Protein AF-0000000078788795 (afdb_homodimer)

Solvent-accessible surface area (backbone atoms only — not comparable to full-atom values): 23888 Å² total; per-residue (Å²): 136,83,77,79,79,77,77,78,77,75,74,75,74,75,70,75,65,72,69,75,72,81,68,92,60,57,68,64,42,51,24,48,52,44,32,44,62,71,46,88,50,43,54,76,20,32,35,38,36,29,15,41,72,45,37,68,52,61,50,26,66,76,65,71,32,86,45,35,41,70,52,27,32,61,78,37,31,50,67,56,52,52,74,50,38,62,54,57,39,74,25,36,24,39,32,35,42,38,37,68,38,65,53,34,42,42,70,67,49,48,40,68,57,46,39,49,44,50,48,53,41,51,51,50,43,48,69,72,23,66,79,35,44,58,34,44,38,38,49,65,43,21,17,50,86,61,74,31,64,55,56,43,16,74,45,38,68,49,41,57,51,27,38,55,44,44,52,52,48,20,61,74,68,72,39,51,68,43,77,48,26,77,77,41,38,27,86,87,76,72,24,29,35,64,88,28,28,84,42,28,68,50,53,26,26,65,31,52,52,50,50,47,64,70,47,46,69,67,69,72,53,130,136,83,77,78,78,77,78,77,77,76,74,76,74,73,71,74,66,72,71,76,71,80,68,93,59,56,67,64,42,51,25,47,49,42,31,45,63,71,46,89,52,42,54,77,21,32,36,38,36,30,15,39,72,45,38,69,51,62,49,25,66,77,65,72,32,85,43,34,39,69,53,27,32,59,81,37,31,48,65,55,52,51,73,50,40,61,55,58,39,74,25,38,26,39,29,36,42,39,35,66,37,64,52,34,44,41,71,68,48,51,41,69,58,48,39,49,44,50,49,52,43,51,50,49,44,48,69,71,24,65,81,36,45,56,34,44,38,37,50,65,44,21,17,50,86,64,74,30,63,55,55,43,17,74,44,36,68,50,41,57,51,29,38,54,45,44,51,53,48,20,61,74,69,72,40,51,68,42,76,50,25,78,76,41,37,26,87,88,77,71,23,29,34,65,87,26,27,85,41,27,70,50,53,24,26,64,30,52,52,51,52,45,64,71,47,47,69,65,68,73,52,128

InterPro domains:
  IPR013830 SGNH hydrolase-type esterase domain [PF13472] (48-208)
  IPR036514 SGNH hydrolase superfamily [G3DSA:3.40.50.1110] (16-219)
  IPR051532 Diverse Ester Hydrolysis Enzymes [PTHR30383] (44-219)

Foldseek 3Di:
DPPPPPPPPPPPPPPCPVPPPPDPDDPQLVVLLVVLLVDDAAQAAEEEAEEVQQVVDPQCVLLVHPRYDGHYYHLDALVSSVVSCCSVPVRLYQEYEYEHHLSVQLVVHALVVRLVSVLVSVVVCCVSRVNYAYEYEQHAFFDCPQVASCSRHVVRVRSVVNRVSNVVSCVVVVHHYFYPHVVQADPVPRGGDCVQDDHRHHGDPVSVNSVCVRCVVVSPDD/DPPPPPPPPPPPPPPCPVPPPPDPDDPQLVVLLVVLLVDDAAQAAEEEAEEVQQVVDPQCVLLVHPRYDGHYYHLDALVSSVVSCCSVPVRLYQEYEYEHHLSVQLVVHALVVRLVSVLVSVVVCCVSRVNYAYEYEQHAFFDCVQVASCSRHVVRVRSVVNLVSNVVSCVVVVHHYFYPHVVQADPVPRGGDCVQDDHRHHGDPVSVNSVCVRCVVVSPDD

Sequence (444 aa):
MMTHKWIFILLLLVSMAGNAQERKYSTFYYQRATLFEELPVTSKDIIFLGNSITNGAEWSELFSNKHVKNRGISGDICMGVYDRLNAVLKGKPAKIFLLIGINDVSRGTSADTIVGYIGMIAAKIKKDSPKTRLYLQSVLPVSDHYNMFKGHTAHWEEVAKINEGLIRLAEKEKLTYIDLYSHFVDSKTGKMNIEYTNDGLHLLGKGYLKWVEIVKPYISKKMMTHKWIFILLLLVSMAGNAQERKYSTFYYQRATLFEELPVTSKDIIFLGNSITNGAEWSELFSNKHVKNRGISGDICMGVYDRLNAVLKGKPAKIFLLIGINDVSRGTSADTIVGYIGMIAAKIKKDSPKTRLYLQSVLPVSDHYNMFKGHTAHWEEVAKINEGLIRLAEKEKLTYIDLYSHFVDSKTGKMNIEYTNDGLHLLGKGYLKWVEIVKPYISKK

Radius of gyration: 25.84 Å; Cα contacts (8 Å, |Δi|>4): 778; chains: 2; bounding box: 78×72×106 Å

pLDDT: mean 92.38, std 17.34, range [33.28, 99.0]

Organism: NCBI:txid997887

Structure (mmCIF, N/CA/C/O backbone):
data_AF-0000000078788795-model_v1
#
loop_
_entity.id
_entity.type
_entity.pdbx_description
1 polymer 'SGNH hydrolase-type esterase domain-containing protein'
#
loop_
_atom_site.group_PDB
_atom_site.id
_atom_site.type_symbol
_atom_site.label_atom_id
_atom_site.label_alt_id
_atom_site.label_comp_id
_atom_site.label_asym_id
_atom_site.label_entity_id
_atom_site.label_seq_id
_atom_site.pdbx_PDB_ins_code
_atom_site.Cartn_x
_atom_site.Cartn_y
_atom_site.Cartn_z
_atom_site.occupancy
_atom_site.B_iso_or_equiv
_atom_site.auth_seq_id
_atom_site.auth_comp_id
_atom_site.auth_asym_id
_atom_site.auth_atom_id
_atom_site.pdbx_PDB_model_num
ATOM 1 N N . MET A 1 1 ? -57.5 -33.25 43.531 1 33.28 1 MET A N 1
ATOM 2 C CA . MET A 1 1 ? -57.406 -32.5 42.25 1 33.28 1 MET A CA 1
ATOM 3 C C . MET A 1 1 ? -56.125 -31.703 42.188 1 33.28 1 MET A C 1
ATOM 5 O O . MET A 1 1 ? -56.031 -30.641 42.812 1 33.28 1 MET A O 1
ATOM 9 N N . MET A 1 2 ? -54.938 -32.375 42.188 1 39.66 2 MET A N 1
ATOM 10 C CA . MET A 1 2 ? -53.531 -31.906 42.25 1 39.66 2 MET A CA 1
ATOM 11 C C . MET A 1 2 ? -53.188 -31.094 41 1 39.66 2 MET A C 1
ATOM 13 O O . MET A 1 2 ? -53.312 -31.578 39.875 1 39.66 2 MET A O 1
ATOM 17 N N . THR A 1 3 ? -53.5 -29.812 41 1 43.41 3 THR A N 1
ATOM 18 C CA . THR A 1 3 ? -53.188 -28.875 39.906 1 43.41 3 THR A CA 1
ATOM 19 C C . THR A 1 3 ? -51.688 -28.812 39.656 1 43.41 3 THR A C 1
ATOM 21 O O . THR A 1 3 ? -50.906 -28.562 40.562 1 43.41 3 THR A O 1
ATOM 24 N N . HIS A 1 4 ? -51.125 -29.656 38.75 1 37.69 4 HIS A N 1
ATOM 25 C CA . HIS A 1 4 ? -49.781 -29.594 38.25 1 37.69 4 HIS A CA 1
ATOM 26 C C . HIS A 1 4 ? -49.469 -28.234 37.625 1 37.69 4 HIS A C 1
ATOM 28 O O . HIS A 1 4 ? -50.156 -27.812 36.688 1 37.69 4 HIS A O 1
ATOM 34 N N . LYS A 1 5 ? -49.031 -27.203 38.438 1 41.53 5 LYS A N 1
ATOM 35 C CA . LYS A 1 5 ? -48.5 -25.953 37.906 1 41.53 5 LYS A CA 1
ATOM 36 C C . LYS A 1 5 ? -47.375 -26.188 36.938 1 41.53 5 LYS A C 1
ATOM 38 O O . LYS A 1 5 ? -46.375 -26.828 37.281 1 41.53 5 LYS A O 1
ATOM 43 N N . TRP A 1 6 ? -47.656 -26.328 35.625 1 40.44 6 TRP A N 1
ATOM 44 C CA . TRP A 1 6 ? -46.688 -26.375 34.531 1 40.44 6 TRP A CA 1
ATOM 45 C C . TRP A 1 6 ? -45.75 -25.156 34.594 1 40.44 6 TRP A C 1
ATOM 47 O O . TRP A 1 6 ? -46.219 -24.016 34.531 1 40.44 6 TRP A O 1
ATOM 57 N N . ILE A 1 7 ? -44.688 -25.188 35.344 1 43.06 7 ILE A N 1
ATOM 58 C CA . ILE A 1 7 ? -43.625 -24.172 35.312 1 43.06 7 ILE A CA 1
ATOM 59 C C . ILE A 1 7 ? -43.094 -24.047 33.875 1 43.06 7 ILE A C 1
ATOM 61 O O . ILE A 1 7 ? -42.562 -25 33.312 1 43.06 7 ILE A O 1
ATOM 65 N N . PHE A 1 8 ? -43.688 -23.234 33.031 1 42.59 8 PHE A N 1
ATOM 66 C CA . PHE A 1 8 ? -43.125 -22.828 31.75 1 42.59 8 PHE A CA 1
ATOM 67 C C . PHE A 1 8 ? -41.719 -22.219 31.938 1 42.59 8 PHE A C 1
ATOM 69 O O . PHE A 1 8 ? -41.594 -21.172 32.562 1 42.59 8 PHE A O 1
ATOM 76 N N . ILE A 1 9 ? -40.688 -23.031 32.031 1 42.31 9 ILE A N 1
ATOM 77 C CA . ILE A 1 9 ? -39.312 -22.547 31.922 1 42.31 9 ILE A CA 1
ATOM 78 C C . ILE A 1 9 ? -39.125 -21.781 30.609 1 42.31 9 ILE A C 1
ATOM 80 O O . ILE A 1 9 ? -39.25 -22.375 29.531 1 42.31 9 ILE A O 1
ATOM 84 N N . LEU A 1 10 ? -39.531 -20.516 30.547 1 39.75 10 LEU A N 1
ATOM 85 C CA . LEU A 1 10 ? -39.125 -19.656 29.453 1 39.75 10 LEU A CA 1
ATOM 86 C C . LEU A 1 10 ? -37.594 -19.703 29.266 1 39.75 10 LEU A C 1
ATOM 88 O O . LEU A 1 10 ? -36.844 -19.25 30.141 1 39.75 10 LEU A O 1
ATOM 92 N N . LEU A 1 11 ? -37.094 -20.719 28.594 1 39.97 11 LEU A N 1
ATOM 93 C CA . LEU A 1 11 ? -35.719 -20.688 28.094 1 39.97 11 LEU A CA 1
ATOM 94 C C . LEU A 1 11 ? -35.469 -19.391 27.328 1 39.97 11 LEU A C 1
ATOM 96 O O . LEU A 1 11 ? -36.031 -19.141 26.281 1 39.97 11 LEU A O 1
ATOM 100 N N . LEU A 1 12 ? -35.156 -18.297 28.078 1 39.16 12 LEU A N 1
ATOM 101 C CA . LEU A 1 12 ? -34.562 -17.141 27.438 1 39.16 12 LEU A CA 1
ATOM 102 C C . LEU A 1 12 ? -33.406 -17.547 26.516 1 39.16 12 LEU A C 1
ATOM 104 O O . LEU A 1 12 ? -32.375 -18.047 26.984 1 39.16 12 LEU A O 1
ATOM 108 N N . LEU A 1 13 ? -33.688 -17.984 25.344 1 37.5 13 LEU A N 1
ATOM 109 C CA . LEU A 1 13 ? -32.688 -18.047 24.297 1 37.5 13 LEU A CA 1
ATOM 110 C C . LEU A 1 13 ? -31.906 -16.734 24.203 1 37.5 13 LEU A C 1
ATOM 112 O O . LEU A 1 13 ? -32.469 -15.711 23.766 1 37.5 13 LEU A O 1
ATOM 116 N N . VAL A 1 14 ? -31.047 -16.469 25.125 1 37.78 14 VAL A N 1
ATOM 117 C CA . VAL A 1 14 ? -30.031 -15.438 24.906 1 37.78 14 VAL A CA 1
ATOM 118 C C . VAL A 1 14 ? -29.391 -15.625 23.531 1 37.78 14 VAL A C 1
ATOM 120 O O . VAL A 1 14 ? -28.641 -16.578 23.312 1 37.78 14 VAL A O 1
ATOM 123 N N . SER A 1 15 ? -30.094 -15.312 22.5 1 37.5 15 SER A N 1
ATOM 124 C CA . SER A 1 15 ? -29.406 -15.133 21.234 1 37.5 15 SER A CA 1
ATOM 125 C C . SER A 1 15 ? -28.156 -14.289 21.391 1 37.5 15 SER A C 1
ATOM 127 O O . SER A 1 15 ? -28.234 -13.133 21.812 1 37.5 15 SER A O 1
ATOM 129 N N . MET A 1 16 ? -27.078 -14.805 21.781 1 35.72 16 MET A N 1
ATOM 130 C CA . MET A 1 16 ? -25.797 -14.125 21.562 1 35.72 16 MET A CA 1
ATOM 131 C C . MET A 1 16 ? -25.703 -13.594 20.141 1 35.72 16 MET A C 1
ATOM 133 O O . MET A 1 16 ? -25.344 -14.328 19.219 1 35.72 16 MET A O 1
ATOM 137 N N . ALA A 1 17 ? -26.656 -12.828 19.734 1 37.47 17 ALA A N 1
ATOM 138 C CA . ALA A 1 17 ? -26.234 -12.008 18.594 1 37.47 17 ALA A CA 1
ATOM 139 C C . ALA A 1 17 ? -24.812 -11.492 18.781 1 37.47 17 ALA A C 1
ATOM 141 O O . ALA A 1 1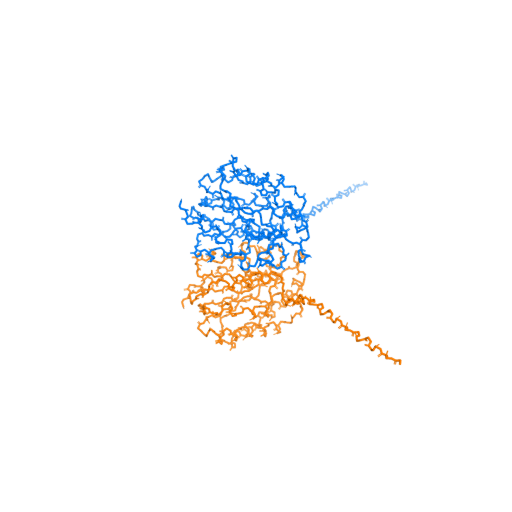7 ? -24.531 -10.773 19.75 1 37.47 17 ALA A O 1
ATOM 142 N N . GLY A 1 18 ? -23.812 -12.266 18.562 1 38.72 18 GLY A N 1
ATOM 143 C CA . GLY A 1 18 ? -22.5 -11.664 18.406 1 38.72 18 GLY A CA 1
ATOM 144 C C . GLY A 1 18 ? -22.547 -10.25 17.859 1 38.72 18 GLY A C 1
ATOM 145 O O . GLY A 1 18 ? -23.031 -10.031 16.75 1 38.72 18 GLY A O 1
ATOM 146 N N . ASN A 1 19 ? -22.859 -9.281 18.594 1 37.78 19 ASN A N 1
ATOM 147 C CA . ASN A 1 19 ? -22.75 -7.879 18.219 1 37.78 19 ASN A CA 1
ATOM 148 C C . ASN A 1 19 ? -21.609 -7.645 17.234 1 37.78 19 ASN A C 1
ATOM 150 O O . ASN A 1 19 ? -20.438 -7.832 17.578 1 37.78 19 ASN A O 1
ATOM 154 N N . ALA A 1 20 ? -21.656 -8.055 16.016 1 42.97 20 ALA A N 1
ATOM 155 C CA . ALA A 1 20 ? -20.75 -7.465 15.039 1 42.97 20 ALA A CA 1
ATOM 156 C C . ALA A 1 20 ? -20.359 -6.047 15.438 1 42.97 20 ALA A C 1
ATOM 158 O O . ALA A 1 20 ? -21.203 -5.137 15.43 1 42.97 20 ALA A O 1
ATOM 159 N N . GLN A 1 21 ? -19.609 -5.805 16.531 1 47.34 21 GLN A N 1
ATOM 160 C CA . GLN A 1 21 ? -19.094 -4.516 16.984 1 47.34 21 GLN A CA 1
ATOM 161 C C . GLN A 1 21 ? -18.891 -3.566 15.805 1 47.34 21 GLN A C 1
ATOM 163 O O . GLN A 1 21 ? -18.266 -3.93 14.812 1 47.34 21 GLN A O 1
ATOM 168 N N . GLU A 1 22 ? -19.75 -2.605 15.516 1 66.25 22 GLU A N 1
ATOM 169 C CA . GLU A 1 22 ? -19.703 -1.55 14.508 1 66.25 22 GLU A CA 1
ATOM 170 C C . GLU A 1 22 ? -18.297 -0.976 14.391 1 66.25 22 GLU A C 1
ATOM 172 O O . GLU A 1 22 ? -17.734 -0.476 15.367 1 66.25 22 GLU A O 1
ATOM 177 N N . ARG A 1 23 ? -17.5 -1.342 13.391 1 85.12 23 ARG A N 1
ATOM 178 C CA . ARG A 1 23 ? -16.156 -0.836 13.156 1 85.12 23 ARG A CA 1
ATOM 179 C C . ARG A 1 23 ? -16.172 0.668 12.914 1 85.12 23 ARG A C 1
ATOM 181 O O . ARG A 1 23 ? -16.984 1.168 12.133 1 85.12 23 ARG A O 1
ATOM 188 N N . LYS A 1 24 ? -15.406 1.384 13.75 1 93.69 24 LYS A N 1
ATOM 189 C CA . LYS A 1 24 ? -15.25 2.832 13.664 1 93.69 24 LYS A CA 1
ATOM 190 C C . LYS A 1 24 ? -14.656 3.244 12.32 1 93.69 24 LYS A C 1
ATOM 192 O O . LYS A 1 24 ? -15.016 4.289 11.773 1 93.69 24 LYS A O 1
ATOM 197 N N . TYR A 1 25 ? -13.852 2.355 11.797 1 97.69 25 TYR A N 1
ATOM 198 C CA . TYR A 1 25 ? -13.141 2.654 10.555 1 97.69 25 TYR A CA 1
ATOM 199 C C . TYR A 1 25 ? -13.336 1.537 9.531 1 97.69 25 TYR A C 1
ATOM 201 O O . TYR A 1 25 ? -14.016 0.545 9.812 1 97.69 25 TYR A O 1
ATOM 209 N N . SER A 1 26 ? -12.781 1.771 8.312 1 97.19 26 SER A N 1
ATOM 210 C CA . SER A 1 26 ? -12.977 0.825 7.223 1 97.19 26 SER A CA 1
ATOM 211 C C . SER A 1 26 ? -12.297 -0.51 7.523 1 97.19 26 SER A C 1
ATOM 213 O O . SER A 1 26 ? -11.438 -0.591 8.398 1 97.19 26 SER A O 1
ATOM 215 N N . THR A 1 27 ? -12.648 -1.606 6.801 1 97.06 27 THR A N 1
ATOM 216 C CA . THR A 1 27 ? -11.977 -2.896 6.906 1 97.06 27 THR A CA 1
ATOM 217 C C . THR A 1 27 ? -10.492 -2.762 6.57 1 97.06 27 THR A C 1
ATOM 219 O O . THR A 1 27 ? -9.648 -3.359 7.234 1 97.06 27 THR A O 1
ATOM 222 N N . PHE A 1 28 ? -10.258 -1.906 5.586 1 98.38 28 PHE A N 1
ATOM 223 C CA . PHE A 1 28 ? -8.875 -1.71 5.168 1 98.38 28 PHE A CA 1
ATOM 224 C C . PHE A 1 28 ? -8.062 -1.062 6.285 1 98.38 28 PHE A C 1
ATOM 226 O O . PHE A 1 28 ? -6.883 -1.382 6.465 1 98.38 28 PHE A O 1
ATOM 233 N N . TYR A 1 29 ? -8.688 -0.137 7.02 1 98.75 29 TYR A N 1
ATOM 234 C CA . TYR A 1 29 ? -8.023 0.49 8.156 1 98.75 29 TYR A CA 1
ATOM 235 C C . TYR A 1 29 ? -7.504 -0.56 9.133 1 98.75 29 TYR A C 1
ATOM 237 O O . TYR A 1 29 ? -6.332 -0.527 9.523 1 98.75 29 TYR A O 1
ATOM 245 N N . TYR A 1 30 ? -8.305 -1.481 9.422 1 98.62 30 TYR A N 1
ATOM 246 C CA . TYR A 1 30 ? -7.934 -2.471 10.422 1 98.62 30 TYR A CA 1
ATOM 247 C C . TYR A 1 30 ? -6.957 -3.492 9.844 1 98.62 30 TYR A C 1
ATOM 249 O O . TYR A 1 30 ? -6.121 -4.035 10.57 1 98.62 30 TYR A O 1
ATOM 257 N N . GLN A 1 31 ? -7.023 -3.732 8.523 1 98.81 31 GLN A N 1
ATOM 258 C CA . GLN A 1 31 ? -6.016 -4.574 7.891 1 98.81 31 GLN A CA 1
ATOM 259 C C . GLN A 1 31 ? -4.617 -3.979 8.055 1 98.81 31 GLN A C 1
ATOM 261 O O . GLN A 1 31 ? -3.713 -4.641 8.562 1 98.81 31 GLN A O 1
ATOM 266 N N . ARG A 1 32 ? -4.492 -2.74 7.77 1 98.81 32 ARG A N 1
ATOM 267 C CA . ARG A 1 32 ? -3.199 -2.066 7.852 1 98.81 32 ARG A CA 1
ATOM 268 C C . ARG A 1 32 ? -2.789 -1.844 9.305 1 98.81 32 ARG A C 1
ATOM 270 O O . ARG A 1 32 ? -1.629 -2.055 9.664 1 98.81 32 ARG A O 1
ATOM 277 N N . ALA A 1 33 ? -3.787 -1.425 10.133 1 98.75 33 ALA A N 1
ATOM 278 C CA . ALA A 1 33 ? -3.473 -1.136 11.531 1 98.75 33 ALA A CA 1
ATOM 279 C C . ALA A 1 33 ? -2.959 -2.383 12.25 1 98.75 33 ALA A C 1
ATOM 281 O O . ALA A 1 33 ? -1.987 -2.314 13.008 1 98.75 33 ALA A O 1
ATOM 282 N N . THR A 1 34 ? -3.582 -3.541 11.984 1 98.75 34 THR A N 1
ATOM 283 C CA . THR A 1 34 ? -3.143 -4.762 12.648 1 98.75 34 THR A CA 1
ATOM 284 C C . THR A 1 34 ? -1.771 -5.195 12.133 1 98.75 34 THR A C 1
ATOM 286 O O . THR A 1 34 ? -0.97 -5.75 12.891 1 98.75 34 THR A O 1
ATOM 289 N N . LEU A 1 35 ? -1.483 -4.949 10.883 1 98.88 35 LEU A N 1
ATOM 290 C CA . LEU A 1 35 ? -0.143 -5.211 10.375 1 98.88 35 LEU A CA 1
ATOM 291 C C . LEU A 1 35 ? 0.884 -4.312 11.055 1 98.88 35 LEU A C 1
ATOM 293 O O . LEU A 1 35 ? 1.953 -4.777 11.453 1 98.88 35 LEU A O 1
ATOM 297 N N . PHE A 1 36 ? 0.544 -3.006 11.195 1 98.81 36 PHE A N 1
ATOM 298 C CA . PHE A 1 36 ? 1.462 -2.049 11.805 1 98.81 36 PHE A CA 1
ATOM 299 C C . PHE A 1 36 ? 1.724 -2.404 13.266 1 98.81 36 PHE A C 1
ATOM 301 O O . PHE A 1 36 ? 2.809 -2.141 13.789 1 98.81 36 PHE A O 1
ATOM 308 N N . GLU A 1 37 ? 0.786 -3.059 13.914 1 98.44 37 GLU A N 1
ATOM 309 C CA . GLU A 1 37 ? 0.985 -3.508 15.289 1 98.44 37 GLU A CA 1
ATOM 310 C C . GLU A 1 37 ? 2.021 -4.625 15.359 1 98.44 37 GLU A C 1
ATOM 312 O O . GLU A 1 37 ? 2.691 -4.797 16.375 1 98.44 37 GLU A O 1
ATOM 317 N N . GLU A 1 38 ? 2.166 -5.34 14.234 1 97.75 38 GLU A N 1
ATOM 318 C CA . GLU A 1 38 ? 3.09 -6.469 14.203 1 97.75 38 GLU A CA 1
ATOM 319 C C . GLU A 1 38 ? 4.492 -6.023 13.797 1 97.75 38 GLU A C 1
ATOM 321 O O . GLU A 1 38 ? 5.473 -6.73 14.047 1 97.75 38 GLU A O 1
ATOM 326 N N . LEU A 1 39 ? 4.625 -4.883 13.164 1 98.19 39 LEU A N 1
ATOM 327 C CA . LEU A 1 39 ? 5.895 -4.434 12.609 1 98.19 39 LEU A CA 1
ATOM 328 C C . LEU A 1 39 ? 6.672 -3.604 13.625 1 98.19 39 LEU A C 1
ATOM 330 O O . LEU A 1 39 ? 6.102 -2.74 14.297 1 98.19 39 LEU A O 1
ATOM 334 N N . PRO A 1 40 ? 7.895 -3.834 13.703 1 96.12 40 PRO A N 1
ATOM 335 C CA . PRO A 1 40 ? 8.672 -3.096 14.703 1 96.12 40 PRO A CA 1
ATOM 336 C C . PRO A 1 40 ? 8.93 -1.646 14.289 1 96.12 40 PRO A C 1
ATOM 338 O O . PRO A 1 40 ? 9.039 -1.349 13.102 1 96.12 40 PRO A O 1
ATOM 341 N N . VAL A 1 41 ? 8.984 -0.792 15.234 1 98.25 41 VAL A N 1
ATOM 342 C CA . VAL A 1 41 ? 9.477 0.577 15.125 1 98.25 41 VAL A CA 1
ATOM 343 C C . VAL A 1 41 ? 10.617 0.799 16.109 1 98.25 41 VAL A C 1
ATOM 345 O O . VAL A 1 41 ? 10.523 0.392 17.281 1 98.25 41 VAL A O 1
ATOM 348 N N . THR A 1 42 ? 11.727 1.377 15.664 1 98.06 42 THR A N 1
ATOM 349 C CA . THR A 1 42 ? 12.859 1.651 16.531 1 98.06 42 THR A CA 1
ATOM 350 C C . THR A 1 42 ? 13.164 3.146 16.578 1 98.06 42 THR A C 1
ATOM 352 O O . THR A 1 42 ? 12.586 3.924 15.82 1 98.06 42 THR A O 1
ATOM 355 N N . SER A 1 43 ? 14.086 3.527 17.438 1 98.25 43 SER A N 1
ATOM 356 C CA . SER A 1 43 ? 14.43 4.93 17.641 1 98.25 43 SER A CA 1
ATOM 357 C C . SER A 1 43 ? 15.227 5.484 16.469 1 98.25 43 SER A C 1
ATOM 359 O O . SER A 1 43 ? 15.469 6.691 16.391 1 98.25 43 SER A O 1
ATOM 361 N N . LYS A 1 44 ? 15.555 4.613 15.484 1 98.06 44 LYS A N 1
ATOM 362 C CA . LYS A 1 44 ? 16.281 5.055 14.297 1 98.06 44 LYS A CA 1
ATOM 363 C C . LYS A 1 44 ? 15.328 5.32 13.141 1 98.06 44 LYS A C 1
ATOM 365 O O . LYS A 1 44 ? 15.727 5.879 12.117 1 98.06 44 LYS A O 1
ATOM 370 N N . ASP A 1 45 ? 14.102 4.957 13.336 1 98.62 45 ASP A N 1
ATOM 371 C CA . ASP A 1 45 ? 13.172 4.914 12.211 1 98.62 45 ASP A CA 1
ATOM 372 C C . ASP A 1 45 ? 12.594 6.301 11.922 1 98.62 45 ASP A C 1
ATOM 374 O O . ASP A 1 45 ? 12.484 7.133 12.828 1 98.62 45 ASP A O 1
ATOM 378 N N . ILE A 1 46 ? 12.352 6.547 10.695 1 98.88 46 ILE A N 1
ATOM 379 C CA . ILE A 1 46 ? 11.68 7.707 10.125 1 98.88 46 ILE A CA 1
ATOM 380 C C . ILE A 1 46 ? 10.328 7.293 9.555 1 98.88 46 ILE A C 1
ATOM 382 O O . ILE A 1 46 ? 10.266 6.516 8.594 1 98.88 46 ILE A O 1
ATOM 386 N N . ILE A 1 47 ? 9.25 7.836 10.125 1 98.94 47 ILE A N 1
ATOM 387 C CA . ILE A 1 47 ? 7.914 7.344 9.805 1 98.94 47 ILE A CA 1
ATOM 388 C C . ILE A 1 47 ? 7.191 8.344 8.906 1 98.94 47 ILE A C 1
ATOM 390 O O . ILE A 1 47 ? 7.055 9.516 9.25 1 98.94 47 ILE A O 1
ATOM 394 N N . PHE A 1 48 ? 6.781 7.91 7.73 1 99 48 PHE A N 1
ATOM 395 C CA . PHE A 1 48 ? 5.766 8.641 6.984 1 99 48 PHE A CA 1
ATOM 396 C C . PHE A 1 48 ? 4.367 8.211 7.414 1 99 48 PHE A C 1
ATOM 398 O O . PHE A 1 48 ? 3.977 7.059 7.215 1 99 48 PHE A O 1
ATOM 405 N N . LEU A 1 49 ? 3.656 9.094 8.039 1 98.94 49 LEU A N 1
ATOM 406 C CA . LEU A 1 49 ? 2.369 8.836 8.68 1 98.94 49 LEU A CA 1
ATOM 407 C C . LEU A 1 49 ? 1.25 9.586 7.961 1 98.94 49 LEU A C 1
ATOM 409 O O . LEU A 1 49 ? 1.366 10.781 7.699 1 98.94 49 LEU A O 1
ATOM 413 N N . GLY A 1 50 ? 0.216 8.828 7.57 1 98.88 50 GLY A N 1
ATOM 414 C CA . GLY A 1 50 ? -0.842 9.555 6.891 1 98.88 50 GLY A CA 1
ATOM 415 C C . GLY A 1 50 ? -1.886 8.648 6.266 1 98.88 50 GLY A C 1
ATOM 416 O O . GLY A 1 50 ? -2.225 7.605 6.828 1 98.88 50 GLY A O 1
ATOM 417 N N . ASN A 1 51 ? -2.455 9.125 5.219 1 98.88 51 ASN A N 1
ATOM 418 C CA . ASN A 1 51 ? -3.592 8.492 4.559 1 98.88 51 ASN A CA 1
ATOM 419 C C . ASN A 1 51 ? -3.176 7.793 3.268 1 98.88 51 ASN A C 1
ATOM 421 O O . ASN A 1 51 ? -2.109 7.18 3.205 1 98.88 51 ASN A O 1
ATOM 425 N N . SER A 1 52 ? -4.016 7.805 2.223 1 98.88 52 SER A N 1
ATOM 426 C CA . SER A 1 52 ? -3.77 7.086 0.977 1 98.88 52 SER A CA 1
ATOM 427 C C . SER A 1 52 ? -2.594 7.688 0.215 1 98.88 52 SER A C 1
ATOM 429 O O . SER A 1 52 ? -1.878 6.973 -0.494 1 98.88 52 SER A O 1
ATOM 431 N N . ILE A 1 53 ? -2.398 8.953 0.361 1 98.94 53 ILE A N 1
ATOM 432 C CA . ILE A 1 53 ? -1.288 9.602 -0.331 1 98.94 53 ILE A CA 1
ATOM 433 C C . ILE A 1 53 ? 0.036 9.078 0.223 1 98.94 53 ILE A C 1
ATOM 435 O O . ILE A 1 53 ? 0.957 8.773 -0.539 1 98.94 53 ILE A O 1
ATOM 439 N N . THR A 1 54 ? 0.079 8.914 1.524 1 98.94 54 THR A N 1
ATOM 440 C CA . THR A 1 54 ? 1.244 8.32 2.17 1 98.94 54 THR A CA 1
ATOM 441 C C . THR A 1 54 ? 1.314 6.82 1.889 1 98.94 54 THR A C 1
ATOM 443 O O . THR A 1 54 ? 2.377 6.297 1.553 1 98.94 54 THR A O 1
ATOM 446 N N . ASN A 1 55 ? 0.183 6.152 1.992 1 98.88 55 ASN A N 1
ATOM 447 C CA . ASN A 1 55 ? 0.078 4.715 1.788 1 98.88 55 ASN A CA 1
ATOM 448 C C . ASN A 1 55 ? 0.602 4.301 0.415 1 98.88 55 ASN A C 1
ATOM 450 O O . ASN A 1 55 ? 1.157 3.213 0.258 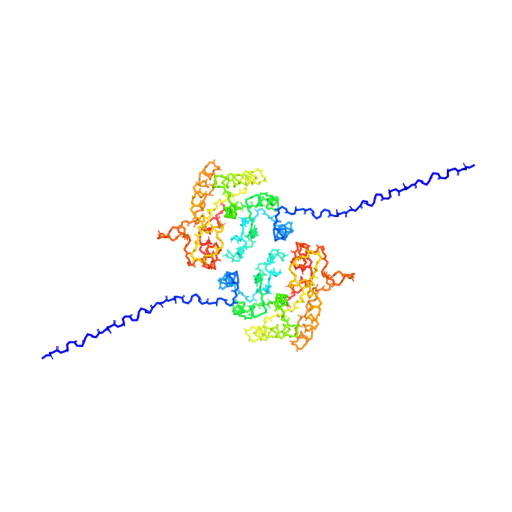1 98.88 55 ASN A O 1
ATOM 454 N N . GLY A 1 56 ? 0.509 5.133 -0.573 1 98.75 56 GLY A N 1
ATOM 455 C CA . GLY A 1 56 ? 0.67 4.777 -1.974 1 98.75 56 GLY A CA 1
ATOM 456 C C . GLY A 1 56 ? 2.121 4.629 -2.389 1 98.75 56 GLY A C 1
ATOM 457 O O . GLY A 1 56 ? 2.412 4.258 -3.527 1 98.75 56 GLY A O 1
ATOM 458 N N . ALA A 1 57 ? 3.055 4.805 -1.451 1 98.44 57 ALA A N 1
ATOM 459 C CA . ALA A 1 57 ? 4.453 4.812 -1.873 1 98.44 57 ALA A CA 1
ATOM 460 C C . ALA A 1 57 ? 5.238 3.697 -1.188 1 98.44 57 ALA A C 1
ATOM 462 O O . ALA A 1 57 ? 4.781 3.125 -0.198 1 98.44 57 ALA A O 1
ATOM 463 N N . GLU A 1 58 ? 6.355 3.371 -1.786 1 98.75 58 GLU A N 1
ATOM 464 C CA . GLU A 1 58 ? 7.406 2.559 -1.184 1 98.75 58 GLU A CA 1
ATOM 465 C C . GLU A 1 58 ? 8.547 3.43 -0.658 1 98.75 58 GLU A C 1
ATOM 467 O O . GLU A 1 58 ? 9.609 3.51 -1.274 1 98.75 58 GLU A O 1
ATOM 472 N N . TRP A 1 59 ? 8.344 3.99 0.505 1 98.75 59 TRP A N 1
ATOM 473 C CA . TRP A 1 59 ? 9.188 5.066 1.008 1 98.75 59 TRP A CA 1
ATOM 474 C C . TRP A 1 59 ? 10.617 4.574 1.225 1 98.75 59 TRP A C 1
ATOM 476 O O . TRP A 1 59 ? 11.578 5.281 0.911 1 98.75 59 TRP A O 1
ATOM 486 N N . SER A 1 60 ? 10.758 3.371 1.802 1 98.31 60 SER A N 1
ATOM 487 C CA . SER A 1 60 ? 12.094 2.836 2.033 1 98.31 60 SER A CA 1
ATOM 488 C C . SER A 1 60 ? 12.883 2.744 0.733 1 98.31 60 SER A C 1
ATOM 490 O O . SER A 1 60 ? 14.078 3.041 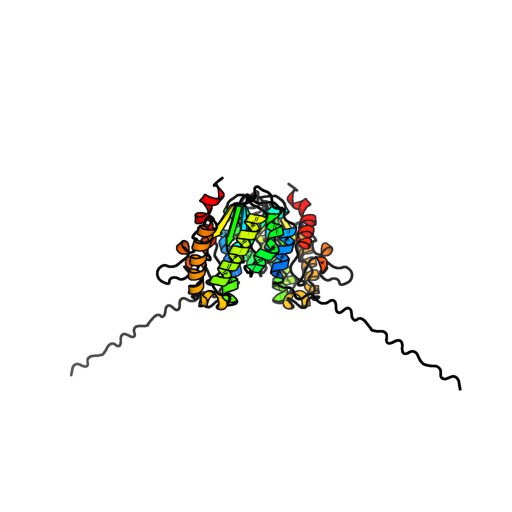0.708 1 98.31 60 SER A O 1
ATOM 492 N N . GLU A 1 61 ? 12.219 2.41 -0.353 1 98.38 61 GLU A N 1
ATOM 493 C CA . GLU A 1 61 ? 12.875 2.322 -1.653 1 98.38 61 GLU A CA 1
ATOM 494 C C . GLU A 1 61 ? 13.18 3.709 -2.215 1 98.38 61 GLU A C 1
ATOM 496 O O . GLU A 1 61 ? 14.266 3.951 -2.732 1 98.38 61 GLU A O 1
ATOM 501 N N . LEU A 1 62 ? 12.195 4.566 -2.092 1 98.56 62 LEU A N 1
ATOM 502 C CA . LEU A 1 62 ? 12.32 5.91 -2.639 1 98.56 62 LEU A CA 1
ATOM 503 C C . LEU A 1 62 ? 13.516 6.637 -2.035 1 98.56 62 LEU A C 1
ATOM 505 O O . LEU A 1 62 ? 14.195 7.398 -2.727 1 98.56 62 LEU A O 1
ATOM 509 N N . PHE A 1 63 ? 13.812 6.324 -0.764 1 97.94 63 PHE A N 1
ATOM 510 C CA . PHE A 1 63 ? 14.898 7.02 -0.082 1 97.94 63 PHE A CA 1
ATOM 511 C C . PHE A 1 63 ? 16.125 6.133 0.012 1 97.94 63 PHE A C 1
ATOM 513 O O . PHE A 1 63 ? 17.156 6.551 0.542 1 97.94 63 PHE A O 1
ATOM 520 N N . SER A 1 64 ? 16.031 4.863 -0.466 1 96.19 64 SER A N 1
ATOM 521 C CA . SER A 1 64 ? 17.094 3.873 -0.281 1 96.19 64 SER A CA 1
ATOM 522 C C . SER A 1 64 ? 17.562 3.83 1.169 1 96.19 64 SER A C 1
ATOM 524 O O . SER A 1 64 ? 18.766 3.889 1.439 1 96.19 64 SER A O 1
ATOM 526 N N . ASN A 1 65 ? 16.609 3.746 2.041 1 97.19 65 ASN A N 1
ATOM 527 C CA . ASN A 1 65 ? 16.828 3.799 3.482 1 97.19 65 ASN A CA 1
ATOM 528 C C . ASN A 1 65 ? 15.875 2.885 4.234 1 97.19 65 ASN A C 1
ATOM 530 O O . ASN A 1 65 ? 14.688 3.189 4.352 1 97.19 65 ASN A O 1
ATOM 534 N N . LYS A 1 66 ? 16.391 1.823 4.824 1 96.69 66 LYS A N 1
ATOM 535 C CA . LYS A 1 66 ? 15.578 0.803 5.469 1 96.69 66 LYS A CA 1
ATOM 536 C C . LYS A 1 66 ? 14.883 1.36 6.711 1 96.69 66 LYS A C 1
ATOM 538 O O . LYS A 1 66 ? 13.953 0.744 7.234 1 96.69 66 LYS A O 1
ATOM 543 N N . HIS A 1 67 ? 15.367 2.488 7.145 1 97.69 67 HIS A N 1
ATOM 544 C CA . HIS A 1 67 ? 14.781 3.066 8.352 1 97.69 67 HIS A CA 1
ATOM 545 C C . HIS A 1 67 ? 13.57 3.934 8.016 1 97.69 67 HIS A C 1
ATOM 547 O O . HIS A 1 67 ? 12.828 4.344 8.914 1 97.69 67 HIS A O 1
ATOM 553 N N . VAL A 1 68 ? 13.328 4.242 6.773 1 98.62 68 VAL A N 1
ATOM 554 C CA . VAL A 1 68 ? 12.133 4.984 6.383 1 98.62 68 VAL A CA 1
ATOM 555 C C . VAL A 1 68 ? 10.953 4.027 6.227 1 98.62 68 VAL A C 1
ATOM 557 O O . VAL A 1 68 ? 11.023 3.064 5.461 1 98.62 68 VAL A O 1
ATOM 560 N N . LYS A 1 69 ? 9.891 4.262 6.98 1 98.69 69 LYS A N 1
ATOM 561 C CA . LYS A 1 69 ? 8.766 3.326 7.051 1 98.69 69 LYS A CA 1
ATOM 562 C C . LYS A 1 69 ? 7.473 3.988 6.586 1 98.69 69 LYS A C 1
ATOM 564 O O . LYS A 1 69 ? 7.238 5.168 6.859 1 98.69 69 LYS A O 1
ATOM 569 N N . ASN A 1 70 ? 6.684 3.219 5.914 1 98.94 70 ASN A N 1
ATOM 570 C CA . ASN A 1 70 ? 5.344 3.633 5.504 1 98.94 70 ASN A CA 1
ATOM 571 C C . ASN A 1 70 ? 4.301 3.279 6.559 1 98.94 70 ASN A C 1
ATOM 573 O O . ASN A 1 70 ? 4.125 2.107 6.895 1 98.94 70 ASN A O 1
ATOM 577 N N . ARG A 1 71 ? 3.605 4.246 7.016 1 98.94 71 ARG A N 1
ATOM 578 C CA . ARG A 1 71 ? 2.484 4.059 7.93 1 98.94 71 ARG A CA 1
ATOM 579 C C . ARG A 1 71 ? 1.25 4.809 7.445 1 98.94 71 ARG A C 1
ATOM 581 O O . ARG A 1 71 ? 0.51 5.383 8.25 1 98.94 71 ARG A O 1
ATOM 588 N N . GLY A 1 72 ? 1.117 4.867 6.156 1 98.94 72 GLY A N 1
ATOM 589 C CA . GLY A 1 72 ? -0.116 5.359 5.562 1 98.94 72 GLY A CA 1
ATOM 590 C C . GLY A 1 72 ? -1.218 4.316 5.527 1 98.94 72 GLY A C 1
ATOM 591 O O . GLY A 1 72 ? -0.951 3.131 5.316 1 98.94 72 GLY A O 1
ATOM 592 N N . ILE A 1 73 ? -2.414 4.781 5.742 1 98.94 73 ILE A N 1
ATOM 593 C CA . ILE A 1 73 ? -3.588 3.934 5.566 1 98.94 73 ILE A CA 1
ATOM 594 C C . ILE A 1 73 ? -4.605 4.641 4.672 1 98.94 73 ILE A C 1
ATOM 596 O O . ILE A 1 73 ? -5.074 5.734 4.996 1 98.94 73 ILE A O 1
ATOM 600 N N . SER A 1 74 ? -4.914 3.996 3.529 1 98.75 74 SER A N 1
ATOM 601 C CA . SER A 1 74 ? -5.855 4.578 2.576 1 98.75 74 SER A CA 1
ATOM 602 C C . SER A 1 74 ? -7.195 4.875 3.234 1 98.75 74 SER A C 1
ATOM 604 O O . SER A 1 74 ? -7.715 4.055 4 1 98.75 74 SER A O 1
ATOM 606 N N . GLY A 1 75 ? -7.75 6.062 3 1 98.62 75 GLY A N 1
ATOM 607 C CA . GLY A 1 75 ? -9.047 6.473 3.518 1 98.62 75 GLY A CA 1
ATOM 608 C C . GLY A 1 75 ? -8.977 7.047 4.918 1 98.62 75 GLY A C 1
ATOM 609 O O . GLY A 1 75 ? -9.977 7.543 5.445 1 98.62 75 GLY A O 1
ATOM 610 N N . ASP A 1 76 ? -7.828 7.031 5.523 1 98.88 76 ASP A N 1
ATOM 611 C CA . ASP A 1 76 ? -7.676 7.441 6.918 1 98.88 76 ASP A CA 1
ATOM 612 C C . ASP A 1 76 ? -8.016 8.922 7.098 1 98.88 76 ASP A C 1
ATOM 614 O O . ASP A 1 76 ? -7.914 9.703 6.152 1 98.88 76 ASP A O 1
ATOM 618 N N . ILE A 1 77 ? -8.477 9.227 8.289 1 98.88 77 ILE A N 1
ATOM 619 C CA . ILE A 1 77 ? -8.781 10.594 8.711 1 98.88 77 ILE A CA 1
ATOM 620 C C . ILE A 1 77 ? -7.961 10.945 9.945 1 98.88 77 ILE A C 1
ATOM 622 O O . ILE A 1 77 ? -7.246 10.102 10.484 1 98.88 77 ILE A O 1
ATOM 626 N N . CYS A 1 78 ? -8.023 12.18 10.375 1 98.94 78 CYS A N 1
ATOM 627 C CA . CYS A 1 78 ? -7.195 12.664 11.484 1 98.94 78 CYS A CA 1
ATOM 628 C 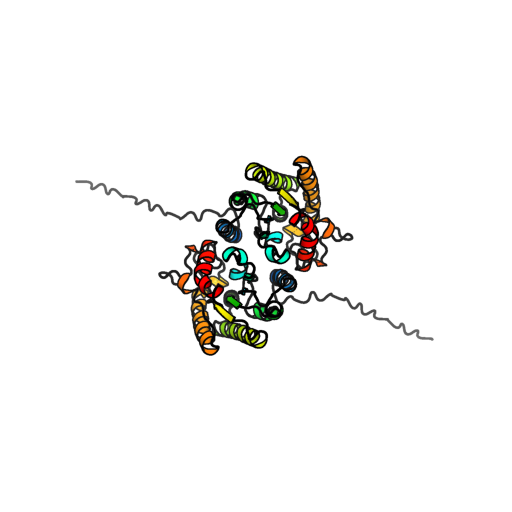C . CYS A 1 78 ? -7.375 11.789 12.719 1 98.94 78 CYS A C 1
ATOM 630 O O . CYS A 1 78 ? -6.391 11.336 13.305 1 98.94 78 CYS A O 1
ATOM 632 N N . MET A 1 79 ? -8.602 11.469 13.047 1 98.88 79 MET A N 1
ATOM 633 C CA . MET A 1 79 ? -8.844 10.727 14.281 1 98.88 79 MET A CA 1
ATOM 634 C C . MET A 1 79 ? -8.445 9.258 14.117 1 98.88 79 MET A C 1
ATOM 636 O O . MET A 1 79 ? -8.109 8.594 15.094 1 98.88 79 MET A O 1
ATOM 640 N N . GLY A 1 80 ? -8.508 8.75 12.859 1 98.94 80 GLY A N 1
ATOM 641 C CA . GLY A 1 80 ? -7.938 7.434 12.617 1 98.94 80 GLY A CA 1
ATOM 642 C C . GLY A 1 80 ? -6.449 7.367 12.898 1 98.94 80 GLY A C 1
ATOM 643 O O . GLY A 1 80 ? -5.973 6.41 13.508 1 98.94 80 GLY A O 1
ATOM 644 N N . VAL A 1 81 ? -5.75 8.383 12.484 1 98.94 81 VAL A N 1
ATOM 645 C CA . VAL A 1 81 ? -4.328 8.484 12.789 1 98.94 81 VAL A CA 1
ATOM 646 C C . VAL A 1 81 ? -4.129 8.547 14.305 1 98.94 81 VAL A C 1
ATOM 648 O O . VAL A 1 81 ? -3.316 7.809 14.867 1 98.94 81 VAL A O 1
ATOM 651 N N . TYR A 1 82 ? -4.906 9.383 14.961 1 98.94 82 TYR A N 1
ATOM 652 C CA . TYR A 1 82 ? -4.793 9.562 16.406 1 98.94 82 TYR A CA 1
ATOM 653 C C . TYR A 1 82 ? -4.961 8.234 17.125 1 98.94 82 TYR A C 1
ATOM 655 O O . TYR A 1 82 ? -4.18 7.91 18.031 1 98.94 82 TYR A O 1
ATOM 663 N N . ASP A 1 83 ? -5.879 7.477 16.688 1 98.75 83 ASP A N 1
ATOM 664 C CA . ASP A 1 83 ? -6.277 6.262 17.406 1 98.75 83 ASP A CA 1
ATOM 665 C C . ASP A 1 83 ? -5.227 5.168 17.234 1 98.75 83 ASP A C 1
ATOM 667 O O . ASP A 1 83 ? -5.191 4.211 18.016 1 98.75 83 ASP A O 1
ATOM 671 N N . ARG A 1 84 ? -4.355 5.305 16.25 1 98.69 84 ARG A N 1
ATOM 672 C CA . ARG A 1 84 ? -3.387 4.234 16.047 1 98.69 84 ARG A CA 1
ATOM 673 C C . ARG A 1 84 ? -1.972 4.711 16.344 1 98.69 84 ARG A C 1
ATOM 675 O O . ARG A 1 84 ? -0.997 4.047 15.984 1 98.69 84 ARG A O 1
ATOM 682 N N . LEU A 1 85 ? -1.811 5.789 17.047 1 98.81 85 LEU A N 1
ATOM 683 C CA . LEU A 1 85 ? -0.508 6.398 17.281 1 98.81 85 LEU A CA 1
ATOM 684 C C . LEU A 1 85 ? 0.353 5.504 18.172 1 98.81 85 LEU A C 1
ATOM 686 O O . LEU A 1 85 ? 1.582 5.52 18.062 1 98.81 85 LEU A O 1
ATOM 690 N N . ASN A 1 86 ? -0.273 4.746 19.016 1 98.25 86 ASN A N 1
ATOM 691 C CA . ASN A 1 86 ? 0.502 3.928 19.938 1 98.25 86 ASN A CA 1
ATOM 692 C C . ASN A 1 86 ? 1.439 2.979 19.203 1 98.25 86 ASN A C 1
ATOM 694 O O . ASN A 1 86 ? 2.594 2.803 19.594 1 98.25 86 ASN A O 1
ATOM 698 N N . ALA A 1 87 ? 0.933 2.395 18.125 1 98.12 87 ALA A N 1
ATOM 699 C CA . ALA A 1 87 ? 1.738 1.453 17.359 1 98.12 87 ALA A CA 1
ATOM 700 C C . ALA A 1 87 ? 2.928 2.154 16.703 1 98.12 87 ALA A C 1
ATOM 702 O O . ALA A 1 87 ? 3.975 1.541 16.5 1 98.12 87 ALA A O 1
ATOM 703 N N . VAL A 1 88 ? 2.801 3.438 16.438 1 98.25 88 VAL A N 1
ATOM 704 C CA . VAL A 1 88 ? 3.844 4.227 15.797 1 98.25 88 VAL A CA 1
ATOM 705 C C . VAL A 1 88 ? 4.84 4.719 16.844 1 98.25 88 VAL A C 1
ATOM 707 O O . VAL A 1 88 ? 6.051 4.715 16.609 1 98.25 88 VAL A O 1
ATOM 710 N N . LEU A 1 89 ? 4.355 5.043 18.062 1 98.62 89 LEU A N 1
ATOM 711 C CA . LEU A 1 89 ? 5.164 5.789 19.016 1 98.62 89 LEU A CA 1
ATOM 712 C C . LEU A 1 89 ? 5.871 4.844 19.984 1 98.62 89 LEU A C 1
ATOM 714 O O . LEU A 1 89 ? 6.801 5.25 20.688 1 98.62 89 LEU A O 1
ATOM 718 N N . LYS A 1 90 ? 5.441 3.572 19.969 1 96.25 90 LYS A N 1
ATOM 719 C CA . LYS A 1 90 ? 5.996 2.617 20.938 1 96.25 90 LYS A CA 1
ATOM 720 C C . LYS A 1 90 ? 7.508 2.498 20.766 1 96.25 90 LYS A C 1
ATOM 722 O O . LYS A 1 90 ? 8.227 2.295 21.75 1 96.25 90 LYS A O 1
ATOM 727 N N . GLY A 1 91 ? 8.016 2.719 19.578 1 97.56 91 GLY A N 1
ATOM 728 C CA . GLY A 1 91 ? 9.445 2.602 19.328 1 97.56 91 GLY A CA 1
ATOM 729 C C . GLY A 1 91 ? 10.164 3.936 19.359 1 97.56 91 GLY A C 1
ATOM 730 O O . GLY A 1 91 ? 11.375 3.998 19.109 1 97.56 91 GLY A O 1
ATOM 731 N N . LYS A 1 92 ? 9.406 4.992 19.672 1 98.69 92 LYS A N 1
ATOM 732 C CA . LYS A 1 92 ? 9.953 6.34 19.766 1 98.69 92 LYS A CA 1
ATOM 733 C C . LYS A 1 92 ? 10.797 6.684 18.531 1 98.69 92 LYS A C 1
ATOM 735 O O . LYS A 1 92 ? 11.984 6.988 18.656 1 98.69 92 LYS A O 1
ATOM 740 N N . PRO A 1 93 ? 10.195 6.699 17.422 1 98.81 93 PRO A N 1
ATOM 741 C CA . PRO A 1 93 ? 10.953 6.914 16.188 1 98.81 93 PRO A CA 1
ATOM 742 C C . PRO A 1 93 ? 11.695 8.25 16.172 1 98.81 93 PRO A C 1
ATOM 744 O O . PRO A 1 93 ? 11.312 9.18 16.891 1 98.81 93 PRO A O 1
ATOM 747 N N . ALA A 1 94 ? 12.719 8.328 15.32 1 98.75 94 ALA A N 1
ATOM 748 C CA . ALA A 1 94 ? 13.539 9.539 15.227 1 98.75 94 ALA A CA 1
ATOM 749 C C . ALA A 1 94 ? 12.734 10.703 14.664 1 98.75 94 ALA A C 1
ATOM 751 O O . ALA A 1 94 ? 12.836 11.828 15.148 1 98.75 94 ALA A O 1
ATOM 752 N N . LYS A 1 95 ? 11.961 10.406 13.625 1 98.88 95 LYS A N 1
ATOM 753 C CA . LYS A 1 95 ? 11.219 11.445 12.914 1 98.88 95 LYS A CA 1
ATOM 754 C C . LYS A 1 95 ? 9.844 10.938 12.484 1 98.88 95 LYS A C 1
ATOM 756 O O . LYS A 1 95 ? 9.672 9.742 12.234 1 98.88 95 LYS A O 1
ATOM 761 N N . ILE A 1 96 ? 8.898 11.789 12.406 1 98.94 96 ILE A N 1
ATOM 762 C CA . ILE A 1 96 ? 7.594 11.547 11.805 1 98.94 96 ILE A CA 1
ATOM 763 C C . ILE A 1 96 ? 7.27 12.648 10.805 1 98.94 96 ILE A C 1
ATOM 765 O O . ILE A 1 96 ? 7.355 13.836 11.125 1 98.94 96 ILE A O 1
ATOM 769 N N . PHE A 1 97 ? 6.98 12.289 9.609 1 98.94 97 PHE A N 1
ATOM 770 C CA . PHE A 1 97 ? 6.414 13.172 8.594 1 98.94 97 PHE A CA 1
ATOM 771 C C . PHE A 1 97 ? 4.914 12.945 8.461 1 98.94 97 PHE A C 1
ATOM 773 O O . PHE A 1 97 ? 4.477 11.914 7.949 1 98.94 97 PHE A O 1
ATOM 780 N N . LEU A 1 98 ? 4.133 13.891 8.906 1 98.94 98 LEU A N 1
ATOM 781 C CA . LEU A 1 98 ? 2.684 13.734 8.977 1 98.94 98 LEU A CA 1
ATOM 782 C C . LEU A 1 98 ? 2 14.461 7.824 1 98.94 98 LEU A C 1
ATOM 784 O O . LEU A 1 98 ? 2.264 15.641 7.586 1 98.94 98 LEU A O 1
ATOM 788 N N . LEU A 1 99 ? 1.227 13.82 7.051 1 98.94 99 LEU A N 1
ATOM 789 C CA . LEU A 1 99 ? 0.302 14.383 6.066 1 98.94 99 LEU A CA 1
ATOM 790 C C . LEU A 1 99 ? -1.077 13.742 6.199 1 98.94 99 LEU A C 1
ATOM 792 O O . LEU A 1 99 ? -1.242 12.547 5.941 1 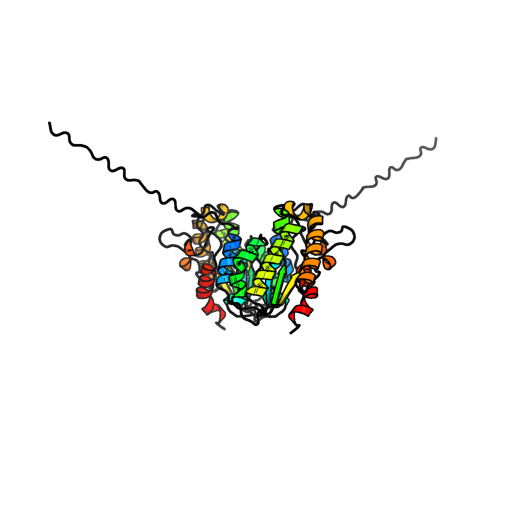98.94 99 LEU A O 1
ATOM 796 N N . ILE A 1 100 ? -2.082 14.531 6.629 1 98.94 100 ILE A N 1
ATOM 797 C CA . ILE A 1 100 ? -3.426 14.023 6.883 1 98.94 100 ILE A CA 1
ATOM 798 C C . ILE A 1 100 ? -4.434 15.172 6.789 1 98.94 100 ILE A C 1
ATOM 800 O O . ILE A 1 100 ? -4.059 16.344 6.852 1 98.94 100 ILE A O 1
ATOM 804 N N . GLY A 1 101 ? -5.695 14.82 6.566 1 98.88 101 GLY A N 1
ATOM 805 C CA . GLY A 1 101 ? -6.734 15.836 6.652 1 98.88 101 GLY A CA 1
ATOM 806 C C . GLY A 1 101 ? -7.645 15.859 5.438 1 98.88 101 GLY A C 1
ATOM 807 O O . GLY A 1 101 ? -8.812 16.25 5.535 1 98.88 101 GLY A O 1
ATOM 808 N N . ILE A 1 102 ? -7.191 15.414 4.238 1 98.94 102 ILE A N 1
ATOM 809 C CA . ILE A 1 102 ? -7.938 15.594 2.996 1 98.94 102 ILE A CA 1
ATOM 810 C C . ILE A 1 102 ? -9.203 14.75 3.031 1 98.94 102 ILE A C 1
ATOM 812 O O . ILE A 1 102 ? -10.234 15.133 2.477 1 98.94 102 ILE A O 1
ATOM 816 N N . ASN A 1 103 ? -9.117 13.578 3.643 1 98.88 103 ASN A N 1
ATOM 817 C CA . ASN A 1 103 ? -10.305 12.742 3.734 1 98.88 103 ASN A CA 1
ATOM 818 C C . ASN A 1 103 ? -11.336 13.328 4.699 1 98.88 103 ASN A C 1
ATOM 820 O O . ASN A 1 103 ? -12.531 13.086 4.559 1 98.88 103 ASN A O 1
ATOM 824 N N . ASP A 1 104 ? -10.891 14.109 5.711 1 98.88 104 ASP A N 1
ATOM 825 C CA . ASP A 1 104 ? -11.805 14.828 6.586 1 98.88 104 ASP A CA 1
ATOM 826 C C . ASP A 1 104 ? -12.586 15.891 5.809 1 98.88 104 ASP A C 1
ATOM 828 O O . ASP A 1 104 ? -13.773 16.109 6.066 1 98.88 104 ASP A O 1
ATOM 832 N N . VAL A 1 105 ? -11.953 16.516 4.836 1 98.81 105 VAL A N 1
ATOM 833 C CA . VAL A 1 105 ? -12.602 17.5 3.984 1 98.81 105 VAL A CA 1
ATOM 834 C C . VAL A 1 105 ? -13.781 16.859 3.256 1 98.81 105 VAL A C 1
ATOM 836 O O . VAL A 1 105 ? -14.875 17.422 3.193 1 98.81 105 VAL A O 1
ATOM 839 N N . SER A 1 106 ? -13.539 15.648 2.699 1 98.56 106 SER A N 1
ATOM 840 C CA . SER A 1 106 ? -14.578 14.953 1.937 1 98.56 106 SER A CA 1
ATOM 841 C C . SER A 1 106 ? -15.766 14.586 2.82 1 98.56 106 SER A C 1
ATOM 843 O O . SER A 1 106 ? -16.859 14.312 2.318 1 98.56 106 SER A O 1
ATOM 845 N N . ARG A 1 107 ? -15.531 14.594 4.125 1 97.69 107 ARG A N 1
ATOM 846 C CA . ARG A 1 107 ? -16.594 14.25 5.07 1 97.69 107 ARG A CA 1
ATOM 847 C C . ARG A 1 107 ? -17.25 15.5 5.629 1 97.69 107 ARG A C 1
ATOM 849 O O . ARG A 1 107 ? -18.047 15.43 6.566 1 97.69 107 ARG A O 1
ATOM 856 N N . GLY A 1 108 ? -16.828 16.672 5.191 1 97.69 108 GLY A N 1
ATOM 857 C CA . GLY A 1 108 ? -17.453 17.938 5.543 1 97.69 108 GLY A CA 1
ATOM 858 C C . GLY A 1 108 ? -16.859 18.578 6.785 1 97.69 108 GLY A C 1
ATOM 859 O O . GLY A 1 108 ? -17.438 19.516 7.344 1 97.69 108 GLY A O 1
ATOM 860 N N . THR A 1 109 ? -15.781 18.078 7.219 1 98.56 109 THR A N 1
ATOM 861 C CA . THR A 1 109 ? -15.109 18.656 8.383 1 98.56 109 THR A CA 1
ATOM 862 C C . THR A 1 109 ? -14.477 20 8.023 1 98.56 109 THR A C 1
ATOM 864 O O . THR A 1 109 ? -13.828 20.125 6.98 1 98.56 109 THR A O 1
ATOM 867 N N . SER A 1 110 ? -14.594 20.969 8.852 1 98.31 110 SER A N 1
ATOM 868 C CA . SER A 1 110 ? -14.062 22.297 8.555 1 98.31 110 SER A CA 1
ATOM 869 C C . SER A 1 110 ? -12.547 22.344 8.672 1 98.31 110 SER A C 1
ATOM 871 O O . SER A 1 110 ? -11.953 21.516 9.383 1 98.31 110 SER A O 1
ATOM 873 N N . ALA A 1 111 ? -11.961 23.297 8.055 1 98.75 111 ALA A N 1
ATOM 874 C CA . ALA A 1 111 ? -10.516 23.469 8.102 1 98.75 111 ALA A CA 1
ATOM 875 C C . ALA A 1 111 ? -10.031 23.656 9.539 1 98.75 111 ALA A C 1
ATOM 877 O O . ALA A 1 111 ? -9.055 23.031 9.961 1 98.75 111 ALA A O 1
ATOM 878 N N . ASP A 1 112 ? -10.734 24.469 10.289 1 98.75 112 ASP A N 1
ATOM 879 C CA . ASP A 1 112 ? -10.344 24.734 11.672 1 98.75 112 ASP A CA 1
ATOM 880 C C . ASP A 1 112 ? -10.375 23.453 12.508 1 98.75 112 ASP A C 1
ATOM 882 O O . ASP A 1 112 ? -9.477 23.219 13.32 1 98.75 112 ASP A O 1
ATOM 886 N N . THR A 1 113 ? -11.414 22.703 12.32 1 98.88 113 THR A N 1
ATOM 887 C CA . THR A 1 113 ? -11.523 21.453 13.055 1 98.88 113 THR A CA 1
ATOM 888 C C . THR A 1 113 ? -10.406 20.484 12.672 1 98.88 113 THR A C 1
ATOM 890 O O . THR A 1 113 ? -9.82 19.828 13.531 1 98.88 113 THR A O 1
ATOM 893 N N . ILE A 1 114 ? -10.102 20.406 11.422 1 98.94 114 ILE A N 1
ATOM 894 C CA . ILE A 1 114 ? -9.039 19.547 10.93 1 98.94 114 ILE A CA 1
ATOM 895 C C . ILE A 1 114 ? -7.703 19.953 11.539 1 98.94 114 ILE A C 1
ATOM 897 O O . ILE A 1 114 ? -6.953 19.109 12.039 1 98.94 114 ILE A O 1
ATOM 901 N N . VAL A 1 115 ? -7.434 21.234 11.547 1 98.94 115 VAL A N 1
ATOM 902 C CA . VAL A 1 115 ? -6.203 21.734 12.156 1 98.94 115 VAL A CA 1
ATOM 903 C C . VAL A 1 115 ? -6.188 21.391 13.641 1 98.94 115 VAL A C 1
ATOM 905 O O . VAL A 1 115 ? -5.145 21.016 14.188 1 98.94 115 VAL A O 1
ATOM 908 N N . GLY A 1 116 ? -7.328 21.547 14.266 1 98.94 116 GLY A N 1
ATOM 909 C CA . GLY A 1 116 ? -7.434 21.141 15.664 1 98.94 116 GLY A CA 1
ATOM 910 C C . GLY A 1 116 ? -7.094 19.688 15.891 1 98.94 116 GLY A C 1
ATOM 911 O O . GLY A 1 116 ? -6.379 19.344 16.828 1 98.94 116 GLY A O 1
ATOM 912 N N . TYR A 1 117 ? -7.605 18.781 15.055 1 98.94 117 TYR A N 1
ATOM 913 C CA . TYR A 1 117 ? -7.309 17.359 15.148 1 98.94 117 TYR A CA 1
ATOM 914 C C . TYR A 1 117 ? -5.816 17.109 14.953 1 98.94 117 TYR A C 1
ATOM 916 O O . TYR A 1 117 ? -5.223 16.297 15.664 1 98.94 117 TYR A O 1
ATOM 924 N N . ILE A 1 118 ? -5.203 17.766 14.016 1 98.94 118 ILE A N 1
ATOM 925 C CA . ILE A 1 118 ? -3.775 17.609 13.773 1 98.94 118 ILE A CA 1
ATOM 926 C C . ILE A 1 118 ? -2.984 18.109 14.977 1 98.94 118 ILE A C 1
ATOM 928 O O . ILE A 1 118 ? -1.964 17.531 15.344 1 98.94 118 ILE A O 1
ATOM 932 N N . GLY A 1 119 ? -3.463 19.188 15.562 1 98.94 119 GLY A N 1
ATOM 933 C CA . GLY A 1 119 ? -2.881 19.641 16.812 1 98.94 119 GLY A CA 1
ATOM 934 C C . GLY A 1 119 ? -2.93 18.578 17.906 1 98.94 119 GLY A C 1
ATOM 935 O O . GLY A 1 119 ? -1.971 18.422 18.672 1 98.94 119 GLY A O 1
ATOM 936 N N . MET A 1 120 ? -4.059 17.875 18.016 1 98.94 120 MET A N 1
ATOM 937 C CA . MET A 1 120 ? -4.184 16.781 18.984 1 98.94 120 MET A CA 1
ATOM 938 C C . MET A 1 120 ? -3.158 15.688 18.703 1 98.94 120 MET A C 1
ATOM 940 O O . MET A 1 120 ? -2.559 15.141 19.625 1 98.94 120 MET A O 1
ATOM 944 N N . ILE A 1 121 ? -2.969 15.352 17.469 1 98.94 121 ILE A N 1
ATOM 945 C CA . ILE A 1 121 ? -1.979 14.352 17.062 1 98.94 121 ILE A CA 1
ATOM 946 C C . ILE A 1 121 ? -0.584 14.82 17.484 1 98.94 121 ILE A C 1
ATOM 948 O O . ILE A 1 121 ? 0.172 14.07 18.094 1 98.94 121 ILE A O 1
ATOM 952 N N . ALA A 1 122 ? -0.272 16.047 17.172 1 98.94 122 ALA A N 1
ATOM 953 C CA . ALA A 1 122 ? 1.028 16.625 17.516 1 98.94 122 ALA A CA 1
ATOM 954 C C . ALA A 1 122 ? 1.262 16.594 19.031 1 98.94 122 ALA A C 1
ATOM 956 O O . ALA A 1 122 ? 2.348 16.234 19.484 1 98.94 122 ALA A O 1
ATOM 957 N N . ALA A 1 123 ? 0.264 16.953 19.766 1 98.81 123 ALA A N 1
ATOM 958 C CA . ALA A 1 123 ? 0.373 16.984 21.219 1 98.81 123 ALA A CA 1
ATOM 959 C C . ALA A 1 123 ? 0.639 15.586 21.781 1 98.81 123 ALA A C 1
ATOM 961 O O . ALA A 1 123 ? 1.455 15.422 22.688 1 98.81 123 ALA A O 1
ATOM 962 N N . LYS A 1 124 ? -0.05 14.625 21.266 1 98.81 124 LYS A N 1
ATOM 963 C CA . LYS A 1 124 ? 0.153 13.258 21.719 1 98.81 124 LYS A CA 1
ATOM 964 C C . LYS A 1 124 ? 1.562 12.773 21.391 1 98.81 124 LYS A C 1
ATOM 966 O O . LYS A 1 124 ? 2.193 12.094 22.203 1 98.81 124 LYS A O 1
ATOM 971 N N . ILE A 1 125 ? 2.066 13.07 20.203 1 98.88 125 ILE A N 1
ATOM 972 C CA . ILE A 1 125 ? 3.422 12.688 19.828 1 98.88 125 ILE A CA 1
ATOM 973 C C . ILE A 1 125 ? 4.43 13.328 20.781 1 98.88 125 ILE A C 1
ATOM 975 O O . ILE A 1 125 ? 5.34 12.656 21.266 1 98.88 125 ILE A O 1
ATOM 979 N N . LYS A 1 126 ? 4.242 14.602 21.031 1 98.5 126 LYS A N 1
ATOM 980 C CA . LYS A 1 126 ? 5.133 15.32 21.953 1 98.5 126 LYS A CA 1
ATOM 981 C C . LYS A 1 126 ? 5.125 14.695 23.328 1 98.5 126 LYS A C 1
ATOM 983 O O . LYS A 1 126 ? 6.176 14.562 23.969 1 98.5 126 LYS A O 1
ATOM 988 N N . LYS A 1 127 ? 3.982 14.281 23.734 1 98.44 127 LYS A N 1
ATOM 989 C CA . LYS A 1 127 ? 3.83 13.711 25.078 1 98.44 127 LYS A CA 1
ATOM 990 C C . LYS A 1 127 ? 4.449 12.32 25.156 1 98.44 127 LYS A C 1
ATOM 992 O O . LYS A 1 127 ? 5.223 12.031 26.062 1 98.44 127 LYS A O 1
ATOM 997 N N . ASP A 1 128 ? 4.191 11.453 24.219 1 98.5 128 ASP A N 1
ATOM 998 C CA . ASP A 1 128 ? 4.508 10.031 24.328 1 98.5 128 ASP A CA 1
ATOM 999 C C . ASP A 1 128 ? 5.891 9.734 23.734 1 98.5 128 ASP A C 1
ATOM 1001 O O . ASP A 1 128 ? 6.477 8.688 24.016 1 98.5 128 ASP A O 1
ATOM 1005 N N . SER A 1 129 ? 6.387 10.602 22.922 1 98.56 129 SER A N 1
ATOM 1006 C CA . SER A 1 129 ? 7.695 10.461 22.281 1 98.56 129 SER A CA 1
ATOM 1007 C C . SER A 1 129 ? 8.383 11.812 22.109 1 98.56 129 SER A C 1
ATOM 1009 O O . SER A 1 129 ? 8.594 12.273 21 1 98.56 129 SER A O 1
ATOM 1011 N N . PRO A 1 130 ? 8.828 12.414 23.172 1 98 130 PRO A N 1
ATOM 1012 C CA . PRO A 1 130 ? 9.266 13.812 23.172 1 98 130 PRO A CA 1
ATOM 1013 C C . PRO A 1 130 ? 10.516 14.039 22.328 1 98 130 PRO A C 1
ATOM 1015 O O . PRO A 1 130 ? 10.781 15.164 21.906 1 98 130 PRO A O 1
ATOM 1018 N N . LYS A 1 131 ? 11.281 12.984 22.047 1 98.06 131 LYS A N 1
ATOM 1019 C CA . LYS A 1 131 ? 12.5 13.18 21.281 1 98.06 131 LYS A CA 1
ATOM 1020 C C . LYS A 1 131 ? 12.234 13.023 19.781 1 98.06 131 LYS A C 1
ATOM 1022 O O . LYS A 1 131 ? 13.109 13.297 18.953 1 98.06 131 LYS A O 1
ATOM 1027 N N . THR A 1 132 ? 11.062 12.531 19.453 1 98.69 132 THR A N 1
ATOM 1028 C CA . THR A 1 132 ? 10.688 12.398 18.047 1 98.69 132 THR A CA 1
ATOM 1029 C C . THR A 1 132 ? 10.523 13.773 17.391 1 98.69 132 THR A C 1
ATOM 1031 O O . THR A 1 132 ? 9.828 14.641 17.938 1 98.69 132 THR A O 1
ATOM 1034 N N . ARG A 1 133 ? 11.172 14.031 16.281 1 98.69 133 ARG A N 1
ATOM 1035 C CA . ARG A 1 133 ? 10.969 15.25 15.523 1 98.69 133 ARG A CA 1
ATOM 1036 C C . ARG A 1 133 ? 9.766 15.117 14.594 1 98.69 133 ARG A C 1
ATOM 1038 O O . ARG A 1 133 ? 9.758 14.266 13.703 1 98.69 133 ARG A O 1
ATOM 1045 N N . LEU A 1 134 ? 8.828 15.93 14.82 1 98.81 134 LEU A N 1
ATOM 1046 C CA . LEU A 1 134 ? 7.617 15.906 14.016 1 98.81 134 LEU A CA 1
ATOM 1047 C C . LEU A 1 134 ? 7.672 16.969 12.922 1 98.81 134 LEU A C 1
ATOM 1049 O O . LEU A 1 134 ? 7.938 18.141 13.203 1 98.81 134 LEU A O 1
ATOM 1053 N N . TYR A 1 135 ? 7.492 16.578 11.688 1 98.94 135 TYR A N 1
ATOM 1054 C CA . TYR A 1 135 ? 7.352 17.453 10.531 1 98.94 135 TYR A CA 1
ATOM 1055 C C . TYR A 1 135 ? 5.906 17.469 10.039 1 98.94 135 TYR A C 1
ATOM 1057 O O . TYR A 1 135 ? 5.359 16.438 9.656 1 98.94 135 TYR A O 1
ATOM 1065 N N . LEU A 1 136 ? 5.305 18.641 10.07 1 98.94 136 LEU A N 1
ATOM 1066 C CA . LEU A 1 136 ? 3.984 18.797 9.477 1 98.94 136 LEU A CA 1
ATOM 1067 C C . LEU A 1 136 ? 4.09 19.078 7.98 1 98.94 136 LEU A C 1
ATOM 1069 O O . LEU A 1 136 ? 4.727 20.047 7.57 1 98.94 136 LEU A O 1
ATOM 1073 N N . GLN A 1 137 ? 3.516 18.234 7.227 1 98.94 137 GLN A N 1
ATOM 1074 C CA . GLN A 1 137 ? 3.492 18.469 5.785 1 98.94 137 GLN A CA 1
ATOM 1075 C C . GLN A 1 137 ? 2.154 19.062 5.344 1 98.94 137 GLN A C 1
ATOM 1077 O O . GLN A 1 137 ? 1.102 18.672 5.855 1 98.94 137 GLN A O 1
ATOM 1082 N N . SER A 1 138 ? 2.221 20 4.496 1 98.94 138 SER A N 1
ATOM 1083 C CA . SER A 1 138 ? 0.978 20.562 3.975 1 98.94 138 SER A CA 1
ATOM 1084 C C . SER A 1 138 ? 0.141 19.5 3.275 1 98.94 138 SER A C 1
ATOM 1086 O O . SER A 1 138 ? 0.684 18.594 2.643 1 98.94 138 SER A O 1
ATOM 1088 N N . VAL A 1 139 ? -1.143 19.641 3.373 1 98.94 139 VAL A N 1
ATOM 1089 C CA . VAL A 1 139 ? -2.064 18.875 2.539 1 98.94 139 VAL A CA 1
ATOM 1090 C C . VAL A 1 139 ? -1.857 19.234 1.071 1 98.94 139 VAL A C 1
ATOM 1092 O O . VAL A 1 139 ? -1.674 20.406 0.734 1 98.94 139 VAL A O 1
ATOM 1095 N N . LEU A 1 140 ? -1.881 18.266 0.223 1 98.94 140 LEU A N 1
ATOM 1096 C CA . LEU A 1 140 ? -1.683 18.516 -1.201 1 98.94 140 LEU A CA 1
ATOM 1097 C C . LEU A 1 140 ? -2.912 19.172 -1.815 1 98.94 140 LEU A C 1
ATOM 1099 O O . LEU A 1 140 ? -4.035 18.969 -1.351 1 98.94 140 LEU A O 1
ATOM 1103 N N . PRO A 1 141 ? -2.684 19.984 -2.875 1 98.88 141 PRO A N 1
ATOM 1104 C CA . PRO A 1 141 ? -3.859 20.453 -3.609 1 98.88 141 PRO A CA 1
ATOM 1105 C C . PRO A 1 141 ? -4.613 19.328 -4.305 1 98.88 141 PRO A C 1
ATOM 1107 O O . PRO A 1 141 ? -4.082 18.219 -4.453 1 98.88 141 PRO A O 1
ATOM 1110 N N . VAL A 1 142 ? -5.855 19.562 -4.641 1 98.88 142 VAL A N 1
ATOM 1111 C CA . VAL A 1 142 ? -6.668 18.625 -5.402 1 98.88 142 VAL A CA 1
ATOM 1112 C C . VAL A 1 142 ? -7.23 19.312 -6.645 1 98.88 142 VAL A C 1
ATOM 1114 O O . VAL A 1 142 ? -7.199 20.531 -6.746 1 98.88 142 VAL A O 1
ATOM 1117 N N . SER A 1 143 ? -7.68 18.562 -7.582 1 98.62 143 SER A N 1
ATOM 1118 C CA . SER A 1 143 ? -8.227 19.109 -8.82 1 98.62 143 SER A CA 1
ATOM 1119 C C . SER A 1 143 ? -9.469 18.344 -9.258 1 98.62 143 SER A C 1
ATOM 1121 O O . SER A 1 143 ? -9.492 17.125 -9.227 1 98.62 143 SER A O 1
ATOM 1123 N N . ASP A 1 144 ? -10.461 19.094 -9.672 1 97.88 144 ASP A N 1
ATOM 1124 C CA . ASP A 1 144 ? -11.68 18.469 -10.172 1 97.88 144 ASP A CA 1
ATOM 1125 C C . ASP A 1 144 ? -11.594 18.188 -11.664 1 97.88 144 ASP A C 1
ATOM 1127 O O . ASP A 1 144 ? -12.594 17.859 -12.305 1 97.88 144 ASP A O 1
ATOM 1131 N N . HIS A 1 145 ? -10.438 18.281 -12.203 1 97.38 145 HIS A N 1
ATOM 1132 C CA . HIS A 1 145 ? -10.18 18.109 -13.625 1 97.38 145 HIS A CA 1
ATOM 1133 C C . HIS A 1 145 ? -10.742 16.797 -14.141 1 97.38 145 HIS A C 1
ATOM 1135 O O . HIS A 1 145 ? -11.25 16.719 -15.258 1 97.38 145 HIS A O 1
ATOM 1141 N N . TYR A 1 146 ? -10.734 15.75 -13.336 1 97.69 146 TYR A N 1
ATOM 1142 C CA . TYR A 1 146 ? -11.078 14.406 -13.781 1 97.69 146 TYR A CA 1
ATOM 1143 C C . TYR A 1 146 ? -12.492 14.031 -13.367 1 97.69 146 TYR A C 1
ATOM 1145 O O . TYR A 1 146 ? -12.977 12.945 -13.688 1 97.69 146 TYR A O 1
ATOM 1153 N N . ASN A 1 147 ? -13.109 14.883 -12.656 1 97.62 147 ASN A N 1
ATOM 1154 C CA . ASN A 1 147 ? -14.461 14.648 -12.156 1 97.62 147 ASN A CA 1
ATOM 1155 C C . ASN A 1 147 ? -14.531 13.383 -11.305 1 97.62 147 ASN A C 1
ATOM 1157 O O . ASN A 1 147 ? -15.438 12.57 -11.469 1 97.62 147 ASN A O 1
ATOM 1161 N N . MET A 1 148 ? -13.484 13.164 -10.578 1 98.19 148 MET A N 1
ATOM 1162 C CA . MET A 1 148 ? -13.391 12.055 -9.633 1 98.19 148 MET A CA 1
ATOM 1163 C C . MET A 1 148 ? -13.195 12.57 -8.211 1 98.19 148 MET A C 1
ATOM 1165 O O . MET A 1 148 ? -12.742 13.695 -8.008 1 98.19 148 MET A O 1
ATOM 1169 N N . PHE A 1 149 ? -13.664 11.781 -7.234 1 98.31 149 PHE A N 1
ATOM 1170 C CA . PHE A 1 149 ? -13.508 12.117 -5.824 1 98.31 149 PHE A CA 1
ATOM 1171 C C . PHE A 1 149 ? -14.094 13.492 -5.527 1 98.31 149 PHE A C 1
ATOM 1173 O O . PHE A 1 149 ? -13.438 14.336 -4.91 1 98.31 149 PHE A O 1
ATOM 1180 N N . LYS A 1 150 ? -15.234 13.672 -5.879 1 98.19 150 LYS A N 1
ATOM 1181 C CA . LYS A 1 150 ? -15.883 14.977 -5.816 1 98.19 150 LYS A CA 1
ATOM 1182 C C . LYS A 1 150 ? -15.914 15.508 -4.387 1 98.19 150 LYS A C 1
ATOM 1184 O O . LYS A 1 150 ? -15.781 16.719 -4.168 1 98.19 150 LYS A O 1
ATOM 1189 N N . GLY A 1 151 ? -16.125 14.625 -3.389 1 97.94 151 GLY A N 1
ATOM 1190 C CA . GLY A 1 151 ? -16.125 15.055 -1.999 1 97.94 151 GLY A CA 1
ATOM 1191 C C . GLY A 1 151 ? -14.82 15.719 -1.59 1 97.94 151 GLY A C 1
ATOM 1192 O O . GLY A 1 151 ? -14.797 16.531 -0.656 1 97.94 151 GLY A O 1
ATOM 1193 N N . HIS A 1 152 ? -13.758 15.406 -2.289 1 98.62 152 HIS A N 1
ATOM 1194 C CA . HIS A 1 152 ? -12.438 15.992 -2.072 1 98.62 152 HIS A CA 1
ATOM 1195 C C . HIS A 1 152 ? -12.211 17.188 -2.994 1 98.62 152 HIS A C 1
ATOM 1197 O O . HIS A 1 152 ? -11.945 18.297 -2.525 1 98.62 152 HIS A O 1
ATOM 1203 N N . THR A 1 153 ? -12.406 16.938 -4.27 1 98.38 153 THR A N 1
ATOM 1204 C CA . THR A 1 153 ? -11.859 17.812 -5.297 1 98.38 153 THR A CA 1
ATOM 1205 C C . THR A 1 153 ? -12.742 19.047 -5.477 1 98.38 153 THR A C 1
ATOM 1207 O O . THR A 1 153 ? -12.273 20.094 -5.926 1 98.38 153 THR A O 1
ATOM 1210 N N . ALA A 1 154 ? -13.984 18.938 -5.086 1 97 154 ALA A N 1
ATOM 1211 C CA . ALA A 1 154 ? -14.867 20.109 -5.168 1 97 154 ALA A CA 1
ATOM 1212 C C . ALA A 1 154 ? -14.562 21.109 -4.055 1 97 154 ALA A C 1
ATOM 1214 O O . ALA A 1 154 ? -14.992 22.25 -4.113 1 97 154 ALA A O 1
ATOM 1215 N N . HIS A 1 155 ? -13.836 20.703 -3.057 1 97.38 155 HIS A N 1
ATOM 1216 C CA . HIS A 1 155 ? -13.523 21.547 -1.905 1 97.38 155 HIS A CA 1
ATOM 1217 C C . HIS A 1 155 ? -12.055 21.938 -1.898 1 97.38 155 HIS A C 1
ATOM 1219 O O . HIS A 1 155 ? -11.43 22.016 -0.836 1 97.38 155 HIS A O 1
ATOM 1225 N N . TRP A 1 156 ? -11.492 22.125 -3.061 1 96.75 156 TRP A N 1
ATOM 1226 C CA . TRP A 1 156 ? -10.062 22.391 -3.213 1 96.75 156 TRP A CA 1
ATOM 1227 C C . TRP A 1 156 ? -9.664 23.641 -2.443 1 96.75 156 TRP A C 1
ATOM 1229 O O . TRP A 1 156 ? -8.539 23.734 -1.945 1 96.75 156 TRP A O 1
ATOM 1239 N N . GLU A 1 157 ? -10.539 24.562 -2.182 1 96.06 157 GLU A N 1
ATOM 1240 C CA . GLU A 1 157 ? -10.219 25.797 -1.494 1 96.06 157 GLU A CA 1
ATOM 1241 C C . GLU A 1 157 ? -10.008 25.578 -0 1 96.06 157 GLU A C 1
ATOM 1243 O O . GLU A 1 157 ? -9.289 26.328 0.655 1 96.06 157 GLU A O 1
ATOM 1248 N N . GLU A 1 158 ? -10.703 24.531 0.487 1 97.25 158 GLU A N 1
ATOM 1249 C CA . GLU A 1 158 ? -10.547 24.219 1.902 1 97.25 158 GLU A CA 1
ATOM 1250 C C . GLU A 1 158 ? -9.109 23.828 2.227 1 97.25 158 GLU A C 1
ATOM 1252 O O . GLU A 1 158 ? -8.641 24.031 3.348 1 97.25 158 GLU A O 1
ATOM 1257 N N . VAL A 1 159 ? -8.406 23.297 1.257 1 98.44 159 VAL A N 1
ATOM 1258 C CA . VAL A 1 159 ? -7.047 22.797 1.468 1 98.44 159 VAL A CA 1
ATOM 1259 C C . VAL A 1 159 ? -6.125 23.969 1.82 1 98.44 159 VAL A C 1
ATOM 1261 O O . VAL A 1 159 ? -5.301 23.859 2.732 1 98.44 159 VAL A O 1
ATOM 1264 N N . ALA A 1 160 ? -6.309 25.062 1.117 1 97.44 160 ALA A N 1
ATOM 1265 C CA . ALA A 1 160 ? -5.488 26.234 1.399 1 97.44 160 ALA A CA 1
ATOM 1266 C C . ALA A 1 160 ? -5.723 26.75 2.818 1 97.44 160 ALA A C 1
ATOM 1268 O O . ALA A 1 160 ? -4.785 27.188 3.494 1 97.44 160 ALA A O 1
ATOM 1269 N N . LYS A 1 161 ? -6.961 26.672 3.254 1 98.56 161 LYS A N 1
ATOM 1270 C CA . LYS A 1 161 ? -7.301 27.109 4.605 1 98.56 161 LYS A CA 1
ATOM 1271 C C . LYS A 1 161 ? -6.652 26.203 5.652 1 98.56 161 LYS A C 1
ATOM 1273 O O . LYS A 1 161 ? -6.148 26.688 6.668 1 98.56 161 LYS A O 1
ATOM 1278 N N . ILE A 1 162 ? -6.707 24.938 5.402 1 98.94 162 ILE A N 1
ATOM 1279 C CA . ILE A 1 162 ? -6.062 23.984 6.301 1 98.94 162 ILE A CA 1
ATOM 1280 C C . ILE A 1 162 ? -4.57 24.312 6.406 1 98.94 162 ILE A C 1
ATOM 1282 O O . ILE A 1 162 ? -4.023 24.391 7.508 1 98.94 162 ILE A O 1
ATOM 1286 N N . ASN A 1 163 ? -3.939 24.516 5.281 1 98.88 163 ASN A N 1
ATOM 1287 C CA . ASN A 1 163 ? -2.496 24.719 5.262 1 98.88 163 ASN A CA 1
ATOM 1288 C C . ASN A 1 163 ? -2.104 26.016 5.953 1 98.88 163 ASN A C 1
ATOM 1290 O O . ASN A 1 163 ? -1.066 26.094 6.613 1 98.88 163 ASN A O 1
ATOM 1294 N N . GLU A 1 164 ? -2.932 27.031 5.828 1 98.81 164 GLU A N 1
ATOM 1295 C CA . GLU A 1 164 ? -2.705 28.25 6.602 1 98.81 164 GLU A CA 1
ATOM 1296 C C . GLU A 1 164 ? -2.766 27.969 8.102 1 98.81 164 GLU A C 1
ATOM 1298 O O . GLU A 1 164 ? -1.942 28.469 8.867 1 98.81 164 GLU A O 1
ATOM 1303 N N . GLY A 1 165 ? -3.758 27.219 8.461 1 98.94 165 GLY A N 1
ATOM 1304 C CA . GLY A 1 165 ? -3.869 26.812 9.852 1 98.94 165 GLY A CA 1
ATOM 1305 C C . GLY A 1 165 ? -2.689 25.984 10.328 1 98.94 165 GLY A C 1
ATOM 1306 O O . GLY A 1 165 ? -2.254 26.125 11.477 1 98.94 165 GLY A O 1
ATOM 1307 N N . LEU A 1 166 ? -2.17 25.125 9.461 1 98.94 166 LEU A N 1
ATOM 1308 C CA . LEU A 1 166 ? -1.031 24.297 9.812 1 98.94 166 LEU A CA 1
ATOM 1309 C C . LEU A 1 166 ? 0.22 25.141 10.031 1 98.94 166 LEU A C 1
ATOM 1311 O O . LEU A 1 166 ? 1.046 24.828 10.891 1 98.94 166 LEU A O 1
ATOM 1315 N N . ILE A 1 167 ? 0.403 26.156 9.219 1 98.94 167 ILE A N 1
ATOM 1316 C CA . ILE A 1 167 ? 1.525 27.078 9.398 1 98.94 167 ILE A CA 1
ATOM 1317 C C . ILE A 1 167 ? 1.452 27.703 10.789 1 98.94 167 ILE A C 1
ATOM 1319 O O . ILE A 1 167 ? 2.443 27.734 11.523 1 98.94 167 ILE A O 1
ATOM 1323 N N . ARG A 1 168 ? 0.28 28.188 11.18 1 98.88 168 ARG A N 1
ATOM 1324 C CA . ARG A 1 168 ? 0.093 28.797 12.492 1 98.88 168 ARG A CA 1
ATOM 1325 C C . ARG A 1 168 ? 0.336 27.781 13.609 1 98.88 168 ARG A C 1
ATOM 1327 O O . ARG A 1 168 ? 0.955 28.109 14.625 1 98.88 168 ARG A O 1
ATOM 1334 N N . LEU A 1 169 ? -0.225 26.609 13.406 1 98.88 169 LEU A N 1
ATOM 1335 C CA . LEU A 1 169 ? -0.026 25.547 14.383 1 98.88 169 LEU A CA 1
ATOM 1336 C C . LEU A 1 169 ? 1.458 25.234 14.562 1 98.88 169 LEU A C 1
ATOM 1338 O O . LEU A 1 169 ? 1.932 25.078 15.688 1 98.88 169 LEU A O 1
ATOM 1342 N N . ALA A 1 170 ? 2.17 25.094 13.461 1 98.88 170 ALA A N 1
ATOM 1343 C CA . ALA A 1 170 ? 3.6 24.797 13.508 1 98.88 170 ALA A CA 1
ATOM 1344 C C . ALA A 1 170 ? 4.363 25.859 14.273 1 98.88 170 ALA A C 1
ATOM 1346 O O . ALA A 1 170 ? 5.25 25.562 15.078 1 98.88 170 ALA A O 1
ATOM 1347 N N . GLU A 1 171 ? 4.055 27.078 14 1 98.69 171 GLU A N 1
ATOM 1348 C CA . GLU A 1 171 ? 4.688 28.188 14.703 1 98.69 171 GLU A CA 1
ATOM 1349 C C . GLU A 1 171 ? 4.402 28.125 16.203 1 98.69 171 GLU A C 1
ATOM 1351 O O . GLU A 1 171 ? 5.316 28.234 17.016 1 98.69 171 GLU A O 1
ATOM 1356 N N . LYS A 1 172 ? 3.184 27.953 16.484 1 98.31 172 LYS A N 1
ATOM 1357 C CA . LYS A 1 172 ? 2.748 27.922 17.891 1 98.31 172 LYS A CA 1
ATOM 1358 C C . LYS A 1 172 ? 3.438 26.797 18.656 1 98.31 172 LYS A C 1
ATOM 1360 O O . LYS A 1 172 ? 3.859 26.984 19.797 1 98.31 172 LYS A O 1
ATOM 1365 N N . GLU A 1 173 ? 3.543 25.656 18 1 98.12 173 GLU A N 1
ATOM 1366 C CA . GLU A 1 173 ? 4.055 24.453 18.672 1 98.12 173 GLU A CA 1
ATOM 1367 C C . GLU A 1 173 ? 5.547 24.266 18.391 1 98.12 173 GLU A C 1
ATOM 1369 O O . GLU A 1 173 ? 6.141 23.281 18.812 1 98.12 173 GLU A O 1
ATOM 1374 N N . LYS A 1 174 ? 6.156 25.203 17.656 1 97.88 174 LYS A N 1
ATOM 1375 C CA . LYS A 1 174 ? 7.57 25.156 17.297 1 97.88 174 LYS A CA 1
ATOM 1376 C C . LYS A 1 174 ? 7.91 23.875 16.531 1 97.88 174 LYS A C 1
ATOM 1378 O O . LYS A 1 174 ? 8.859 23.172 16.891 1 97.88 174 LYS A O 1
ATOM 1383 N N . LEU A 1 175 ? 7.082 23.578 15.625 1 98.56 175 LEU A N 1
ATOM 1384 C CA . LEU A 1 175 ? 7.281 22.438 14.734 1 98.56 175 LEU A CA 1
ATOM 1385 C C . LEU A 1 175 ? 7.754 22.906 13.359 1 98.56 175 LEU A C 1
ATOM 1387 O O . LEU A 1 175 ? 7.562 24.062 12.992 1 98.56 175 LEU A O 1
ATOM 1391 N N . THR A 1 176 ? 8.414 22.016 12.648 1 98.5 176 THR A N 1
ATOM 1392 C CA . THR A 1 176 ? 8.781 22.297 11.258 1 98.5 176 THR A CA 1
ATOM 1393 C C . THR A 1 176 ? 7.598 22.031 10.328 1 98.5 176 THR A C 1
ATOM 1395 O O . THR A 1 176 ? 6.98 20.969 10.391 1 98.5 176 THR A O 1
ATOM 1398 N N . TYR A 1 177 ? 7.266 23.031 9.578 1 98.81 177 TYR A N 1
ATOM 1399 C CA . TYR A 1 177 ? 6.277 22.922 8.508 1 98.81 177 TYR A CA 1
ATOM 1400 C C . TYR A 1 177 ? 6.953 22.766 7.152 1 98.81 177 TYR A C 1
ATOM 1402 O O . TYR A 1 177 ? 7.863 23.531 6.812 1 98.81 177 TYR A O 1
ATOM 1410 N N . ILE A 1 178 ? 6.555 21.734 6.402 1 98.88 178 ILE A N 1
ATOM 1411 C CA . ILE A 1 178 ? 7.07 21.5 5.059 1 98.88 178 ILE A CA 1
ATOM 1412 C C . ILE A 1 178 ? 5.988 21.812 4.027 1 98.88 178 ILE A C 1
ATOM 1414 O O . ILE A 1 178 ? 4.93 21.188 4.02 1 98.88 178 ILE A O 1
ATOM 1418 N N . ASP A 1 179 ? 6.27 22.703 3.162 1 98.88 179 ASP A N 1
ATOM 1419 C CA . ASP A 1 179 ? 5.332 23.156 2.139 1 98.88 179 ASP A CA 1
ATOM 1420 C C . ASP A 1 179 ? 5.387 22.266 0.904 1 98.88 179 ASP A C 1
ATOM 1422 O O . ASP A 1 179 ? 6.133 22.547 -0.039 1 98.88 179 ASP A O 1
ATOM 1426 N N . LEU A 1 180 ? 4.543 21.25 0.868 1 98.94 180 LEU A N 1
ATOM 1427 C CA . LEU A 1 180 ? 4.363 20.469 -0.347 1 98.94 180 LEU A CA 1
ATOM 1428 C C . LEU A 1 180 ? 3.41 21.156 -1.312 1 98.94 180 LEU A C 1
ATOM 1430 O O . LEU A 1 180 ? 3.625 21.141 -2.525 1 98.94 180 LEU A O 1
ATOM 1434 N N . TYR A 1 181 ? 2.439 21.75 -0.779 1 98.81 181 TYR A N 1
ATOM 1435 C CA . TYR A 1 181 ? 1.326 22.344 -1.518 1 98.81 181 TYR A CA 1
ATOM 1436 C C . TYR A 1 181 ? 1.829 23.234 -2.645 1 98.81 181 TYR A C 1
ATOM 1438 O O . TYR A 1 181 ? 1.447 23.047 -3.805 1 98.81 181 TYR A O 1
ATOM 1446 N N . SER A 1 182 ? 2.715 24.125 -2.369 1 98.5 182 SER A N 1
ATOM 1447 C CA . SER A 1 182 ? 3.16 25.125 -3.34 1 98.5 182 SER A CA 1
ATOM 1448 C C . SER A 1 182 ? 3.885 24.469 -4.512 1 98.5 182 SER A C 1
ATOM 1450 O O . SER A 1 182 ? 3.916 25.016 -5.613 1 98.5 182 SER A O 1
ATOM 1452 N N . HIS A 1 183 ? 4.438 23.281 -4.262 1 98.62 183 HIS A N 1
ATOM 1453 C CA . HIS A 1 183 ? 5.184 22.594 -5.309 1 98.62 183 HIS A CA 1
ATOM 1454 C C . HIS A 1 183 ? 4.258 21.766 -6.195 1 98.62 183 HIS A C 1
ATOM 1456 O O . HIS A 1 183 ? 4.641 21.359 -7.293 1 98.62 183 HIS A O 1
ATOM 1462 N N . PHE A 1 184 ? 3.041 21.531 -5.73 1 98.88 184 PHE A N 1
ATOM 1463 C CA . PHE A 1 184 ? 2.145 20.641 -6.465 1 98.88 184 PHE A CA 1
ATOM 1464 C C . PHE A 1 184 ? 1.014 21.422 -7.113 1 98.88 184 PHE A C 1
ATOM 1466 O O . PHE A 1 184 ? 0.278 20.906 -7.949 1 98.88 184 PHE A O 1
ATOM 1473 N N . VAL A 1 185 ? 0.896 22.672 -6.77 1 98.19 185 VAL A N 1
ATOM 1474 C CA . VAL A 1 185 ? -0.195 23.5 -7.277 1 98.19 185 VAL A CA 1
ATOM 1475 C C . VAL A 1 185 ? 0.155 24.016 -8.672 1 98.19 185 VAL A C 1
ATOM 1477 O O . VAL A 1 185 ? 1.31 24.344 -8.945 1 98.19 185 VAL A O 1
ATOM 1480 N N . ASP A 1 186 ? -0.836 24.016 -9.555 1 97.69 186 ASP A N 1
ATOM 1481 C CA . ASP A 1 186 ? -0.76 24.734 -10.82 1 97.69 186 ASP A CA 1
ATOM 1482 C C . ASP A 1 186 ? -1.052 26.219 -10.625 1 97.69 186 ASP A C 1
ATOM 1484 O O . ASP A 1 186 ? -2.148 26.594 -10.203 1 97.69 186 ASP A O 1
ATOM 1488 N N . SER A 1 187 ? -0.156 27.094 -10.969 1 95.19 187 SER A N 1
ATOM 1489 C CA . SER A 1 187 ? -0.252 28.516 -10.656 1 95.19 187 SER A CA 1
ATOM 1490 C C . SER A 1 187 ? -1.403 29.172 -11.414 1 95.19 187 SER A C 1
ATOM 1492 O O . SER A 1 187 ? -1.938 30.188 -10.977 1 95.19 187 SER A O 1
ATOM 1494 N N . LYS A 1 188 ? -1.796 28.578 -12.469 1 96.12 188 LYS A N 1
ATOM 1495 C CA . LYS A 1 188 ? -2.861 29.156 -13.273 1 96.12 188 LYS A CA 1
ATOM 1496 C C . LYS A 1 188 ? -4.234 28.844 -12.688 1 96.12 188 LYS A C 1
ATOM 1498 O O . LYS A 1 188 ? -5.117 29.703 -12.656 1 96.12 188 LYS A O 1
ATOM 1503 N N . THR A 1 189 ? -4.375 27.672 -12.172 1 95.69 189 THR A N 1
ATOM 1504 C CA . THR A 1 189 ? -5.703 27.234 -11.758 1 95.69 189 THR A CA 1
ATOM 1505 C C . THR A 1 189 ? -5.84 27.297 -10.242 1 95.69 189 THR A C 1
ATOM 1507 O O . THR A 1 189 ? -6.953 27.344 -9.711 1 95.69 189 THR A O 1
ATOM 1510 N N . GLY A 1 190 ? -4.676 27.25 -9.539 1 96.56 190 GLY A N 1
ATOM 1511 C CA . GLY A 1 190 ? -4.711 27.156 -8.086 1 96.56 190 GLY A CA 1
ATOM 1512 C C . GLY A 1 190 ? -5.043 25.766 -7.586 1 96.56 190 GLY A C 1
ATOM 1513 O O . GLY A 1 190 ? -5.211 25.547 -6.383 1 96.56 190 GLY A O 1
ATOM 1514 N N . LYS A 1 191 ? -5.18 24.812 -8.5 1 98.44 191 LYS A N 1
ATOM 1515 C CA . LYS A 1 191 ? -5.496 23.422 -8.195 1 98.44 191 LYS A CA 1
ATOM 1516 C C . LYS A 1 191 ? -4.285 22.516 -8.43 1 98.44 191 LYS A C 1
ATOM 1518 O O . LYS A 1 191 ? -3.215 23 -8.812 1 98.44 191 LYS A O 1
ATOM 1523 N N . MET A 1 192 ? -4.469 21.281 -8.109 1 98.69 192 MET A N 1
ATOM 1524 C CA . MET A 1 192 ? -3.352 20.359 -8.289 1 98.69 192 MET A CA 1
ATOM 1525 C C . MET A 1 192 ? -2.898 20.328 -9.75 1 98.69 192 MET A C 1
ATOM 1527 O O . MET A 1 192 ? -3.725 20.266 -10.656 1 98.69 192 MET A O 1
ATOM 1531 N N . ASN A 1 193 ? -1.57 20.438 -9.922 1 98.75 193 ASN A N 1
ATOM 1532 C CA . ASN A 1 193 ? -1.001 20.219 -11.25 1 98.75 193 ASN A CA 1
ATOM 1533 C C . ASN A 1 193 ? -1.302 18.812 -11.758 1 98.75 193 ASN A C 1
ATOM 1535 O O . ASN A 1 193 ? -0.942 17.812 -11.117 1 98.75 193 ASN A O 1
ATOM 1539 N N . ILE A 1 194 ? -1.89 18.703 -12.906 1 98.19 194 ILE A N 1
ATOM 1540 C CA . ILE A 1 194 ? -2.426 17.438 -13.414 1 98.19 194 ILE A CA 1
ATOM 1541 C C . ILE A 1 194 ? -1.279 16.531 -13.859 1 98.19 194 ILE A C 1
ATOM 1543 O O . ILE A 1 194 ? -1.482 15.344 -14.102 1 98.19 194 ILE A O 1
ATOM 1547 N N . GLU A 1 195 ? -0.069 17.047 -13.922 1 98.25 195 GLU A N 1
ATOM 1548 C CA . GLU A 1 195 ? 1.087 16.219 -14.258 1 98.25 195 GLU A CA 1
ATOM 1549 C C . GLU A 1 195 ? 1.366 15.188 -13.164 1 98.25 195 GLU A C 1
ATOM 1551 O O . GLU A 1 195 ? 1.981 14.148 -13.422 1 98.25 195 GLU A O 1
ATOM 1556 N N . TYR A 1 196 ? 0.849 15.422 -11.961 1 98.81 196 TYR A N 1
ATOM 1557 C CA . TYR A 1 196 ? 1.227 14.578 -10.828 1 98.81 196 TYR A CA 1
ATOM 1558 C C . TYR A 1 196 ? 0.091 13.641 -10.445 1 98.81 196 TYR A C 1
ATOM 1560 O O . TYR A 1 196 ? 0.193 12.906 -9.461 1 98.81 196 TYR A O 1
ATOM 1568 N N . THR A 1 197 ? -0.974 13.688 -11.18 1 98.75 197 THR A N 1
ATOM 1569 C CA . THR A 1 197 ? -2.152 12.93 -10.758 1 98.75 197 THR A CA 1
ATOM 1570 C C . THR A 1 197 ? -2.932 12.43 -11.969 1 98.75 197 THR A C 1
ATOM 1572 O O . THR A 1 197 ? -2.732 12.906 -13.086 1 98.75 197 THR A O 1
ATOM 1575 N N . ASN A 1 198 ? -3.74 11.359 -11.766 1 98.56 198 ASN A N 1
ATOM 1576 C CA . ASN A 1 198 ? -4.637 10.891 -12.812 1 98.56 198 ASN A CA 1
ATOM 1577 C C . ASN A 1 198 ? -6.082 10.828 -12.328 1 98.56 198 ASN A C 1
ATOM 1579 O O . ASN A 1 198 ? -6.941 10.25 -12.992 1 98.56 198 ASN A O 1
ATOM 1583 N N . ASP A 1 199 ? -6.281 11.367 -11.047 1 98.5 199 ASP A N 1
ATOM 1584 C CA . ASP A 1 199 ? -7.656 11.367 -10.555 1 98.5 199 ASP A CA 1
ATOM 1585 C C . ASP A 1 199 ? -7.953 12.633 -9.758 1 98.5 199 ASP A C 1
ATOM 1587 O O . ASP A 1 199 ? -9.016 12.75 -9.141 1 98.5 199 ASP A O 1
ATOM 1591 N N . GLY A 1 200 ? -6.934 13.57 -9.648 1 98.75 200 GLY A N 1
ATOM 1592 C CA . GLY A 1 200 ? -7.098 14.859 -9 1 98.75 200 GLY A CA 1
ATOM 1593 C C . GLY A 1 200 ? -6.84 14.805 -7.504 1 98.75 200 GLY A C 1
ATOM 1594 O O . GLY A 1 200 ? -6.914 15.828 -6.824 1 98.75 200 GLY A O 1
ATOM 1595 N N . LEU A 1 201 ? -6.535 13.641 -6.996 1 98.88 201 LEU A N 1
ATOM 1596 C CA . LEU A 1 201 ? -6.363 13.461 -5.559 1 98.88 201 LEU A CA 1
ATOM 1597 C C . LEU A 1 201 ? -5.066 12.711 -5.258 1 98.88 201 LEU A C 1
ATOM 1599 O O . LEU A 1 201 ? -4.242 13.188 -4.473 1 98.88 201 LEU A O 1
ATOM 1603 N N . HIS A 1 202 ? -4.863 11.539 -5.879 1 98.94 202 HIS A N 1
ATOM 1604 C CA . HIS A 1 202 ? -3.715 10.688 -5.598 1 98.94 202 HIS A CA 1
ATOM 1605 C C . HIS A 1 202 ? -2.564 10.977 -6.559 1 98.94 202 HIS A C 1
ATOM 1607 O O . HIS A 1 202 ? -2.762 11.609 -7.598 1 98.94 202 HIS A O 1
ATOM 1613 N N . LEU A 1 203 ? -1.38 10.531 -6.211 1 98.94 203 LEU A N 1
ATOM 1614 C CA . LEU A 1 203 ? -0.17 10.867 -6.957 1 98.94 203 LEU A CA 1
ATOM 1615 C C . LEU A 1 203 ? 0.21 9.734 -7.906 1 98.94 203 LEU A C 1
ATOM 1617 O O . LEU A 1 203 ? -0.004 8.562 -7.602 1 98.94 203 LEU A O 1
ATOM 1621 N N . LEU A 1 204 ? 0.763 10.133 -8.992 1 98.81 204 LEU A N 1
ATOM 1622 C CA . LEU A 1 204 ? 1.533 9.258 -9.867 1 98.81 204 LEU A CA 1
ATOM 1623 C C . LEU A 1 204 ? 2.99 9.188 -9.422 1 98.81 204 LEU A C 1
ATOM 1625 O O . LEU A 1 204 ? 3.404 9.922 -8.523 1 98.81 204 LEU A O 1
ATOM 1629 N N . GLY A 1 205 ? 3.75 8.305 -10.062 1 98.81 205 GLY A N 1
ATOM 1630 C CA . GLY A 1 205 ? 5.156 8.156 -9.727 1 98.81 205 GLY A CA 1
ATOM 1631 C C . GLY A 1 205 ? 5.906 9.477 -9.695 1 98.81 205 GLY A C 1
ATOM 1632 O O . GLY A 1 205 ? 6.668 9.742 -8.766 1 98.81 205 GLY A O 1
ATOM 1633 N N . LYS A 1 206 ? 5.613 10.344 -10.648 1 98.62 206 LYS A N 1
ATOM 1634 C CA . LYS A 1 206 ? 6.281 11.641 -10.734 1 98.62 206 LYS A CA 1
ATOM 1635 C C . LYS A 1 206 ? 5.98 12.492 -9.5 1 98.62 206 LYS A C 1
ATOM 1637 O O . LYS A 1 206 ? 6.832 13.266 -9.055 1 98.62 206 LYS A O 1
ATOM 1642 N N . GLY A 1 207 ? 4.812 12.383 -9.039 1 98.88 207 GLY A N 1
ATOM 1643 C CA . GLY A 1 207 ? 4.445 13.109 -7.832 1 98.88 207 GLY A CA 1
ATOM 1644 C C . GLY A 1 207 ? 5.219 12.648 -6.609 1 98.88 207 GLY A C 1
ATOM 1645 O O . GLY A 1 207 ? 5.652 13.477 -5.801 1 98.88 207 GLY A O 1
ATOM 1646 N N . TYR A 1 208 ? 5.41 11.383 -6.488 1 98.88 208 TYR A N 1
ATOM 1647 C CA . TYR A 1 208 ? 6.164 10.867 -5.348 1 98.88 208 TYR A CA 1
ATOM 1648 C C . TYR A 1 208 ? 7.633 11.258 -5.445 1 98.88 208 TYR A C 1
ATOM 1650 O O . TYR A 1 208 ? 8.273 11.539 -4.43 1 98.88 208 TYR A O 1
ATOM 1658 N N . LEU A 1 209 ? 8.164 11.289 -6.656 1 98.81 209 LEU A N 1
ATOM 1659 C CA . LEU A 1 209 ? 9.547 11.75 -6.82 1 98.81 209 LEU A CA 1
ATOM 1660 C C . LEU A 1 209 ? 9.68 13.211 -6.406 1 98.81 209 LEU A C 1
ATOM 1662 O O . LEU A 1 209 ? 10.672 13.586 -5.773 1 98.81 209 LEU A O 1
ATOM 1666 N N . LYS A 1 210 ? 8.711 13.992 -6.781 1 98.81 210 LYS A N 1
ATOM 1667 C CA . LYS A 1 210 ? 8.703 15.391 -6.371 1 98.81 210 LYS A CA 1
ATOM 1668 C C . LYS A 1 210 ? 8.641 15.523 -4.852 1 98.81 210 LYS A C 1
ATOM 1670 O O . LYS A 1 210 ? 9.352 16.344 -4.266 1 98.81 210 LYS A O 1
ATOM 1675 N N . TRP A 1 211 ? 7.801 14.727 -4.211 1 98.94 211 TRP A N 1
ATOM 1676 C CA . TRP A 1 211 ? 7.699 14.695 -2.758 1 98.94 211 TRP A CA 1
ATOM 1677 C C . TRP A 1 211 ? 9.047 14.367 -2.125 1 98.94 211 TRP A C 1
ATOM 1679 O O . TRP A 1 211 ? 9.484 15.055 -1.197 1 98.94 211 TRP A O 1
ATOM 1689 N N . VAL A 1 212 ? 9.734 13.383 -2.658 1 98.69 212 VAL A N 1
ATOM 1690 C CA . VAL A 1 212 ? 11.039 12.953 -2.158 1 98.69 212 VAL A CA 1
ATOM 1691 C C . VAL A 1 212 ? 12.039 14.102 -2.277 1 98.69 212 VAL A C 1
ATOM 1693 O O . VAL A 1 212 ? 12.789 14.375 -1.339 1 98.69 212 VAL A O 1
ATOM 1696 N N . GLU A 1 213 ? 11.977 14.766 -3.398 1 98.38 213 GLU A N 1
ATOM 1697 C CA . GLU A 1 213 ? 12.883 15.883 -3.617 1 98.38 213 GLU A CA 1
ATOM 1698 C C . GLU A 1 213 ? 12.719 16.953 -2.539 1 98.38 213 GLU A C 1
ATOM 1700 O O . GLU A 1 213 ? 13.703 17.5 -2.045 1 98.38 213 GLU A O 1
ATOM 1705 N N . ILE A 1 214 ? 11.562 17.188 -2.162 1 98.62 214 ILE A N 1
ATOM 1706 C CA . ILE A 1 214 ? 11.242 18.266 -1.227 1 98.62 214 ILE A CA 1
ATOM 1707 C C . ILE A 1 214 ? 11.656 17.859 0.185 1 98.62 214 ILE A C 1
ATOM 1709 O O . ILE A 1 214 ? 12.172 18.672 0.949 1 98.62 214 ILE A O 1
ATOM 1713 N N . VAL A 1 215 ? 11.492 16.578 0.542 1 98.44 215 VAL A N 1
ATOM 1714 C CA . VAL A 1 215 ? 11.625 16.203 1.947 1 98.44 215 VAL A CA 1
ATOM 1715 C C . VAL A 1 215 ? 13.016 15.625 2.201 1 98.44 215 VAL A C 1
ATOM 1717 O O . VAL A 1 215 ? 13.438 15.477 3.352 1 98.44 215 VAL A O 1
ATOM 1720 N N . LYS A 1 216 ? 13.797 15.32 1.171 1 97.69 216 LYS A N 1
ATOM 1721 C CA . LYS A 1 216 ? 15.094 14.656 1.269 1 97.69 216 LYS A CA 1
ATOM 1722 C C . LYS A 1 216 ? 16.016 15.391 2.236 1 97.69 216 LYS A C 1
ATOM 1724 O O . LYS A 1 216 ? 16.688 14.766 3.061 1 97.69 216 LYS A O 1
ATOM 1729 N N . PRO A 1 217 ? 16.031 16.734 2.252 1 97.06 217 PRO A N 1
ATOM 1730 C CA . PRO A 1 217 ? 16.938 17.438 3.174 1 97.06 217 PRO A CA 1
ATOM 1731 C C . PRO A 1 217 ? 16.594 17.188 4.641 1 97.06 217 PRO A C 1
ATOM 1733 O O . PRO A 1 217 ? 17.469 17.25 5.5 1 97.06 217 PRO A O 1
ATOM 1736 N N . TYR A 1 218 ? 15.367 16.875 4.926 1 97.44 218 TYR A N 1
ATOM 1737 C CA . TYR A 1 218 ? 14.93 16.656 6.301 1 97.44 218 TYR A CA 1
ATOM 1738 C C . TYR A 1 218 ? 15.211 15.234 6.75 1 97.44 218 TYR A C 1
ATOM 1740 O O . TYR A 1 218 ? 15.242 14.953 7.949 1 97.44 218 TYR A O 1
ATOM 1748 N N . ILE A 1 219 ? 15.367 14.289 5.777 1 96.31 219 ILE A N 1
ATOM 1749 C CA . ILE A 1 219 ? 15.625 12.891 6.082 1 96.31 219 ILE A CA 1
ATOM 1750 C C . ILE A 1 219 ? 17.078 12.719 6.543 1 96.31 219 ILE A C 1
ATOM 1752 O O . ILE A 1 219 ? 17.344 12 7.504 1 96.31 219 ILE A O 1
ATOM 1756 N N . SER A 1 220 ? 18.016 13.344 5.895 1 87 220 SER A N 1
ATOM 1757 C CA . SER A 1 220 ? 19.453 13.203 6.141 1 87 220 SER A CA 1
ATOM 1758 C C . SER A 1 220 ? 19.891 14.062 7.32 1 87 220 SER A C 1
ATOM 1760 O O . SER A 1 220 ? 20.969 13.828 7.895 1 87 220 SER A O 1
ATOM 1762 N N . LYS A 1 221 ? 19.094 14.961 7.59 1 75.38 221 LYS A N 1
ATOM 1763 C CA . LYS A 1 221 ? 19.453 15.875 8.664 1 75.38 221 LYS A CA 1
ATOM 1764 C C . LYS A 1 221 ? 19.391 15.188 10.023 1 75.38 221 LYS A C 1
ATOM 1766 O O . LYS A 1 221 ? 18.422 14.484 10.32 1 75.38 221 LYS A O 1
ATOM 1771 N N . LYS A 1 222 ? 20.703 15.094 10.781 1 67.38 222 LYS A N 1
ATOM 1772 C CA . LYS A 1 222 ? 20.766 14.523 12.117 1 67.38 222 LYS A CA 1
ATOM 1773 C C . LYS A 1 222 ? 20.141 15.461 13.148 1 67.38 222 LYS A C 1
ATOM 1775 O O . LYS A 1 222 ? 20.188 16.688 12.992 1 67.38 222 LYS A O 1
ATOM 1780 N N . MET B 1 1 ? -22.375 39.594 -65.375 1 34.12 1 MET B N 1
ATOM 1781 C CA . MET B 1 1 ? -22.953 39.125 -64.125 1 34.12 1 MET B CA 1
ATOM 1782 C C . MET B 1 1 ? -22.016 38.125 -63.438 1 34.12 1 MET B C 1
ATOM 1784 O O . MET B 1 1 ? -21.859 37 -63.906 1 34.12 1 MET B O 1
ATOM 1788 N N . MET B 1 2 ? -20.891 38.625 -62.844 1 40.44 2 MET B N 1
ATOM 1789 C CA . MET B 1 2 ? -19.75 37.969 -62.188 1 40.44 2 MET B CA 1
ATOM 1790 C C . MET B 1 2 ? -20.188 37.219 -60.938 1 40.44 2 MET B C 1
ATOM 1792 O O . MET B 1 2 ? -20.75 37.812 -60.031 1 40.44 2 MET B O 1
ATOM 1796 N N . THR B 1 3 ? -20.672 36 -61.062 1 43.91 3 THR B N 1
ATOM 1797 C CA . THR B 1 3 ? -21.094 35.125 -59.969 1 43.91 3 THR B CA 1
ATOM 1798 C C . THR B 1 3 ? -19.953 34.875 -59 1 43.91 3 THR B C 1
ATOM 1800 O O . THR B 1 3 ? -18.891 34.375 -59.406 1 43.91 3 THR B O 1
ATOM 1803 N N . HIS B 1 4 ? -19.703 35.719 -58 1 38.66 4 HIS B N 1
ATOM 1804 C CA . HIS B 1 4 ? -18.766 35.469 -56.906 1 38.66 4 HIS B CA 1
ATOM 1805 C C . HIS B 1 4 ? -19.078 34.188 -56.188 1 38.66 4 HIS B C 1
ATOM 1807 O O . HIS B 1 4 ? -20.188 34 -55.688 1 38.66 4 HIS B O 1
ATOM 1813 N N . LYS B 1 5 ? -18.5 33.031 -56.594 1 41.84 5 LYS B N 1
ATOM 1814 C CA . LYS B 1 5 ? -18.531 31.75 -55.875 1 41.84 5 LYS B CA 1
ATOM 1815 C C . LYS B 1 5 ? -18 31.906 -54.438 1 41.84 5 LYS B C 1
ATOM 1817 O O . LYS B 1 5 ? -16.859 32.375 -54.25 1 41.84 5 LYS B O 1
ATOM 1822 N N . TRP B 1 6 ? -18.859 32.219 -53.469 1 41.03 6 TRP B N 1
ATOM 1823 C CA . TRP B 1 6 ? -18.516 32.219 -52.062 1 41.03 6 TRP B CA 1
ATOM 1824 C C . TRP B 1 6 ? -17.922 30.875 -51.625 1 41.03 6 TRP B C 1
ATOM 1826 O O . TRP B 1 6 ? -18.547 29.844 -51.812 1 41.03 6 TRP B O 1
ATOM 1836 N N . ILE B 1 7 ? -16.625 30.703 -51.719 1 43.56 7 ILE B N 1
ATOM 1837 C CA . ILE B 1 7 ? -15.93 29.547 -51.156 1 43.56 7 ILE B CA 1
ATOM 1838 C C . ILE B 1 7 ? -16.203 29.453 -49.656 1 43.56 7 ILE B C 1
ATOM 1840 O O . ILE B 1 7 ? -15.867 30.359 -48.906 1 43.56 7 ILE B O 1
ATOM 1844 N N . PHE B 1 8 ? -17.281 28.812 -49.219 1 43.41 8 PHE B N 1
ATOM 1845 C CA . PHE B 1 8 ? -17.5 28.422 -47.844 1 43.41 8 PHE B CA 1
ATOM 1846 C C . PHE B 1 8 ? -16.328 27.625 -47.312 1 43.41 8 PHE B C 1
ATOM 1848 O O . PHE B 1 8 ? -16.078 26.5 -47.781 1 43.41 8 PHE B O 1
ATOM 1855 N N . ILE B 1 9 ? -15.289 28.281 -46.844 1 43.12 9 ILE B N 1
ATOM 1856 C CA . ILE B 1 9 ? -14.25 27.625 -46.062 1 43.12 9 ILE B CA 1
ATOM 1857 C C . ILE B 1 9 ? -14.883 26.938 -44.844 1 43.12 9 ILE B C 1
ATOM 1859 O O . ILE B 1 9 ? -15.422 27.594 -43.938 1 43.12 9 ILE B O 1
ATOM 1863 N N . LEU B 1 10 ? -15.445 25.766 -45.031 1 40.91 10 LEU B N 1
ATOM 1864 C CA . LEU B 1 10 ? -15.789 24.906 -43.906 1 40.91 10 LEU B CA 1
ATOM 1865 C C . LEU B 1 10 ? -14.594 24.734 -42.969 1 40.91 10 LEU B C 1
ATOM 1867 O O . LEU B 1 10 ? -13.594 24.109 -43.344 1 40.91 10 LEU B O 1
ATOM 1871 N N . LEU B 1 11 ? -14.336 25.672 -42.094 1 40.81 11 LEU B N 1
ATOM 1872 C CA . LEU B 1 11 ? -13.43 25.469 -40.969 1 40.81 11 LEU B CA 1
ATOM 1873 C C . LEU B 1 11 ? -13.797 24.188 -40.219 1 40.81 11 LEU B C 1
ATOM 1875 O O . LEU B 1 11 ? -14.859 24.109 -39.594 1 40.81 11 LEU B O 1
ATOM 1879 N N . LEU B 1 12 ? -13.352 23.016 -40.719 1 39.16 12 LEU B N 1
ATOM 1880 C CA . LEU B 1 12 ? -13.359 21.812 -39.906 1 39.16 12 LEU B CA 1
ATOM 1881 C C . LEU B 1 12 ? -12.758 22.078 -38.531 1 39.16 12 LEU B C 1
ATOM 1883 O O . LEU B 1 12 ? -11.562 22.359 -38.406 1 39.16 12 LEU B O 1
ATOM 1887 N N . LEU B 1 13 ? -13.461 22.672 -37.656 1 37.56 13 LEU B N 1
ATOM 1888 C CA . LEU B 1 13 ? -13.094 22.625 -36.25 1 37.56 13 LEU B CA 1
ATOM 1889 C C . LEU B 1 13 ? -12.742 21.203 -35.812 1 37.56 13 LEU B C 1
ATOM 1891 O O . LEU B 1 13 ? -13.625 20.344 -35.719 1 37.56 13 LEU B O 1
ATOM 1895 N N . VAL B 1 14 ? -11.594 20.703 -36.156 1 37.69 14 VAL B N 1
ATOM 1896 C CA . VAL B 1 14 ? -11.023 19.531 -35.5 1 37.69 14 VAL B CA 1
ATOM 1897 C C . VAL B 1 14 ? -11.117 19.703 -34 1 37.69 14 VAL B C 1
ATOM 1899 O O . VAL B 1 14 ? -10.414 20.531 -33.406 1 37.69 14 VAL B O 1
ATOM 1902 N N . SER B 1 15 ? -12.273 19.594 -33.438 1 37.22 15 SER B N 1
ATOM 1903 C CA . SER B 1 15 ? -12.328 19.375 -32 1 37.22 15 SER B CA 1
ATOM 1904 C C . SER B 1 15 ? -11.328 18.312 -31.578 1 37.22 15 SER B C 1
ATOM 1906 O O . SER B 1 15 ? -11.391 17.172 -32.031 1 37.22 15 SER B O 1
ATOM 1908 N N . MET B 1 16 ? -10.125 18.609 -31.359 1 35.44 16 MET B N 1
ATOM 1909 C CA . MET B 1 16 ? -9.258 17.75 -30.578 1 35.44 16 MET B CA 1
ATOM 1910 C C . MET B 1 16 ? -9.961 17.266 -29.312 1 35.44 16 MET B C 1
ATOM 1912 O O . MET B 1 16 ? -9.961 17.969 -28.297 1 35.44 16 MET B O 1
ATOM 1916 N N . ALA B 1 17 ? -11.125 16.719 -29.438 1 37.19 17 ALA B N 1
ATOM 1917 C CA . ALA B 1 17 ? -11.453 15.898 -28.281 1 37.19 17 ALA B CA 1
ATOM 1918 C C . ALA B 1 17 ? -10.242 15.102 -27.797 1 37.19 17 ALA B C 1
ATOM 1920 O O . ALA B 1 17 ? -9.688 14.305 -28.562 1 37.19 17 ALA B O 1
ATOM 1921 N N . GLY B 1 18 ? -9.344 15.68 -27.094 1 38.88 18 GLY B N 1
ATOM 1922 C CA . GLY B 1 18 ? -8.414 14.828 -26.375 1 38.88 18 GLY B CA 1
ATOM 1923 C C . GLY B 1 18 ? -9 13.484 -26 1 38.88 18 GLY B C 1
ATOM 1924 O O . GLY B 1 18 ? -9.984 13.406 -25.266 1 38.88 18 GLY B O 1
ATOM 1925 N N . ASN B 1 19 ? -9.117 12.57 -26.859 1 37.75 19 ASN B N 1
ATOM 1926 C CA . ASN B 1 19 ? -9.484 11.188 -26.562 1 37.75 19 ASN B CA 1
ATOM 1927 C C . ASN B 1 19 ? -9.008 10.773 -25.172 1 37.75 19 ASN B C 1
ATOM 1929 O O . ASN B 1 19 ? -7.805 10.695 -24.922 1 37.75 19 ASN B O 1
ATOM 1933 N N . ALA B 1 20 ? -9.523 11.258 -24.078 1 43.25 20 ALA B N 1
ATOM 1934 C CA . ALA B 1 20 ? -9.328 10.539 -22.828 1 43.25 20 ALA B CA 1
ATOM 1935 C C . ALA B 1 20 ? -9.117 9.047 -23.062 1 43.25 20 ALA B C 1
ATOM 1937 O O . ALA B 1 20 ? -10.039 8.352 -23.5 1 43.25 20 ALA B O 1
ATOM 1938 N N . GLN B 1 21 ? -8.016 8.586 -23.703 1 47.25 21 GLN B N 1
ATOM 1939 C CA . GLN B 1 21 ? -7.637 7.195 -23.938 1 47.25 21 GLN B CA 1
ATOM 1940 C C . GLN B 1 21 ? -8.219 6.289 -22.844 1 47.25 21 GLN B C 1
ATOM 1942 O O . GLN B 1 21 ? -8.07 6.566 -21.656 1 47.25 21 GLN B O 1
ATOM 1947 N N . GLU B 1 22 ? -9.281 5.566 -23.047 1 66.19 22 GLU B N 1
ATOM 1948 C CA . GLU B 1 22 ? -9.922 4.574 -22.188 1 66.19 22 GLU B CA 1
ATOM 1949 C C . GLU B 1 22 ? -8.883 3.736 -21.438 1 66.19 22 GLU B C 1
ATOM 1951 O O . GLU B 1 22 ? -8.039 3.086 -22.062 1 66.19 22 GLU B O 1
ATOM 1956 N N . ARG B 1 23 ? -8.602 3.994 -20.172 1 85.06 23 ARG B N 1
ATOM 1957 C CA . ARG B 1 23 ? -7.656 3.242 -19.359 1 85.06 23 ARG B CA 1
ATOM 1958 C C . ARG B 1 23 ? -8.086 1.785 -19.219 1 85.06 23 ARG B C 1
ATOM 1960 O O . ARG B 1 23 ? -9.25 1.501 -18.938 1 85.06 23 ARG B O 1
ATOM 1967 N N . LYS B 1 24 ? -7.184 0.89 -19.656 1 93.69 24 LYS B N 1
ATOM 1968 C CA . LYS B 1 24 ? -7.383 -0.555 -19.578 1 93.69 24 LYS B CA 1
ATOM 1969 C C . LYS B 1 24 ? -7.57 -1.008 -18.141 1 93.69 24 LYS B C 1
ATOM 1971 O O . LYS B 1 24 ? -8.336 -1.935 -17.875 1 93.69 24 LYS B O 1
ATOM 1976 N N . TYR B 1 25 ? -6.934 -0.28 -17.25 1 97.69 25 TYR B N 1
ATOM 1977 C CA . TYR B 1 25 ? -6.961 -0.649 -15.836 1 97.69 25 TYR B CA 1
ATOM 1978 C C . TYR B 1 25 ? -7.383 0.533 -14.969 1 97.69 25 TYR B C 1
ATOM 1980 O O . TYR B 1 25 ? -7.645 1.623 -15.484 1 97.69 25 TYR B O 1
ATOM 1988 N N . SER B 1 26 ? -7.512 0.257 -13.648 1 97.19 26 SER B N 1
ATOM 1989 C CA . SER B 1 26 ? -8 1.275 -12.727 1 97.19 26 SER B CA 1
ATOM 1990 C C . SER B 1 26 ? -7.016 2.438 -12.617 1 97.19 26 SER B C 1
ATOM 1992 O O . SER B 1 26 ? -5.848 2.305 -12.984 1 97.19 26 SER B O 1
ATOM 1994 N N . THR B 1 27 ? -7.449 3.617 -12.094 1 97.06 27 THR B N 1
ATOM 1995 C CA . THR B 1 27 ? -6.562 4.742 -11.812 1 97.06 27 THR B CA 1
ATOM 1996 C C . THR B 1 27 ? -5.465 4.336 -10.836 1 97.06 27 THR B C 1
ATOM 1998 O O . THR B 1 27 ? -4.305 4.727 -11 1 97.06 27 THR B O 1
ATOM 2001 N N . PHE B 1 28 ? -5.879 3.5 -9.883 1 98.31 28 PHE B N 1
ATOM 2002 C CA . PHE B 1 28 ? -4.914 3.059 -8.883 1 98.31 28 PHE B CA 1
ATOM 2003 C C . PHE B 1 28 ? -3.824 2.209 -9.523 1 98.31 28 PHE B C 1
ATOM 2005 O O . PHE B 1 28 ? -2.66 2.279 -9.117 1 98.31 28 PHE B O 1
ATOM 2012 N N . TYR B 1 29 ? -4.207 1.39 -10.508 1 98.75 29 TYR B N 1
ATOM 2013 C CA . TYR B 1 29 ? -3.229 0.588 -11.234 1 98.75 29 TYR B CA 1
ATOM 2014 C C . TYR B 1 29 ? -2.119 1.464 -11.805 1 98.75 29 TYR B C 1
ATOM 2016 O O . TYR B 1 29 ? -0.935 1.181 -11.609 1 98.75 29 TYR B O 1
ATOM 2024 N N . TYR B 1 30 ? -2.5 2.518 -12.391 1 98.62 30 TYR B N 1
ATOM 2025 C CA . TYR B 1 30 ? -1.516 3.363 -13.055 1 98.62 30 TYR B CA 1
ATOM 2026 C C . TYR B 1 30 ? -0.738 4.195 -12.047 1 98.62 30 TYR B C 1
ATOM 2028 O O . TYR B 1 30 ? 0.427 4.531 -12.273 1 98.62 30 TYR B O 1
ATOM 2036 N N . GLN B 1 31 ? -1.358 4.5 -10.891 1 98.81 31 GLN B N 1
ATOM 2037 C CA . GLN B 1 31 ? -0.611 5.16 -9.82 1 98.81 31 GLN B CA 1
ATOM 2038 C C . GLN B 1 31 ? 0.552 4.293 -9.352 1 98.81 31 GLN B C 1
ATOM 2040 O O . GLN B 1 31 ? 1.703 4.734 -9.352 1 98.81 31 GLN B O 1
ATOM 2045 N N . ARG B 1 32 ? 0.288 3.068 -9.109 1 98.81 32 ARG B N 1
ATOM 2046 C CA . ARG B 1 32 ? 1.31 2.148 -8.617 1 98.81 32 ARG B CA 1
ATOM 2047 C C . ARG B 1 32 ? 2.291 1.779 -9.719 1 98.81 32 ARG B C 1
ATOM 2049 O O . ARG B 1 32 ? 3.502 1.737 -9.5 1 98.81 32 ARG B O 1
ATOM 2056 N N . ALA B 1 33 ? 1.735 1.533 -10.945 1 98.75 33 ALA B N 1
ATOM 2057 C CA . ALA B 1 33 ? 2.596 1.122 -12.047 1 98.75 33 ALA B CA 1
ATOM 2058 C C . ALA B 1 33 ? 3.617 2.207 -12.383 1 98.75 33 ALA B C 1
ATOM 2060 O O . ALA B 1 33 ? 4.793 1.912 -12.609 1 98.75 33 ALA B O 1
ATOM 2061 N N . THR B 1 34 ? 3.184 3.477 -12.383 1 98.75 34 THR B N 1
ATOM 2062 C CA . THR B 1 34 ? 4.113 4.555 -12.703 1 98.75 34 THR B CA 1
ATOM 2063 C C . THR B 1 34 ? 5.145 4.73 -11.594 1 98.75 34 THR B C 1
ATOM 2065 O O . THR B 1 34 ? 6.293 5.09 -11.867 1 98.75 34 THR B O 1
ATOM 2068 N N . LEU B 1 35 ? 4.762 4.496 -10.359 1 98.88 35 LEU B N 1
ATOM 2069 C CA . LEU B 1 35 ? 5.738 4.516 -9.281 1 98.88 35 LEU B CA 1
ATOM 2070 C C . LEU B 1 35 ? 6.762 3.4 -9.453 1 98.88 35 LEU B C 1
ATOM 2072 O O . LEU B 1 35 ? 7.965 3.627 -9.289 1 98.88 35 LEU B O 1
ATOM 2076 N N . PHE B 1 36 ? 6.277 2.186 -9.805 1 98.81 36 PHE B N 1
ATOM 2077 C CA . PHE B 1 36 ? 7.16 1.038 -9.969 1 98.81 36 PHE B CA 1
ATOM 2078 C C . PHE B 1 36 ? 8.133 1.265 -11.117 1 98.81 36 PHE B C 1
ATOM 2080 O O . PHE B 1 36 ? 9.258 0.767 -11.094 1 98.81 36 PHE B O 1
ATOM 2087 N N . GLU B 1 37 ? 7.754 2.059 -12.094 1 98.44 37 GLU B N 1
ATOM 2088 C CA . GLU B 1 37 ? 8.656 2.395 -13.195 1 98.44 37 GLU B CA 1
ATOM 2089 C C . GLU B 1 37 ? 9.805 3.277 -12.719 1 98.44 37 GLU B C 1
ATOM 2091 O O . GLU B 1 37 ? 10.891 3.262 -13.305 1 98.44 37 GLU B O 1
ATOM 2096 N N . GLU B 1 38 ? 9.547 4.004 -11.633 1 97.75 38 GLU B N 1
ATOM 2097 C CA . GLU B 1 38 ? 10.555 4.926 -11.117 1 97.75 38 GLU B CA 1
ATOM 2098 C C . GLU B 1 38 ? 11.484 4.23 -10.125 1 97.75 38 GLU B C 1
ATOM 2100 O O . GLU B 1 38 ? 12.594 4.715 -9.859 1 97.75 38 GLU B O 1
ATOM 2105 N N . LEU B 1 39 ? 11.078 3.121 -9.555 1 98.25 39 LEU B N 1
ATOM 2106 C CA . LEU B 1 39 ? 11.828 2.453 -8.5 1 98.25 39 LEU B CA 1
ATOM 2107 C C . LEU B 1 39 ? 12.805 1.441 -9.086 1 98.25 39 LEU B C 1
ATOM 2109 O O . LEU B 1 39 ? 12.453 0.671 -9.977 1 98.25 39 LEU B O 1
ATOM 2113 N N . PRO B 1 40 ? 13.945 1.432 -8.586 1 96.19 40 PRO B N 1
ATOM 2114 C CA . PRO B 1 40 ? 14.938 0.507 -9.141 1 96.19 40 PRO B CA 1
ATOM 2115 C C . PRO B 1 40 ? 14.68 -0.943 -8.734 1 96.19 40 PRO B C 1
ATOM 2117 O O . PRO B 1 40 ? 14.164 -1.203 -7.648 1 96.19 40 PRO B O 1
ATOM 2120 N N . VAL B 1 41 ? 15 -1.838 -9.586 1 98.31 41 VAL B N 1
ATOM 2121 C CA . VAL B 1 41 ? 15.109 -3.27 -9.336 1 98.31 41 VAL B CA 1
ATOM 2122 C C . VAL B 1 41 ? 16.5 -3.758 -9.703 1 98.31 41 VAL B C 1
ATOM 2124 O O . VAL B 1 41 ? 17.031 -3.398 -10.758 1 98.31 41 VAL B O 1
ATOM 2127 N N . THR B 1 42 ? 17.156 -4.52 -8.812 1 98.06 42 THR B N 1
ATOM 2128 C CA . THR B 1 42 ? 18.484 -5.051 -9.078 1 98.06 42 THR B CA 1
ATOM 2129 C C . THR B 1 42 ? 18.469 -6.578 -9.062 1 98.06 42 THR B C 1
ATOM 2131 O O . THR B 1 42 ? 17.469 -7.191 -8.688 1 98.06 42 THR B O 1
ATOM 2134 N N . SER B 1 43 ? 19.578 -7.176 -9.398 1 98.31 43 SER B N 1
ATOM 2135 C CA . SER B 1 43 ? 19.703 -8.625 -9.492 1 98.31 43 SER B CA 1
ATOM 2136 C C . SER B 1 43 ? 19.734 -9.273 -8.117 1 98.31 43 SER B C 1
ATOM 2138 O O . SER B 1 43 ? 19.672 -10.492 -7.996 1 98.31 43 SER B O 1
ATOM 2140 N N . LYS B 1 44 ? 19.75 -8.438 -7.051 1 98.06 44 LYS B N 1
ATOM 2141 C CA . LYS B 1 44 ? 19.734 -8.961 -5.688 1 98.06 44 LYS B CA 1
ATOM 2142 C C . LYS B 1 44 ? 18.328 -8.977 -5.113 1 98.06 44 LYS B C 1
ATOM 2144 O O . LYS B 1 44 ? 18.078 -9.555 -4.051 1 98.06 44 LYS B O 1
ATOM 2149 N N . ASP B 1 45 ? 17.422 -8.383 -5.836 1 98.62 45 ASP B N 1
ATOM 2150 C CA . ASP B 1 45 ? 16.109 -8.109 -5.262 1 98.62 45 ASP B CA 1
ATOM 2151 C C . ASP B 1 45 ? 15.211 -9.336 -5.344 1 98.62 45 ASP B C 1
ATOM 2153 O O . ASP B 1 45 ? 15.375 -10.172 -6.234 1 98.62 45 ASP B O 1
ATOM 2157 N N . ILE B 1 46 ? 14.375 -9.4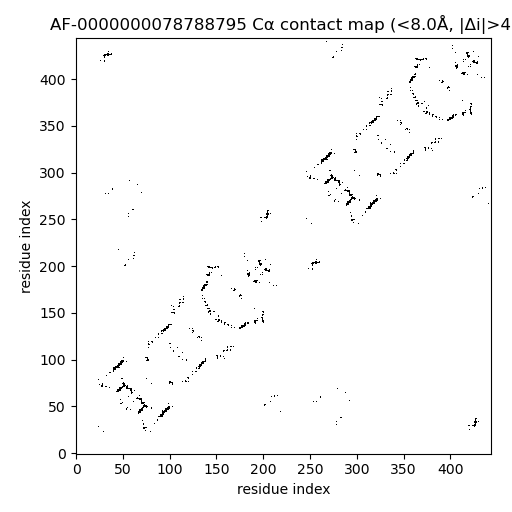69 -4.379 1 98.88 46 ILE B N 1
ATOM 2158 C CA . ILE B 1 46 ? 13.305 -10.445 -4.246 1 98.88 46 ILE B CA 1
ATOM 2159 C C . ILE B 1 46 ? 11.953 -9.75 -4.344 1 98.88 46 ILE B C 1
ATOM 2161 O O . ILE B 1 46 ? 11.602 -8.938 -3.482 1 98.88 46 ILE B O 1
ATOM 2165 N N . ILE B 1 47 ? 11.18 -10.094 -5.375 1 98.94 47 ILE B N 1
ATOM 2166 C CA . ILE B 1 47 ? 9.977 -9.328 -5.691 1 98.94 47 ILE B CA 1
ATOM 2167 C C . ILE B 1 47 ? 8.742 -10.125 -5.273 1 98.94 47 ILE B C 1
ATOM 2169 O O . ILE B 1 47 ? 8.547 -11.258 -5.707 1 98.94 47 ILE B O 1
ATOM 2173 N N . PHE B 1 48 ? 7.938 -9.562 -4.398 1 99 48 PHE B N 1
ATOM 2174 C CA . PHE B 1 48 ? 6.57 -10.039 -4.238 1 99 48 PHE B CA 1
ATOM 2175 C C . PHE B 1 48 ? 5.641 -9.367 -5.242 1 99 48 PHE B C 1
ATOM 2177 O O . PHE B 1 48 ? 5.43 -8.156 -5.188 1 99 48 PHE B O 1
ATOM 2184 N N . LEU B 1 49 ? 5.148 -10.117 -6.168 1 98.94 49 LEU B N 1
ATOM 2185 C CA . LEU B 1 49 ? 4.379 -9.656 -7.316 1 98.94 49 LEU B CA 1
ATOM 2186 C C . LEU B 1 49 ? 2.934 -10.133 -7.234 1 98.94 49 LEU B C 1
ATOM 2188 O O . LEU B 1 49 ? 2.68 -11.312 -7.008 1 98.94 49 LEU B O 1
ATOM 2192 N N . GLY B 1 50 ? 2.01 -9.164 -7.32 1 98.88 50 GLY B N 1
ATOM 2193 C CA . GLY B 1 50 ? 0.637 -9.641 -7.242 1 98.88 50 GLY B CA 1
ATOM 2194 C C . GLY B 1 50 ? -0.377 -8.516 -7.129 1 98.88 50 GLY B C 1
ATOM 2195 O O . GLY B 1 50 ? -0.208 -7.457 -7.738 1 98.88 50 GLY B O 1
ATOM 2196 N N . ASN B 1 51 ? -1.45 -8.82 -6.496 1 98.88 51 ASN B N 1
ATOM 2197 C CA . ASN B 1 51 ? -2.615 -7.941 -6.406 1 98.88 51 ASN B CA 1
ATOM 2198 C C . ASN B 1 51 ? -2.709 -7.277 -5.039 1 98.88 51 ASN B C 1
ATOM 2200 O O . ASN B 1 51 ? -1.694 -6.879 -4.465 1 98.88 51 ASN B O 1
ATOM 2204 N N . SER B 1 52 ? -3.924 -7.078 -4.5 1 98.88 52 SER B N 1
ATOM 2205 C CA . SER B 1 52 ? -4.145 -6.363 -3.248 1 98.88 52 SER B CA 1
ATOM 2206 C C . SER B 1 52 ? -3.594 -7.145 -2.059 1 98.88 52 SER B C 1
ATOM 2208 O O . SER B 1 52 ? -3.162 -6.555 -1.068 1 98.88 52 SER B O 1
ATOM 2210 N N . ILE B 1 53 ? -3.607 -8.43 -2.158 1 98.94 53 ILE B N 1
ATOM 2211 C CA . ILE B 1 53 ? -3.094 -9.242 -1.064 1 98.94 53 ILE B CA 1
ATOM 2212 C C . ILE B 1 53 ? -1.591 -9.016 -0.916 1 98.94 53 ILE B C 1
ATOM 2214 O O . ILE B 1 53 ? -1.087 -8.867 0.199 1 98.94 53 ILE B O 1
ATOM 2218 N N . THR B 1 54 ? -0.917 -8.93 -2.035 1 98.94 54 THR B N 1
ATOM 2219 C CA . THR B 1 54 ? 0.506 -8.609 -2.039 1 98.94 54 THR B CA 1
ATOM 2220 C C . THR B 1 54 ? 0.729 -7.141 -1.685 1 98.94 54 THR B C 1
ATOM 2222 O O . THR B 1 54 ? 1.597 -6.816 -0.871 1 98.94 54 THR B O 1
ATOM 2225 N N . ASN B 1 55 ? -0.076 -6.27 -2.26 1 98.88 55 ASN B N 1
ATOM 2226 C CA . ASN B 1 55 ? 0.019 -4.828 -2.055 1 98.88 55 ASN B CA 1
ATOM 2227 C C . ASN B 1 55 ? -0.073 -4.465 -0.576 1 98.88 55 ASN B C 1
ATOM 2229 O O . ASN B 1 55 ? 0.552 -3.5 -0.13 1 98.88 55 ASN B O 1
ATOM 2233 N N . GLY B 1 56 ? -0.77 -5.215 0.21 1 98.75 56 GLY B N 1
ATOM 2234 C CA . GLY B 1 56 ? -1.207 -4.832 1.542 1 98.75 56 GLY B CA 1
ATOM 2235 C C . GLY B 1 56 ? -0.114 -4.953 2.586 1 98.75 56 GLY B C 1
ATOM 2236 O O . GLY B 1 56 ? -0.318 -4.598 3.75 1 98.75 56 GLY B O 1
ATOM 2237 N N . ALA B 1 57 ? 1.089 -5.34 2.174 1 98.44 57 ALA B N 1
ATOM 2238 C CA . ALA B 1 57 ? 2.096 -5.602 3.197 1 98.44 57 ALA B CA 1
ATOM 2239 C C . ALA B 1 57 ? 3.318 -4.707 3.006 1 98.44 57 ALA B C 1
ATOM 2241 O O . ALA B 1 57 ? 3.508 -4.125 1.935 1 98.44 57 ALA B O 1
ATOM 2242 N N . GLU B 1 58 ? 4.062 -4.57 4.078 1 98.75 58 GLU B N 1
ATOM 2243 C CA . GLU B 1 58 ? 5.41 -4.016 4.07 1 98.75 58 GLU B CA 1
ATOM 2244 C C . GLU B 1 58 ? 6.465 -5.117 4.082 1 98.75 58 GLU B C 1
ATOM 2246 O O . GLU B 1 58 ? 7.09 -5.379 5.113 1 98.75 58 GLU B O 1
ATOM 2251 N N . TRP B 1 59 ? 6.711 -5.688 2.932 1 98.75 59 TRP B N 1
ATOM 2252 C CA . TRP B 1 59 ? 7.465 -6.93 2.82 1 98.75 59 TRP B CA 1
ATOM 2253 C C . TRP B 1 59 ? 8.898 -6.746 3.309 1 98.75 59 TRP B C 1
ATOM 2255 O O . TRP B 1 59 ? 9.445 -7.613 3.994 1 98.75 59 TRP B O 1
ATOM 2265 N N . SER B 1 60 ? 9.523 -5.617 2.916 1 98.38 60 SER B N 1
ATOM 2266 C CA . SER B 1 60 ? 10.891 -5.367 3.352 1 98.38 60 SER B CA 1
ATOM 2267 C C . SER B 1 60 ? 11 -5.379 4.871 1 98.38 60 SER B C 1
ATOM 2269 O O . SER B 1 60 ? 11.961 -5.906 5.426 1 98.38 60 SER B O 1
ATOM 2271 N N . GLU B 1 61 ? 9.992 -4.867 5.551 1 98.38 61 GLU B N 1
ATOM 2272 C CA . GLU B 1 61 ? 9.984 -4.852 7.012 1 98.38 61 GLU B CA 1
ATOM 2273 C C . GLU B 1 61 ? 9.703 -6.242 7.578 1 98.38 61 GLU B C 1
ATOM 2275 O O . GLU B 1 61 ? 10.359 -6.672 8.531 1 98.38 61 GLU B O 1
ATOM 2280 N N . LEU B 1 62 ? 8.742 -6.887 6.969 1 98.56 62 LEU B N 1
ATOM 2281 C CA . LEU B 1 62 ? 8.336 -8.203 7.441 1 98.56 62 LEU B CA 1
ATOM 2282 C C . LEU B 1 62 ? 9.508 -9.18 7.422 1 98.56 62 LEU B C 1
ATOM 2284 O O . LEU B 1 62 ? 9.633 -10.023 8.305 1 98.56 62 LEU B O 1
ATOM 2288 N N . PHE B 1 63 ? 10.422 -8.984 6.449 1 98 63 PHE B N 1
ATOM 2289 C CA . PHE B 1 63 ? 11.539 -9.914 6.309 1 98 63 PHE B CA 1
ATOM 2290 C C . PHE B 1 63 ? 12.82 -9.289 6.84 1 98 63 PHE B C 1
ATOM 2292 O O . PHE B 1 63 ? 13.875 -9.93 6.82 1 98 63 PHE B O 1
ATOM 2299 N N . SER B 1 64 ? 12.758 -8.008 7.289 1 96.12 64 SER B N 1
ATOM 2300 C CA . SER B 1 64 ? 13.953 -7.254 7.66 1 96.12 64 SER B CA 1
ATOM 2301 C C . SER B 1 64 ? 15.039 -7.379 6.594 1 96.12 64 SER B C 1
ATOM 2303 O O . SER B 1 64 ? 16.188 -7.688 6.902 1 96.12 64 SER B O 1
ATOM 2305 N N . ASN B 1 65 ? 14.633 -7.152 5.379 1 97.19 65 ASN B N 1
ATOM 2306 C CA . ASN B 1 65 ? 15.484 -7.316 4.207 1 97.19 65 ASN B CA 1
ATOM 2307 C C . ASN B 1 65 ? 15.18 -6.27 3.141 1 97.19 65 ASN B C 1
ATOM 2309 O O . ASN B 1 65 ? 14.141 -6.34 2.479 1 97.19 65 ASN B O 1
ATOM 2313 N N . LYS B 1 66 ? 16.109 -5.359 2.91 1 96.69 66 LYS B N 1
ATOM 2314 C CA . LYS B 1 66 ? 15.891 -4.23 2.01 1 96.69 66 LYS B CA 1
ATOM 2315 C C . LYS B 1 66 ? 15.742 -4.699 0.565 1 96.69 66 LYS B C 1
ATOM 2317 O O . LYS B 1 66 ? 15.297 -3.943 -0.299 1 96.69 66 LYS B O 1
ATOM 2322 N N . HIS B 1 67 ? 16.156 -5.914 0.346 1 97.69 67 HIS B N 1
ATOM 2323 C CA . HIS B 1 67 ? 16.078 -6.426 -1.019 1 97.69 67 HIS B CA 1
ATOM 2324 C C . HIS B 1 67 ? 14.719 -7.023 -1.32 1 97.69 67 HIS B C 1
ATOM 2326 O O . HIS B 1 67 ? 14.406 -7.32 -2.475 1 97.69 67 HIS B O 1
ATOM 2332 N N . VAL B 1 68 ? 13.867 -7.219 -0.341 1 98.62 68 VAL B N 1
ATOM 2333 C CA . VAL B 1 68 ? 12.508 -7.695 -0.578 1 98.62 68 VAL B CA 1
ATOM 2334 C C . VAL B 1 68 ? 11.602 -6.516 -0.939 1 98.62 68 VAL B C 1
ATOM 2336 O O . VAL B 1 68 ? 11.5 -5.551 -0.181 1 98.62 68 VAL B O 1
ATOM 2339 N N . LYS B 1 69 ? 10.984 -6.57 -2.115 1 98.69 69 LYS B N 1
ATOM 2340 C CA . LYS B 1 69 ? 10.234 -5.441 -2.65 1 98.69 69 LYS B CA 1
ATOM 2341 C C . LYS B 1 69 ? 8.773 -5.809 -2.867 1 98.69 69 LYS B C 1
ATOM 2343 O O . LYS B 1 69 ? 8.461 -6.93 -3.275 1 98.69 69 LYS B O 1
ATOM 2348 N N . ASN B 1 70 ? 7.926 -4.867 -2.592 1 98.94 70 ASN B N 1
ATOM 2349 C CA . ASN B 1 70 ? 6.5 -4.988 -2.867 1 98.94 70 ASN B CA 1
ATOM 2350 C C . ASN B 1 70 ? 6.156 -4.492 -4.27 1 98.94 70 ASN B C 1
ATOM 2352 O O . ASN B 1 70 ? 6.398 -3.33 -4.598 1 98.94 70 ASN B O 1
ATOM 2356 N N . ARG B 1 71 ? 5.57 -5.32 -5.043 1 98.94 71 ARG B N 1
ATOM 2357 C CA . ARG B 1 71 ? 5.059 -4.961 -6.359 1 98.94 71 ARG B CA 1
ATOM 2358 C C . ARG B 1 71 ? 3.617 -5.43 -6.535 1 98.94 71 ARG B C 1
ATOM 2360 O O . ARG B 1 71 ? 3.236 -5.887 -7.617 1 98.94 71 ARG B O 1
ATOM 2367 N N . GLY B 1 72 ? 2.896 -5.391 -5.449 1 98.94 72 GLY B N 1
ATOM 2368 C CA . GLY B 1 72 ? 1.46 -5.602 -5.516 1 98.94 72 GLY B CA 1
ATOM 2369 C C . GLY B 1 72 ? 0.693 -4.363 -5.938 1 98.94 72 GLY B C 1
ATOM 2370 O O . GLY B 1 72 ? 1.059 -3.246 -5.574 1 98.94 72 GLY B O 1
ATOM 2371 N N . ILE B 1 73 ? -0.333 -4.594 -6.707 1 98.94 73 ILE B N 1
ATOM 2372 C CA . ILE B 1 73 ? -1.265 -3.525 -7.051 1 98.94 73 ILE B CA 1
ATOM 2373 C C . ILE B 1 73 ? -2.695 -3.977 -6.766 1 98.94 73 ILE B C 1
ATOM 2375 O O . ILE B 1 73 ? -3.164 -4.969 -7.328 1 98.94 73 ILE B O 1
ATOM 2379 N N . SER B 1 74 ? -3.363 -3.238 -5.863 1 98.75 74 SER B N 1
ATOM 2380 C CA . SER B 1 74 ? -4.73 -3.578 -5.484 1 98.75 74 SER B CA 1
ATOM 2381 C C . SER B 1 74 ? -5.645 -3.627 -6.707 1 98.75 74 SER B C 1
ATOM 2383 O O . SER B 1 74 ? -5.57 -2.758 -7.578 1 98.75 74 SER B O 1
ATOM 2385 N N . GLY B 1 75 ? -6.477 -4.664 -6.816 1 98.62 75 GLY B N 1
ATOM 2386 C CA . GLY B 1 75 ? -7.434 -4.824 -7.898 1 98.62 75 GLY B CA 1
ATOM 2387 C C . GLY B 1 75 ? -6.836 -5.473 -9.133 1 98.62 75 GLY B C 1
ATOM 2388 O O . GLY B 1 75 ? -7.555 -5.781 -10.086 1 98.62 75 GLY B O 1
ATOM 2389 N N . ASP B 1 76 ? -5.562 -5.723 -9.133 1 98.88 76 ASP B N 1
ATOM 2390 C CA . ASP B 1 76 ? -4.863 -6.219 -10.32 1 98.88 76 ASP B CA 1
ATOM 2391 C C . ASP B 1 76 ? -5.367 -7.609 -10.711 1 98.88 76 ASP B C 1
ATOM 2393 O O . ASP B 1 76 ? -5.867 -8.352 -9.859 1 98.88 76 ASP B O 1
ATOM 2397 N N . ILE B 1 77 ? -5.273 -7.887 -11.992 1 98.88 77 ILE B N 1
ATOM 2398 C CA . ILE B 1 77 ? -5.609 -9.18 -12.57 1 98.88 77 ILE B CA 1
ATOM 2399 C C . ILE B 1 77 ? -4.398 -9.75 -13.305 1 98.88 77 ILE B C 1
ATOM 2401 O O . ILE B 1 77 ? -3.363 -9.086 -13.414 1 98.88 77 ILE B O 1
ATOM 2405 N N . CYS B 1 78 ? -4.496 -10.969 -13.766 1 98.94 78 CYS B N 1
ATOM 2406 C CA . CYS B 1 78 ? -3.369 -11.656 -14.391 1 98.94 78 CYS B CA 1
ATOM 2407 C C . CYS B 1 78 ? -2.779 -10.828 -15.523 1 98.94 78 CYS B C 1
ATOM 2409 O O . CYS B 1 78 ? -1.569 -10.609 -15.57 1 98.94 78 CYS B O 1
ATOM 2411 N N . MET B 1 79 ? -3.619 -10.289 -16.375 1 98.88 79 MET B N 1
ATOM 2412 C CA . MET B 1 79 ? -3.109 -9.578 -17.547 1 98.88 79 MET B CA 1
ATOM 2413 C C . MET B 1 79 ? -2.557 -8.211 -17.141 1 98.88 79 MET B C 1
ATOM 2415 O O . MET B 1 79 ? -1.68 -7.672 -17.828 1 98.88 79 MET B O 1
ATOM 2419 N N . GLY B 1 80 ? -3.094 -7.637 -16.031 1 98.94 80 GLY B N 1
ATOM 2420 C CA . GLY B 1 80 ? -2.455 -6.449 -15.5 1 98.94 80 GLY B CA 1
ATOM 2421 C C . GLY B 1 80 ? -1.021 -6.688 -15.062 1 98.94 80 GLY B C 1
ATOM 2422 O O . GLY B 1 80 ? -0.137 -5.879 -15.336 1 98.94 80 GLY B O 1
ATOM 2423 N N . VAL B 1 81 ? -0.808 -7.801 -14.414 1 98.94 81 VAL B N 1
ATOM 2424 C CA . VAL B 1 81 ? 0.546 -8.188 -14.039 1 98.94 81 VAL B CA 1
ATOM 2425 C C . VAL B 1 81 ? 1.402 -8.367 -15.289 1 98.94 81 VAL B C 1
ATOM 2427 O O . VAL B 1 81 ? 2.51 -7.832 -15.375 1 98.94 81 VAL B O 1
ATOM 2430 N N . TYR B 1 82 ? 0.87 -9.062 -16.266 1 98.94 82 TYR B N 1
ATOM 2431 C CA . TYR B 1 82 ? 1.598 -9.336 -17.5 1 98.94 82 TYR B CA 1
ATOM 2432 C C . TYR B 1 82 ? 2.049 -8.039 -18.156 1 98.94 82 TYR B C 1
ATOM 2434 O O . TYR B 1 82 ? 3.203 -7.914 -18.578 1 98.94 82 TYR B O 1
ATOM 2442 N N . ASP B 1 83 ? 1.203 -7.098 -18.156 1 98.75 83 ASP B N 1
ATOM 2443 C CA . ASP B 1 83 ? 1.427 -5.867 -18.906 1 98.75 83 ASP B CA 1
ATOM 2444 C C . ASP B 1 83 ? 2.471 -4.988 -18.219 1 98.75 83 ASP B C 1
ATOM 2446 O O . ASP B 1 83 ? 3.053 -4.102 -18.859 1 98.75 83 ASP B O 1
ATOM 2450 N N . ARG B 1 84 ? 2.738 -5.246 -16.953 1 98.69 84 ARG B N 1
ATOM 2451 C CA . ARG B 1 84 ? 3.688 -4.379 -16.266 1 98.69 84 ARG B CA 1
ATOM 2452 C C . ARG B 1 84 ? 4.961 -5.133 -15.906 1 98.69 84 ARG B C 1
ATOM 2454 O O . ARG B 1 84 ? 5.77 -4.656 -15.109 1 98.69 84 ARG B O 1
ATOM 2461 N N . LEU B 1 85 ? 5.203 -6.25 -16.516 1 98.81 85 LEU B N 1
ATOM 2462 C CA . LEU B 1 85 ? 6.324 -7.117 -16.156 1 98.81 85 LEU B CA 1
ATOM 2463 C C . LEU B 1 85 ? 7.652 -6.453 -16.5 1 98.81 85 LEU B C 1
ATOM 2465 O O . LEU B 1 85 ? 8.664 -6.707 -15.836 1 98.81 85 LEU B O 1
ATOM 2469 N N . ASN B 1 86 ? 7.652 -5.625 -17.484 1 98.25 86 ASN B N 1
ATOM 2470 C CA . ASN B 1 86 ? 8.914 -5.023 -17.906 1 98.25 86 ASN B CA 1
ATOM 2471 C C . ASN B 1 86 ? 9.57 -4.242 -16.781 1 98.25 86 ASN B C 1
ATOM 2473 O O . ASN B 1 86 ? 10.781 -4.316 -16.594 1 98.25 86 ASN B O 1
ATOM 2477 N N . ALA B 1 87 ? 8.75 -3.518 -16.047 1 98.12 87 ALA B N 1
ATOM 2478 C CA . ALA B 1 87 ? 9.281 -2.715 -14.938 1 98.12 87 ALA B CA 1
ATOM 2479 C C . ALA B 1 87 ? 9.867 -3.602 -13.844 1 98.12 87 ALA B C 1
ATOM 2481 O O . ALA B 1 87 ? 10.797 -3.195 -13.141 1 98.12 87 ALA B O 1
ATOM 2482 N N . VAL B 1 88 ? 9.391 -4.816 -13.734 1 98.31 88 VAL B N 1
ATOM 2483 C CA . VAL B 1 88 ? 9.844 -5.762 -12.719 1 98.31 88 VAL B CA 1
ATOM 2484 C C . VAL B 1 88 ? 11.094 -6.492 -13.219 1 98.31 88 VAL B C 1
ATOM 2486 O O . VAL B 1 88 ? 12.031 -6.715 -12.453 1 98.31 88 VAL B O 1
ATOM 2489 N N . LEU B 1 89 ? 11.164 -6.777 -14.523 1 98.69 89 LEU B N 1
ATOM 2490 C CA . LEU B 1 89 ? 12.156 -7.711 -15.039 1 98.69 89 LEU B CA 1
ATOM 2491 C C . LEU B 1 89 ? 13.398 -6.973 -15.523 1 98.69 89 LEU B C 1
ATOM 2493 O O . LEU B 1 89 ? 14.445 -7.586 -15.742 1 98.69 89 LEU B O 1
ATOM 2497 N N . LYS B 1 90 ? 13.273 -5.641 -15.656 1 96.38 90 LYS B N 1
ATOM 2498 C CA . LYS B 1 90 ? 14.383 -4.859 -16.188 1 96.38 90 LYS B CA 1
ATOM 2499 C C . LYS B 1 90 ? 15.641 -5.031 -15.352 1 96.38 90 LYS B C 1
ATOM 2501 O O . LYS B 1 90 ? 16.75 -5.016 -15.875 1 96.38 90 LYS B O 1
ATOM 2506 N N . GLY B 1 91 ? 15.484 -5.293 -14.07 1 97.62 91 GLY B N 1
ATOM 2507 C CA . GLY B 1 91 ? 16.625 -5.445 -13.18 1 97.62 91 GLY B CA 1
ATOM 2508 C C . GLY B 1 91 ? 17 -6.895 -12.93 1 97.62 91 GLY B C 1
ATOM 2509 O O . GLY B 1 91 ? 17.922 -7.18 -12.156 1 97.62 91 GLY B O 1
ATOM 2510 N N . LYS B 1 92 ? 16.281 -7.789 -13.602 1 98.69 92 LYS B N 1
ATOM 2511 C CA . LYS B 1 92 ? 16.547 -9.227 -13.5 1 98.69 92 LYS B CA 1
ATOM 2512 C C . LYS B 1 92 ? 16.625 -9.664 -12.047 1 98.69 92 LYS B C 1
ATOM 2514 O O . LYS B 1 92 ? 17.656 -10.203 -11.617 1 98.69 92 LYS B O 1
ATOM 2519 N N . PRO B 1 93 ? 15.594 -9.516 -11.336 1 98.88 93 PRO B N 1
ATOM 2520 C CA . PRO B 1 93 ? 15.641 -9.812 -9.906 1 98.88 93 PRO B CA 1
ATOM 2521 C C . PRO B 1 93 ? 16.016 -11.266 -9.617 1 98.88 93 PRO B C 1
ATOM 2523 O O . PRO B 1 93 ? 15.836 -12.133 -10.477 1 98.88 93 PRO B O 1
ATOM 2526 N N . ALA B 1 94 ? 16.5 -11.5 -8.398 1 98.75 94 ALA B N 1
ATOM 2527 C CA . ALA B 1 94 ? 16.938 -12.836 -7.996 1 98.75 94 ALA B CA 1
ATOM 2528 C C . ALA B 1 94 ? 15.75 -13.797 -7.922 1 98.75 94 ALA B C 1
ATOM 2530 O O . ALA B 1 94 ? 15.844 -14.945 -8.359 1 98.75 94 ALA B O 1
ATOM 2531 N N . LYS B 1 95 ? 14.656 -13.312 -7.348 1 98.88 95 LYS B N 1
ATOM 2532 C CA . LYS B 1 95 ? 13.477 -14.141 -7.113 1 98.88 95 LYS B CA 1
ATOM 2533 C C . LYS B 1 95 ? 12.188 -13.352 -7.344 1 98.88 95 LYS B C 1
ATOM 2535 O O . LYS B 1 95 ? 12.156 -12.141 -7.148 1 98.88 95 LYS B O 1
ATOM 2540 N N . ILE B 1 96 ? 11.172 -14.008 -7.746 1 98.94 96 ILE B N 1
ATOM 2541 C CA . ILE B 1 96 ? 9.812 -13.477 -7.809 1 98.94 96 ILE B CA 1
ATOM 2542 C C . ILE B 1 96 ? 8.852 -14.445 -7.125 1 98.94 96 ILE B C 1
ATOM 2544 O O . ILE B 1 96 ? 8.844 -15.641 -7.426 1 98.94 96 ILE B O 1
ATOM 2548 N N . PHE B 1 97 ? 8.117 -13.984 -6.184 1 98.94 97 PHE B N 1
ATOM 2549 C CA . PHE B 1 97 ? 6.988 -14.688 -5.59 1 98.94 97 PHE B CA 1
ATOM 2550 C C . PHE B 1 97 ? 5.672 -14.172 -6.152 1 98.94 97 PHE B C 1
ATOM 2552 O O . PHE B 1 97 ? 5.262 -13.047 -5.852 1 98.94 97 PHE B O 1
ATOM 2559 N N . LEU B 1 98 ? 5.023 -14.961 -6.953 1 98.94 98 LEU B N 1
ATOM 2560 C CA . LEU B 1 98 ? 3.832 -14.531 -7.68 1 98.94 98 LEU B CA 1
ATOM 2561 C C . LEU B 1 98 ? 2.566 -15.055 -7.008 1 98.94 98 LEU B C 1
ATOM 2563 O O . LEU B 1 98 ? 2.453 -16.25 -6.738 1 98.94 98 LEU B O 1
ATOM 2567 N N . LEU B 1 99 ? 1.664 -14.242 -6.648 1 98.94 99 LEU B N 1
ATOM 2568 C CA . LEU B 1 99 ? 0.303 -14.555 -6.23 1 98.94 99 LEU B CA 1
ATOM 2569 C C . LEU B 1 99 ? -0.707 -13.672 -6.949 1 98.94 99 LEU B C 1
ATOM 2571 O O . LEU B 1 99 ? -0.73 -12.453 -6.738 1 98.94 99 LEU B O 1
ATOM 2575 N N . ILE B 1 100 ? -1.537 -14.266 -7.824 1 98.94 100 ILE B N 1
ATOM 2576 C CA . ILE B 1 100 ? -2.484 -13.516 -8.641 1 98.94 100 ILE B CA 1
ATOM 2577 C C . ILE B 1 100 ? -3.625 -14.438 -9.078 1 98.94 100 ILE B C 1
ATOM 2579 O O . ILE B 1 100 ? -3.504 -15.656 -9.016 1 98.94 100 ILE B O 1
ATOM 2583 N N . GLY B 1 101 ? -4.746 -13.828 -9.445 1 98.88 101 GLY B N 1
ATOM 2584 C CA . GLY B 1 101 ? -5.805 -14.625 -10.055 1 98.88 101 GLY B CA 1
ATOM 2585 C C . GLY B 1 101 ? -7.156 -14.406 -9.398 1 98.88 101 GLY B C 1
ATOM 2586 O O . GLY B 1 101 ? -8.195 -14.555 -10.039 1 98.88 101 GLY B O 1
ATOM 2587 N N . ILE B 1 102 ? -7.238 -14.016 -8.102 1 98.94 102 ILE B N 1
ATOM 2588 C CA . ILE B 1 102 ? -8.492 -13.977 -7.359 1 98.94 102 ILE B CA 1
ATOM 2589 C C . ILE B 1 102 ? -9.406 -12.898 -7.938 1 98.94 102 ILE B C 1
ATOM 2591 O O . ILE B 1 102 ? -10.633 -13.047 -7.941 1 98.94 102 ILE B O 1
ATOM 2595 N N . ASN B 1 103 ? -8.812 -11.805 -8.375 1 98.88 103 ASN B N 1
ATOM 2596 C CA . ASN B 1 103 ? -9.633 -10.75 -8.969 1 98.88 103 ASN B CA 1
ATOM 2597 C C . ASN B 1 103 ? -10.188 -11.172 -10.32 1 98.88 103 ASN B C 1
ATOM 2599 O O . ASN B 1 103 ? -11.242 -10.688 -10.734 1 98.88 103 ASN B O 1
ATOM 2603 N N . ASP B 1 104 ? -9.492 -12.07 -11.047 1 98.88 104 ASP B N 1
ATOM 2604 C CA . ASP B 1 104 ? -10.023 -12.641 -12.281 1 98.88 104 ASP B CA 1
ATOM 2605 C C . ASP B 1 104 ? -11.266 -13.484 -12.008 1 98.88 104 ASP B C 1
ATOM 2607 O O . ASP B 1 104 ? -12.219 -13.477 -12.789 1 98.88 104 ASP B O 1
ATOM 2611 N N . VAL B 1 105 ? -11.281 -14.188 -10.883 1 98.81 105 VAL B N 1
ATOM 2612 C CA . VAL B 1 105 ? -12.43 -14.984 -10.477 1 98.81 105 VAL B CA 1
ATOM 2613 C C . VAL B 1 105 ? -13.656 -14.086 -10.336 1 98.81 105 VAL B C 1
ATOM 2615 O O . VAL B 1 105 ? -14.742 -14.43 -10.812 1 98.81 105 VAL B O 1
ATOM 2618 N N . SER B 1 106 ? -13.477 -12.93 -9.68 1 98.56 106 SER B N 1
ATOM 2619 C CA . SER B 1 106 ? -14.586 -12.008 -9.438 1 98.56 106 SER B CA 1
ATOM 2620 C C . SER B 1 106 ? -15.141 -11.461 -10.75 1 98.56 106 SER B C 1
ATOM 2622 O O . SER B 1 106 ? -16.25 -10.945 -10.789 1 98.56 106 SER B O 1
ATOM 2624 N N . ARG B 1 107 ? -14.336 -11.562 -11.805 1 97.69 107 ARG B N 1
ATOM 2625 C CA . ARG B 1 107 ? -14.75 -11.062 -13.109 1 97.69 107 ARG B CA 1
ATOM 2626 C C . ARG B 1 107 ? -15.312 -12.195 -13.969 1 97.69 107 ARG B C 1
ATOM 2628 O O . ARG B 1 107 ? -15.562 -12.008 -15.156 1 97.69 107 ARG B O 1
ATOM 2635 N N . GLY B 1 108 ? -15.383 -13.406 -13.438 1 97.62 108 GLY B N 1
ATOM 2636 C CA . GLY B 1 108 ? -16.016 -14.539 -14.109 1 97.62 108 GLY B CA 1
ATOM 2637 C C . GLY B 1 108 ? -15.055 -15.336 -14.961 1 97.62 108 GLY B C 1
ATOM 2638 O O . GLY B 1 108 ? -15.477 -16.172 -15.773 1 97.62 108 GLY B O 1
ATOM 2639 N N . THR B 1 109 ? -13.805 -15.07 -14.828 1 98.56 109 THR B N 1
ATOM 2640 C CA . THR B 1 109 ? -12.812 -15.82 -15.578 1 98.56 109 THR B CA 1
ATOM 2641 C C . THR B 1 109 ? -12.688 -17.25 -15.031 1 98.56 109 THR B C 1
ATOM 2643 O O . THR B 1 109 ? -12.633 -17.438 -13.82 1 98.56 109 THR B O 1
ATOM 2646 N N . SER B 1 110 ? -12.602 -18.219 -15.867 1 98.31 110 SER B N 1
ATOM 2647 C CA . SER B 1 110 ? -12.547 -19.609 -15.43 1 98.31 110 SER B CA 1
ATOM 2648 C C . SER B 1 110 ? -11.18 -19.953 -14.836 1 98.31 110 SER B C 1
ATOM 2650 O O . SER B 1 110 ? -10.18 -19.297 -15.156 1 98.31 110 SER B O 1
ATOM 2652 N N . ALA B 1 111 ? -11.148 -20.984 -14.062 1 98.75 111 ALA B N 1
ATOM 2653 C CA . ALA B 1 111 ? -9.906 -21.438 -13.445 1 98.75 111 ALA B CA 1
ATOM 2654 C C . ALA B 1 111 ? -8.859 -21.781 -14.508 1 98.75 111 ALA B C 1
ATOM 2656 O O . ALA B 1 111 ? -7.699 -21.375 -14.398 1 98.75 111 ALA B O 1
ATOM 2657 N N . ASP B 1 112 ? -9.281 -22.469 -15.539 1 98.75 112 ASP B N 1
ATOM 2658 C CA . ASP B 1 112 ? -8.359 -22.875 -16.594 1 98.75 112 ASP B CA 1
ATOM 2659 C C . ASP B 1 112 ? -7.754 -21.656 -17.297 1 98.75 112 ASP B C 1
ATOM 2661 O O . ASP B 1 112 ? -6.555 -21.641 -17.578 1 98.75 112 ASP B O 1
ATOM 2665 N N . THR B 1 113 ? -8.586 -20.719 -17.562 1 98.88 113 THR B N 1
ATOM 2666 C CA . THR B 1 113 ? -8.109 -19.5 -18.219 1 98.88 113 THR B CA 1
ATOM 2667 C C . THR B 1 113 ? -7.129 -18.75 -17.312 1 98.88 113 THR B C 1
ATOM 2669 O O . THR B 1 113 ? -6.098 -18.266 -17.766 1 98.88 113 THR B O 1
ATOM 2672 N N . ILE B 1 114 ? -7.414 -18.688 -16.047 1 98.94 114 ILE B N 1
ATOM 2673 C CA . ILE B 1 114 ? -6.551 -18.016 -15.086 1 98.94 114 ILE B CA 1
ATOM 2674 C C . ILE B 1 114 ? -5.195 -18.719 -15.031 1 98.94 114 ILE B C 1
ATOM 2676 O O . ILE B 1 114 ? -4.152 -18.062 -15.086 1 98.94 114 ILE B O 1
ATOM 2680 N N . VAL B 1 115 ? -5.211 -20.016 -14.984 1 98.94 115 VAL B N 1
ATOM 2681 C CA . VAL B 1 115 ? -3.965 -20.781 -14.977 1 98.94 115 VAL B CA 1
ATOM 2682 C C . VAL B 1 115 ? -3.197 -20.516 -16.266 1 98.94 115 VAL B C 1
ATOM 2684 O O . VAL B 1 115 ? -1.972 -20.391 -16.266 1 98.94 115 VAL B O 1
ATOM 2687 N N . GLY B 1 116 ? -3.922 -20.453 -17.344 1 98.94 116 GLY B N 1
ATOM 2688 C CA . GLY B 1 116 ? -3.291 -20.109 -18.609 1 98.94 116 GLY B CA 1
ATOM 2689 C C . GLY B 1 116 ? -2.607 -18.766 -18.594 1 98.94 116 GLY B C 1
ATOM 2690 O O . GLY B 1 116 ? -1.486 -18.609 -19.078 1 98.94 116 GLY B O 1
ATOM 2691 N N . TYR B 1 117 ? -3.273 -17.734 -18.047 1 98.94 117 TYR B N 1
ATOM 2692 C CA . TYR B 1 117 ? -2.691 -16.406 -17.906 1 98.94 117 TYR B CA 1
ATOM 2693 C C . TYR B 1 117 ? -1.44 -16.438 -17.047 1 98.94 117 TYR B C 1
ATOM 2695 O O . TYR B 1 117 ? -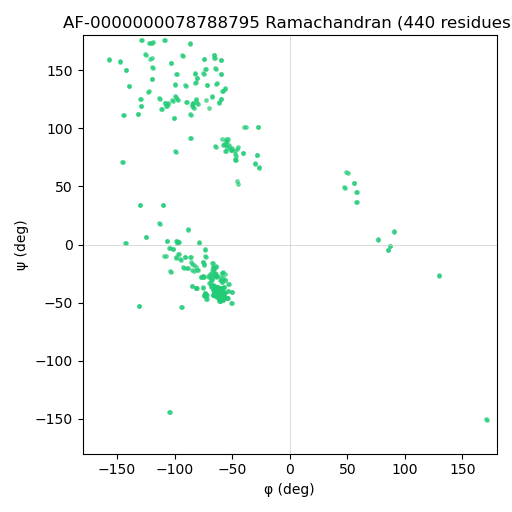0.436 -15.805 -17.359 1 98.94 117 TYR B O 1
ATOM 2703 N N . ILE B 1 118 ? -1.469 -17.172 -15.969 1 98.94 118 ILE B N 1
ATOM 2704 C CA . ILE B 1 118 ? -0.312 -17.281 -15.086 1 98.94 118 ILE B CA 1
ATOM 2705 C C . ILE B 1 118 ? 0.828 -18 -15.812 1 98.94 118 ILE B C 1
ATOM 2707 O O . ILE B 1 118 ? 1.997 -17.641 -15.641 1 98.94 118 ILE B O 1
ATOM 2711 N N . GLY B 1 119 ? 0.469 -18.969 -16.609 1 98.94 119 GLY B N 1
ATOM 2712 C CA . GLY B 1 119 ? 1.461 -19.594 -17.484 1 98.94 119 GLY B CA 1
ATOM 2713 C C . GLY B 1 119 ? 2.129 -18.609 -18.422 1 98.94 119 GLY B C 1
ATOM 2714 O O . GLY B 1 119 ? 3.34 -18.672 -18.641 1 98.94 119 GLY B O 1
ATOM 2715 N N . MET B 1 120 ? 1.344 -17.688 -18.984 1 98.94 120 MET B N 1
ATOM 2716 C CA . MET B 1 120 ? 1.896 -16.641 -19.844 1 98.94 120 MET B CA 1
ATOM 2717 C C . MET B 1 120 ? 2.871 -15.758 -19.078 1 98.94 120 MET B C 1
ATOM 2719 O O . MET B 1 120 ? 3.926 -15.391 -19.594 1 98.94 120 MET B O 1
ATOM 2723 N N . ILE B 1 121 ? 2.529 -15.406 -17.875 1 98.94 121 ILE B N 1
ATOM 2724 C CA . ILE B 1 121 ? 3.398 -14.609 -17.016 1 98.94 121 ILE B CA 1
ATOM 2725 C C . ILE B 1 121 ? 4.703 -15.359 -16.766 1 98.94 121 ILE B C 1
ATOM 2727 O O . ILE B 1 121 ? 5.789 -14.805 -16.922 1 98.94 121 ILE B O 1
ATOM 2731 N N . ALA B 1 122 ? 4.598 -16.609 -16.422 1 98.94 122 ALA B N 1
ATOM 2732 C CA . ALA B 1 122 ? 5.766 -17.453 -16.156 1 98.94 122 ALA B CA 1
ATOM 2733 C C . ALA B 1 122 ? 6.668 -17.531 -17.375 1 98.94 122 ALA B C 1
ATOM 2735 O O . ALA B 1 122 ? 7.891 -17.422 -17.266 1 98.94 122 ALA B O 1
ATOM 2736 N N . ALA B 1 123 ? 6.074 -17.719 -18.5 1 98.81 123 ALA B N 1
ATOM 2737 C CA . ALA B 1 123 ? 6.832 -17.844 -19.75 1 98.81 123 ALA B CA 1
ATOM 2738 C C . ALA B 1 123 ? 7.59 -16.562 -20.047 1 98.81 123 ALA B C 1
ATOM 2740 O O . ALA B 1 123 ? 8.75 -16.594 -20.484 1 98.81 123 ALA B O 1
ATOM 2741 N N . LYS B 1 124 ? 6.938 -15.453 -19.859 1 98.81 124 LYS B N 1
ATOM 2742 C CA . LYS B 1 124 ? 7.594 -14.172 -20.109 1 98.81 124 LYS B CA 1
ATOM 2743 C C . LYS B 1 124 ? 8.758 -13.961 -19.156 1 98.81 124 LYS B C 1
ATOM 2745 O O . LYS B 1 124 ? 9.812 -13.453 -19.547 1 98.81 124 LYS B O 1
ATOM 2750 N N . ILE B 1 125 ? 8.594 -14.297 -17.875 1 98.88 125 ILE B N 1
ATOM 2751 C CA . ILE B 1 125 ? 9.672 -14.172 -16.891 1 98.88 125 ILE B CA 1
ATOM 2752 C C . ILE B 1 125 ? 10.852 -15.039 -17.312 1 98.88 125 ILE B C 1
ATOM 2754 O O . ILE B 1 125 ? 12 -14.586 -17.281 1 98.88 125 ILE B O 1
ATOM 2758 N N . LYS B 1 126 ? 10.562 -16.266 -17.688 1 98.5 126 LYS B N 1
ATOM 2759 C CA . LYS B 1 126 ? 11.609 -17.188 -18.125 1 98.5 126 LYS B CA 1
ATOM 2760 C C . LYS B 1 126 ? 12.367 -16.625 -19.328 1 98.5 126 LYS B C 1
ATOM 2762 O O . LYS B 1 126 ? 13.594 -16.734 -19.406 1 98.5 126 LYS B O 1
ATOM 2767 N N . LYS B 1 127 ? 11.641 -16.031 -20.188 1 98.44 127 LYS B N 1
ATOM 2768 C CA . LYS B 1 127 ? 12.234 -15.5 -21.406 1 98.44 127 LYS B CA 1
ATOM 2769 C C . LYS B 1 127 ? 13.078 -14.258 -21.125 1 98.44 127 LYS B C 1
ATOM 2771 O O . LYS B 1 127 ? 14.227 -14.172 -21.562 1 98.44 127 LYS B O 1
ATOM 2776 N N . ASP B 1 128 ? 12.602 -13.305 -20.375 1 98.5 128 ASP B N 1
ATOM 2777 C CA . ASP B 1 128 ? 13.195 -11.984 -20.25 1 98.5 128 ASP B CA 1
ATOM 2778 C C . ASP B 1 128 ? 14.188 -11.938 -19.078 1 98.5 128 ASP B C 1
ATOM 2780 O O . ASP B 1 128 ? 15.023 -11.039 -19.016 1 98.5 128 ASP B O 1
ATOM 2784 N N . SER B 1 129 ? 14.062 -12.852 -18.172 1 98.56 129 SER B N 1
ATOM 2785 C CA . SER B 1 129 ? 14.93 -12.938 -17 1 98.56 129 SER B CA 1
ATOM 2786 C C . SER B 1 129 ? 15.188 -14.391 -16.594 1 98.56 129 SER B C 1
ATOM 2788 O O . SER B 1 129 ? 14.758 -14.828 -15.531 1 98.56 129 SER B O 1
ATOM 2790 N N . PRO B 1 130 ? 15.938 -15.109 -17.359 1 98.06 130 PRO B N 1
ATOM 2791 C CA . PRO B 1 130 ? 16.047 -16.562 -17.234 1 98.06 130 PRO B CA 1
ATOM 2792 C C . PRO B 1 130 ? 16.688 -17 -15.922 1 98.06 130 PRO B C 1
ATOM 2794 O O . PRO B 1 130 ? 16.5 -18.125 -15.477 1 98.06 130 PRO B O 1
ATOM 2797 N N . LYS B 1 131 ? 17.438 -16.109 -15.266 1 98.12 131 LYS B N 1
ATOM 2798 C CA . LYS B 1 131 ? 18.109 -16.5 -14.023 1 98.12 131 LYS B CA 1
ATOM 2799 C C . LYS B 1 131 ? 17.219 -16.219 -12.812 1 98.12 131 LYS B C 1
ATOM 2801 O O . LYS B 1 131 ? 17.531 -16.625 -11.695 1 98.12 131 LYS B O 1
ATOM 2806 N N . THR B 1 132 ? 16.141 -15.5 -13.023 1 98.69 132 THR B N 1
ATOM 2807 C CA . THR B 1 132 ? 15.195 -15.227 -11.953 1 98.69 132 THR B CA 1
ATOM 2808 C C . THR B 1 132 ? 14.484 -16.5 -11.523 1 98.69 132 THR B C 1
ATOM 2810 O O . THR B 1 132 ? 13.969 -17.25 -12.359 1 98.69 132 THR B O 1
ATOM 2813 N N . ARG B 1 133 ? 14.492 -16.828 -10.258 1 98.69 133 ARG B N 1
ATOM 2814 C CA . ARG B 1 133 ? 13.719 -17.953 -9.734 1 98.69 133 ARG B CA 1
ATOM 2815 C C . ARG B 1 133 ? 12.281 -17.547 -9.453 1 98.69 133 ARG B C 1
ATOM 2817 O O . ARG B 1 133 ? 12.023 -16.656 -8.625 1 98.69 133 ARG B O 1
ATOM 2824 N N . LEU B 1 134 ? 11.422 -18.156 -10.125 1 98.81 134 LEU B N 1
ATOM 2825 C CA . LEU B 1 134 ? 10 -17.875 -9.969 1 98.81 134 LEU B CA 1
ATOM 2826 C C . LEU B 1 134 ? 9.336 -18.875 -9.023 1 98.81 134 LEU B C 1
ATOM 2828 O O . LEU B 1 134 ? 9.469 -20.078 -9.203 1 98.81 134 LEU B O 1
ATOM 2832 N N . TYR B 1 135 ? 8.695 -18.375 -7.996 1 98.94 135 TYR B N 1
ATOM 2833 C CA . TYR B 1 135 ? 7.863 -19.156 -7.078 1 98.94 135 TYR B CA 1
ATOM 2834 C C . TYR B 1 135 ? 6.383 -18.875 -7.312 1 98.94 135 TYR B C 1
ATOM 2836 O O . TYR B 1 135 ? 5.934 -17.734 -7.176 1 98.94 135 TYR B O 1
ATOM 2844 N N . LEU B 1 136 ? 5.641 -19.906 -7.676 1 98.94 136 LEU B N 1
ATOM 2845 C CA . LEU B 1 136 ? 4.191 -19.781 -7.766 1 98.94 136 LEU B CA 1
ATOM 2846 C C . LEU B 1 136 ? 3.537 -20 -6.406 1 98.94 136 LEU B C 1
ATOM 2848 O O . LEU B 1 136 ? 3.705 -21.047 -5.797 1 98.94 136 LEU B O 1
ATOM 2852 N N . GLN B 1 137 ? 2.867 -19.016 -5.965 1 98.94 137 GLN B N 1
ATOM 2853 C CA . GLN B 1 137 ? 2.137 -19.172 -4.711 1 98.94 137 GLN B CA 1
ATOM 2854 C C . GLN B 1 137 ? 0.661 -19.453 -4.965 1 98.94 137 GLN B C 1
ATOM 2856 O O . GLN B 1 137 ? 0.061 -18.906 -5.883 1 98.94 137 GLN B O 1
ATOM 2861 N N . SER B 1 138 ? 0.131 -20.359 -4.223 1 98.94 138 SER B N 1
ATOM 2862 C CA . SER B 1 138 ? -1.294 -20.641 -4.363 1 98.94 138 SER B CA 1
ATOM 2863 C C . SER B 1 138 ? -2.133 -19.406 -4.074 1 98.94 138 SER B C 1
ATOM 2865 O O . SER B 1 138 ? -1.782 -18.594 -3.211 1 98.94 138 SER B O 1
ATOM 2867 N N . VAL B 1 139 ? -3.221 -19.297 -4.754 1 98.94 139 VAL B N 1
ATOM 2868 C CA . VAL B 1 139 ? -4.254 -18.312 -4.406 1 98.94 139 VAL B CA 1
ATOM 2869 C C . VAL B 1 139 ? -4.824 -18.641 -3.027 1 98.94 139 VAL B C 1
ATOM 2871 O O . VAL B 1 139 ? -5.055 -19.812 -2.703 1 98.94 139 VAL B O 1
ATOM 2874 N N . LEU B 1 140 ? -5.039 -17.656 -2.242 1 98.94 140 LEU B N 1
ATOM 2875 C CA . LEU B 1 140 ? -5.566 -17.859 -0.9 1 98.94 140 LEU B CA 1
ATOM 2876 C C . LEU B 1 140 ? -7.043 -18.25 -0.952 1 98.94 140 LEU B C 1
ATOM 2878 O O . LEU B 1 140 ? -7.762 -17.844 -1.87 1 98.94 140 LEU B O 1
ATOM 2882 N N . PRO B 1 141 ? -7.5 -19.016 0.053 1 98.88 141 PRO B N 1
ATOM 2883 C CA . PRO B 1 141 ? -8.953 -19.219 0.142 1 98.88 141 PRO B CA 1
ATOM 2884 C C . PRO B 1 141 ? -9.703 -17.922 0.466 1 98.88 141 PRO B C 1
ATOM 2886 O O . PRO B 1 141 ? -9.086 -16.938 0.897 1 98.88 141 PRO B O 1
ATOM 2889 N N . VAL B 1 142 ? -10.977 -17.906 0.188 1 98.88 142 VAL B N 1
ATOM 2890 C CA . VAL B 1 142 ? -11.844 -16.781 0.533 1 98.88 142 VAL B CA 1
ATOM 2891 C C . VAL B 1 142 ? -13.039 -17.297 1.343 1 98.88 142 VAL B C 1
ATOM 2893 O O . VAL B 1 142 ? -13.289 -18.5 1.396 1 98.88 142 VAL B O 1
ATOM 2896 N N . SER B 1 143 ? -13.719 -16.422 1.996 1 98.56 143 SER B N 1
ATOM 2897 C CA . SER B 1 143 ? -14.867 -16.797 2.82 1 98.56 143 SER B CA 1
ATOM 2898 C C . SER B 1 143 ? -16 -15.789 2.674 1 98.56 143 SER B C 1
ATOM 2900 O O . SER B 1 143 ? -15.758 -14.578 2.689 1 98.56 143 SER B O 1
ATOM 2902 N N . ASP B 1 144 ? -17.188 -16.297 2.551 1 97.81 144 ASP B N 1
ATOM 2903 C CA . ASP B 1 144 ? -18.359 -15.43 2.449 1 97.81 144 ASP B CA 1
ATOM 2904 C C . ASP B 1 144 ? -18.922 -15.094 3.832 1 97.81 144 ASP B C 1
ATOM 2906 O O . ASP B 1 144 ? -20.016 -14.555 3.949 1 97.81 144 ASP B O 1
ATOM 2910 N N . HIS B 1 145 ? -18.188 -15.383 4.832 1 97.38 145 HIS B N 1
ATOM 2911 C CA . HIS B 1 145 ? -18.594 -15.203 6.223 1 97.38 145 HIS B CA 1
ATOM 2912 C C . HIS B 1 145 ? -19.047 -13.773 6.477 1 97.38 145 HIS B C 1
ATOM 2914 O O . HIS B 1 145 ? -20 -13.547 7.234 1 97.38 145 HIS B O 1
ATOM 2920 N N . TYR B 1 146 ? -18.453 -12.789 5.816 1 97.69 146 TYR B N 1
ATOM 2921 C CA . TYR B 1 146 ? -18.688 -11.383 6.117 1 97.69 146 TYR B CA 1
ATOM 2922 C C . TYR B 1 146 ? -19.656 -10.766 5.109 1 97.69 146 TYR B C 1
ATOM 2924 O O . TYR B 1 146 ? -20.016 -9.586 5.223 1 97.69 146 TYR B O 1
ATOM 2932 N N . ASN B 1 147 ? -20.031 -11.516 4.156 1 97.56 147 ASN B N 1
ATOM 2933 C CA . ASN B 1 147 ? -20.922 -11.047 3.1 1 97.56 147 ASN B CA 1
ATOM 2934 C C . ASN B 1 147 ? -20.344 -9.828 2.381 1 97.56 147 ASN B C 1
ATOM 2936 O O . ASN B 1 147 ? -21.062 -8.844 2.15 1 97.56 147 ASN B O 1
ATOM 2940 N N . MET B 1 148 ? -19.062 -9.852 2.225 1 98.25 148 MET B N 1
ATOM 2941 C CA . MET B 1 148 ? -18.344 -8.828 1.484 1 98.25 148 MET B CA 1
ATOM 2942 C C . MET B 1 148 ? -17.609 -9.43 0.29 1 98.25 148 MET B C 1
ATOM 2944 O O . MET B 1 148 ? -17.344 -10.633 0.265 1 98.25 148 MET B O 1
ATOM 2948 N N . PHE B 1 149 ? -17.406 -8.617 -0.742 1 98.31 149 PHE B N 1
ATOM 2949 C CA . PHE B 1 149 ? -16.688 -9.047 -1.935 1 98.31 149 PHE B CA 1
ATOM 2950 C C . PHE B 1 149 ? -17.328 -10.289 -2.537 1 98.31 149 PHE B C 1
ATOM 2952 O O . PHE B 1 149 ? -16.641 -11.273 -2.816 1 98.31 149 PHE B O 1
ATOM 2959 N N . LYS B 1 150 ? -18.516 -10.219 -2.77 1 98.19 150 LYS B N 1
ATOM 2960 C CA . LYS B 1 150 ? -19.297 -11.383 -3.184 1 98.19 150 LYS B CA 1
ATOM 2961 C C . LYS B 1 150 ? -18.766 -11.969 -4.488 1 98.19 150 LYS B C 1
ATOM 2963 O O . LYS B 1 150 ? -18.797 -13.188 -4.68 1 98.19 150 LYS B O 1
ATOM 2968 N N . GLY B 1 151 ? -18.328 -11.102 -5.43 1 97.88 151 GLY B N 1
ATOM 2969 C CA . GLY B 1 151 ? -17.75 -11.586 -6.676 1 97.88 151 GLY B CA 1
ATOM 2970 C C . GLY B 1 151 ? -16.578 -12.516 -6.473 1 97.88 151 GLY B C 1
ATOM 2971 O O . GLY B 1 151 ? -16.281 -13.352 -7.328 1 97.88 151 GLY B O 1
ATOM 2972 N N . HIS B 1 152 ? -15.914 -12.375 -5.348 1 98.62 152 HIS B N 1
ATOM 2973 C CA . HIS B 1 152 ? -14.789 -13.219 -4.957 1 98.62 152 HIS B CA 1
ATOM 2974 C C . HIS B 1 152 ? -15.242 -14.391 -4.094 1 98.62 152 HIS B C 1
ATOM 2976 O O . HIS B 1 152 ? -15.016 -15.555 -4.441 1 98.62 152 HIS B O 1
ATOM 2982 N N . THR B 1 153 ? -15.945 -14.047 -3.037 1 98.38 153 THR B N 1
ATOM 2983 C CA . THR B 1 153 ? -16.125 -14.969 -1.92 1 98.38 153 THR B CA 1
ATOM 2984 C C . THR B 1 153 ? -17.219 -15.992 -2.229 1 98.38 153 THR B C 1
ATOM 2986 O O . THR B 1 153 ? -17.234 -17.078 -1.661 1 98.38 153 THR B O 1
ATOM 2989 N N . ALA B 1 154 ? -18.094 -15.672 -3.137 1 96.94 154 ALA B N 1
ATOM 2990 C CA . ALA B 1 154 ? -19.125 -16.625 -3.523 1 96.94 154 ALA B CA 1
ATOM 2991 C C . ALA B 1 154 ? -18.547 -17.719 -4.414 1 96.94 154 ALA B C 1
ATOM 2993 O O . ALA B 1 154 ? -19.188 -18.766 -4.625 1 96.94 154 ALA B O 1
ATOM 2994 N N . HIS B 1 155 ? -17.375 -17.516 -4.953 1 97.31 155 HIS B N 1
ATOM 2995 C CA . HIS B 1 155 ? -16.75 -18.453 -5.871 1 97.31 155 HIS B CA 1
ATOM 2996 C C . HIS B 1 155 ? -15.547 -19.141 -5.219 1 97.31 155 HIS B C 1
ATOM 2998 O O . HIS B 1 155 ? -14.531 -19.391 -5.879 1 97.31 155 HIS B O 1
ATOM 3004 N N . TRP B 1 156 ? -15.625 -19.375 -3.949 1 96.62 156 TRP B N 1
ATOM 3005 C CA . TRP B 1 156 ? -14.508 -19.906 -3.172 1 96.62 156 TRP B CA 1
ATOM 3006 C C . TRP B 1 156 ? -14.055 -21.25 -3.727 1 96.62 156 TRP B C 1
ATOM 3008 O O . TRP B 1 156 ? -12.875 -21.594 -3.654 1 96.62 156 TRP B O 1
ATOM 3018 N N . GLU B 1 157 ? -14.875 -21.984 -4.41 1 96 157 GLU B N 1
ATOM 3019 C CA . GLU B 1 157 ? -14.523 -23.312 -4.93 1 96 157 GLU B CA 1
ATOM 3020 C C . GLU B 1 157 ? -13.609 -23.203 -6.145 1 96 157 GLU B C 1
ATOM 3022 O O . GLU B 1 157 ? -12.836 -24.109 -6.43 1 96 157 GLU B O 1
ATOM 3027 N N . GLU B 1 158 ? -13.781 -22.062 -6.84 1 97.19 158 GLU B N 1
ATOM 3028 C CA . GLU B 1 158 ? -12.938 -21.859 -8.008 1 97.19 158 GLU B CA 1
ATOM 3029 C C . GLU B 1 158 ? -11.461 -21.766 -7.613 1 97.19 158 GLU B C 1
ATOM 3031 O O . GLU B 1 158 ? -10.586 -22.109 -8.406 1 97.19 158 GLU B O 1
ATOM 3036 N N . VAL B 1 159 ? -11.195 -21.344 -6.41 1 98.44 159 VAL B N 1
ATOM 3037 C CA . VAL B 1 159 ? -9.82 -21.141 -5.945 1 98.44 159 VAL B CA 1
ATOM 3038 C C . VAL B 1 159 ? -9.086 -22.469 -5.891 1 98.44 159 VAL B C 1
ATOM 3040 O O . VAL B 1 159 ? -7.934 -22.578 -6.316 1 98.44 159 VAL B O 1
ATOM 3043 N N . ALA B 1 160 ? -9.789 -23.484 -5.402 1 97.38 160 ALA B N 1
ATOM 3044 C CA . ALA B 1 160 ? -9.18 -24.797 -5.332 1 97.38 160 ALA B CA 1
ATOM 3045 C C . ALA B 1 160 ? -8.828 -25.312 -6.723 1 97.38 160 ALA B C 1
ATOM 3047 O O . ALA B 1 160 ? -7.793 -25.953 -6.914 1 97.38 160 ALA B O 1
ATOM 3048 N N . LYS B 1 161 ? -9.688 -25.031 -7.668 1 98.56 161 LYS B N 1
ATOM 3049 C CA . LYS B 1 161 ? -9.445 -25.453 -9.047 1 98.56 161 LYS B CA 1
ATOM 3050 C C . LYS B 1 161 ? -8.227 -24.75 -9.633 1 98.56 161 LYS B C 1
ATOM 3052 O O . LYS B 1 161 ? -7.41 -25.375 -10.32 1 98.56 161 LYS B O 1
ATOM 3057 N N . ILE B 1 162 ? -8.141 -23.484 -9.375 1 98.94 162 ILE B N 1
ATOM 3058 C CA . ILE B 1 162 ? -6.977 -22.719 -9.836 1 98.94 162 ILE B CA 1
ATOM 3059 C C . ILE B 1 162 ? -5.703 -23.328 -9.258 1 98.94 162 ILE B C 1
ATOM 3061 O O . ILE B 1 162 ? -4.738 -23.562 -9.984 1 98.94 162 ILE B O 1
ATOM 3065 N N . ASN B 1 163 ? -5.715 -23.609 -7.973 1 98.88 163 ASN B N 1
ATOM 3066 C CA . ASN B 1 163 ? -4.512 -24.094 -7.301 1 98.88 163 ASN B CA 1
ATOM 3067 C C . ASN B 1 163 ? -4.109 -25.469 -7.793 1 98.88 163 ASN B C 1
ATOM 3069 O O . ASN B 1 163 ? -2.918 -25.781 -7.906 1 98.88 163 ASN B O 1
ATOM 3073 N N . GLU B 1 164 ? -5.086 -26.297 -8.117 1 98.81 164 GLU B N 1
ATOM 3074 C CA . GLU B 1 164 ? -4.77 -27.562 -8.758 1 98.81 164 GLU B CA 1
ATOM 3075 C C . GLU B 1 164 ? -4.078 -27.359 -10.102 1 98.81 164 GLU B C 1
ATOM 3077 O O . GLU B 1 164 ? -3.111 -28.047 -10.43 1 98.81 164 GLU B O 1
ATOM 3082 N N . GLY B 1 165 ? -4.625 -26.438 -10.836 1 98.94 165 GLY B N 1
ATOM 3083 C CA . GLY B 1 165 ? -4 -26.078 -12.102 1 98.94 165 GLY B CA 1
ATOM 3084 C C . GLY B 1 165 ? -2.6 -25.531 -11.945 1 98.94 165 GLY B C 1
ATOM 3085 O O . GLY B 1 165 ? -1.721 -25.797 -12.766 1 98.94 165 GLY B O 1
ATOM 3086 N N . LEU B 1 166 ? -2.379 -24.75 -10.898 1 98.94 166 LEU B N 1
ATOM 3087 C CA . LEU B 1 166 ? -1.064 -24.172 -10.648 1 98.94 166 LEU B CA 1
ATOM 3088 C C . LEU B 1 166 ? -0.048 -25.25 -10.305 1 98.94 166 LEU B C 1
ATOM 3090 O O . LEU B 1 166 ? 1.124 -25.156 -10.672 1 98.94 166 LEU B O 1
ATOM 3094 N N . ILE B 1 167 ? -0.469 -26.25 -9.547 1 98.94 167 ILE B N 1
ATOM 3095 C CA . ILE B 1 167 ? 0.41 -27.375 -9.242 1 98.94 167 ILE B CA 1
ATOM 3096 C C . ILE B 1 167 ? 0.859 -28.062 -10.531 1 98.94 167 ILE B C 1
ATOM 3098 O O . ILE B 1 167 ? 2.051 -28.312 -10.727 1 98.94 167 ILE B O 1
ATOM 3102 N N . ARG B 1 168 ? -0.067 -28.312 -11.438 1 98.88 168 ARG B N 1
ATOM 3103 C CA . ARG B 1 168 ? 0.255 -28.938 -12.719 1 98.88 168 ARG B CA 1
ATOM 3104 C C . ARG B 1 168 ? 1.179 -28.047 -13.547 1 98.88 168 ARG B C 1
ATOM 3106 O O . ARG B 1 168 ? 2.121 -28.531 -14.172 1 98.88 168 ARG B O 1
ATOM 3113 N N . LEU B 1 169 ? 0.829 -26.766 -13.562 1 98.88 169 LEU B N 1
ATOM 3114 C CA . LEU B 1 169 ? 1.661 -25.812 -14.289 1 98.88 169 LEU B CA 1
ATOM 3115 C C . LEU B 1 169 ? 3.088 -25.812 -13.742 1 98.88 169 LEU B C 1
ATOM 3117 O O . LEU B 1 169 ? 4.047 -25.797 -14.516 1 98.88 169 LEU B O 1
ATOM 3121 N N . ALA B 1 170 ? 3.236 -25.766 -12.438 1 98.88 170 ALA B N 1
ATOM 3122 C CA . ALA B 1 170 ? 4.551 -25.75 -11.805 1 98.88 170 ALA B CA 1
ATOM 3123 C C . ALA B 1 170 ? 5.355 -26.984 -12.18 1 98.88 170 ALA B C 1
ATOM 3125 O O . ALA B 1 170 ? 6.555 -26.906 -12.469 1 98.88 170 ALA B O 1
ATOM 3126 N N . GLU B 1 171 ? 4.723 -28.094 -12.148 1 98.69 171 GLU B N 1
ATOM 3127 C CA . GLU B 1 171 ? 5.379 -29.344 -12.539 1 98.69 171 GLU B CA 1
ATOM 3128 C C . GLU B 1 171 ? 5.832 -29.297 -13.992 1 98.69 171 GLU B C 1
ATOM 3130 O O . GLU B 1 171 ? 6.98 -29.625 -14.305 1 98.69 171 GLU B O 1
ATOM 3135 N N . LYS B 1 172 ? 4.945 -28.906 -14.789 1 98.31 172 LYS B N 1
ATOM 3136 C CA . LYS B 1 172 ? 5.219 -28.859 -16.219 1 98.31 172 LYS B CA 1
ATOM 3137 C C . LYS B 1 172 ? 6.387 -27.922 -16.531 1 98.31 172 LYS B C 1
ATOM 3139 O O . LYS B 1 172 ? 7.242 -28.234 -17.359 1 98.31 172 LYS B O 1
ATOM 3144 N N . GLU B 1 173 ? 6.402 -26.781 -15.859 1 98.12 173 GLU B N 1
ATOM 3145 C CA . GLU B 1 173 ? 7.391 -25.75 -16.156 1 98.12 173 GLU B CA 1
ATOM 3146 C C . GLU B 1 173 ? 8.594 -25.844 -15.211 1 98.12 173 GLU B C 1
ATOM 3148 O O . GLU B 1 173 ? 9.492 -25.016 -15.266 1 98.12 173 GLU B O 1
ATOM 3153 N N . LYS B 1 174 ? 8.594 -26.844 -14.312 1 97.88 174 LYS B N 1
ATOM 3154 C CA . LYS B 1 174 ? 9.664 -27.062 -13.344 1 97.88 174 LYS B CA 1
ATOM 3155 C C . LYS B 1 174 ? 9.852 -25.844 -12.453 1 97.88 174 LYS B C 1
ATOM 3157 O O . LYS B 1 174 ? 10.977 -25.344 -12.289 1 97.88 174 LYS B O 1
ATOM 3162 N N . LEU B 1 175 ? 8.781 -25.344 -12.016 1 98.56 175 LEU B N 1
ATOM 3163 C CA . LEU B 1 175 ? 8.758 -24.234 -11.07 1 98.56 175 LEU B CA 1
ATOM 3164 C C . LEU B 1 175 ? 8.445 -24.719 -9.664 1 98.56 175 LEU B C 1
ATOM 3166 O O . LEU B 1 175 ? 7.883 -25.797 -9.484 1 98.56 175 LEU B O 1
ATOM 3170 N N . THR B 1 176 ? 8.859 -23.938 -8.68 1 98.5 176 THR B N 1
ATOM 3171 C CA . THR B 1 176 ? 8.477 -24.219 -7.305 1 98.5 176 THR B CA 1
ATOM 3172 C C . THR B 1 176 ? 7.082 -23.688 -7.008 1 98.5 176 THR B C 1
ATOM 3174 O O . THR B 1 176 ? 6.781 -22.531 -7.289 1 98.5 176 THR B O 1
ATOM 3177 N N . TYR B 1 177 ? 6.246 -24.562 -6.555 1 98.81 177 TYR B N 1
ATOM 3178 C CA . TYR B 1 177 ? 4.922 -24.219 -6.059 1 98.81 177 TYR B CA 1
ATOM 3179 C C . TYR B 1 177 ? 4.914 -24.125 -4.535 1 98.81 177 TYR B C 1
ATOM 3181 O O . TYR B 1 177 ? 5.395 -25.016 -3.85 1 98.81 177 TYR B O 1
ATOM 3189 N N . ILE B 1 178 ? 4.43 -23 -4.004 1 98.88 178 ILE B N 1
ATOM 3190 C CA . ILE B 1 178 ? 4.301 -22.812 -2.564 1 98.88 178 ILE B CA 1
ATOM 3191 C C . ILE B 1 178 ? 2.828 -22.859 -2.166 1 98.88 178 ILE B C 1
ATOM 3193 O O . ILE B 1 178 ? 2.029 -22.031 -2.617 1 98.88 178 ILE B O 1
ATOM 3197 N N . ASP B 1 179 ? 2.488 -23.75 -1.31 1 98.88 179 ASP B N 1
ATOM 3198 C CA . ASP B 1 179 ? 1.116 -23.953 -0.855 1 98.88 179 ASP B CA 1
ATOM 3199 C C . ASP B 1 179 ? 0.773 -23.031 0.307 1 98.88 179 ASP B C 1
ATOM 3201 O O . ASP B 1 179 ? 0.929 -23.406 1.472 1 98.88 179 ASP B O 1
ATOM 3205 N N . LEU B 1 180 ? 0.233 -21.859 -0.002 1 98.94 180 LEU B N 1
ATOM 3206 C CA . LEU B 1 180 ? -0.327 -21 1.029 1 98.94 180 LEU B CA 1
ATOM 3207 C C . LEU B 1 180 ? -1.733 -21.438 1.41 1 98.94 180 LEU B C 1
ATOM 3209 O O . LEU B 1 180 ? -2.104 -21.406 2.586 1 98.94 180 LEU B O 1
ATOM 3213 N N . TYR B 1 181 ? -2.449 -21.859 0.467 1 98.81 181 TYR B N 1
ATOM 3214 C CA . TYR B 1 181 ? -3.869 -22.172 0.582 1 98.81 181 TYR B CA 1
ATOM 3215 C C . TYR B 1 181 ? -4.129 -23.094 1.77 1 98.81 181 TYR B C 1
ATOM 3217 O O . TYR B 1 181 ? -4.953 -22.781 2.631 1 98.81 181 TYR B O 1
ATOM 3225 N N . SER B 1 182 ? -3.422 -24.156 1.882 1 98.5 182 SER B N 1
ATOM 3226 C CA . SER B 1 182 ? -3.678 -25.172 2.898 1 98.5 182 SER B CA 1
ATOM 3227 C C . SER B 1 182 ? -3.463 -24.609 4.301 1 98.5 182 SER B C 1
ATOM 3229 O O . SER B 1 182 ? -4.055 -25.109 5.266 1 98.5 182 SER B O 1
ATOM 3231 N N . HIS B 1 183 ? -2.627 -23.578 4.402 1 98.62 183 HIS B N 1
ATOM 3232 C CA . HIS B 1 183 ? -2.33 -23 5.707 1 98.62 183 HIS B CA 1
ATOM 3233 C C . HIS B 1 183 ? -3.377 -21.969 6.105 1 98.62 183 HIS B C 1
ATOM 3235 O O . HIS B 1 183 ? -3.477 -21.594 7.277 1 98.62 183 HIS B O 1
ATOM 3241 N N . PHE B 1 184 ? -4.164 -21.5 5.152 1 98.88 184 PHE B N 1
ATOM 3242 C CA . PHE B 1 184 ? -5.105 -20.438 5.434 1 98.88 184 PHE B CA 1
ATOM 3243 C C . PHE B 1 184 ? -6.535 -20.953 5.453 1 98.88 184 PHE B C 1
ATOM 3245 O O . PHE B 1 184 ? -7.453 -20.25 5.883 1 98.88 184 PHE B O 1
ATOM 3252 N N . VAL B 1 185 ? -6.73 -22.172 5.031 1 98.19 185 VAL B N 1
ATOM 3253 C CA . VAL B 1 185 ? -8.07 -22.734 4.945 1 98.19 185 VAL B CA 1
ATOM 3254 C C . VAL B 1 185 ? -8.508 -23.234 6.316 1 98.19 185 VAL B C 1
ATOM 3256 O O . VAL B 1 185 ? -7.699 -23.781 7.074 1 98.19 185 VAL B O 1
ATOM 3259 N N . ASP B 1 186 ? -9.773 -23 6.633 1 97.69 186 ASP B N 1
ATOM 3260 C CA . ASP B 1 186 ? -10.43 -23.656 7.762 1 97.69 186 ASP B CA 1
ATOM 3261 C C . ASP B 1 186 ? -10.883 -25.062 7.387 1 97.69 186 ASP B C 1
ATOM 3263 O O . ASP B 1 186 ? -11.711 -25.234 6.484 1 97.69 186 ASP B O 1
ATOM 3267 N N . SER B 1 187 ? -10.438 -26.062 8.07 1 95.31 187 SER B N 1
ATOM 3268 C CA . SER B 1 187 ? -10.656 -27.453 7.691 1 95.31 187 SER B CA 1
ATOM 3269 C C . SER B 1 187 ? -12.133 -27.828 7.797 1 95.31 187 SER B C 1
ATOM 3271 O O . SER B 1 187 ? -12.594 -28.75 7.117 1 95.31 187 SER B O 1
ATOM 3273 N N . LYS B 1 188 ? -12.836 -27.125 8.57 1 96.19 188 LYS B N 1
ATOM 3274 C CA . LYS B 1 188 ? -14.25 -27.453 8.766 1 96.19 188 LYS B CA 1
ATOM 3275 C C . LYS B 1 188 ? -15.102 -26.891 7.625 1 96.19 188 LYS B C 1
ATOM 3277 O O . LYS B 1 188 ? -16.016 -27.562 7.152 1 96.19 188 LYS B O 1
ATOM 3282 N N . THR B 1 189 ? -14.773 -25.75 7.168 1 95.69 189 THR B N 1
ATOM 3283 C CA . THR B 1 189 ? -15.641 -25.078 6.203 1 95.69 189 THR B CA 1
ATOM 3284 C C . THR B 1 189 ? -15.07 -25.203 4.793 1 95.69 189 THR B C 1
ATOM 3286 O O . THR B 1 189 ? -15.797 -25.047 3.811 1 95.69 189 THR B O 1
ATOM 3289 N N . GLY B 1 190 ? -13.727 -25.422 4.711 1 96.56 190 GLY B N 1
ATOM 3290 C CA . GLY B 1 190 ? -13.07 -25.391 3.414 1 96.56 190 GLY B CA 1
ATOM 3291 C C . GLY B 1 190 ? -12.859 -24 2.879 1 96.56 190 GLY B C 1
ATOM 3292 O O . GLY B 1 190 ? -12.414 -23.812 1.742 1 96.56 190 GLY B O 1
ATOM 3293 N N . LYS B 1 191 ? -13.203 -22.984 3.67 1 98.44 191 LYS B N 1
ATOM 3294 C CA . LYS B 1 191 ? -13.062 -21.562 3.316 1 98.44 191 LYS B CA 1
ATOM 3295 C C . LYS B 1 191 ? -11.945 -20.906 4.125 1 98.44 191 LYS B C 1
ATOM 3297 O O . LYS B 1 191 ? -11.297 -21.562 4.938 1 98.44 191 LYS B O 1
ATOM 3302 N N . MET B 1 192 ? -11.703 -19.688 3.818 1 98.69 192 MET B N 1
ATOM 3303 C CA . MET B 1 192 ? -10.641 -18.984 4.539 1 98.69 192 MET B CA 1
ATOM 3304 C C . MET B 1 192 ? -10.922 -18.984 6.039 1 98.69 192 MET B C 1
ATOM 3306 O O . MET B 1 192 ? -12.047 -18.719 6.465 1 98.69 192 MET B O 1
ATOM 3310 N N . ASN B 1 193 ? -9.883 -19.344 6.801 1 98.75 193 ASN B N 1
ATOM 3311 C CA . ASN B 1 193 ? -9.961 -19.172 8.25 1 98.75 193 ASN B CA 1
ATOM 3312 C C . ASN B 1 193 ? -10.18 -17.703 8.625 1 98.75 193 ASN B C 1
ATOM 3314 O O . ASN B 1 193 ? -9.375 -16.844 8.273 1 98.75 193 ASN B O 1
ATOM 3318 N N . ILE B 1 194 ? -11.195 -17.438 9.367 1 98.19 194 ILE B N 1
ATOM 3319 C CA . ILE B 1 194 ? -11.648 -16.078 9.633 1 98.19 194 ILE B CA 1
ATOM 3320 C C . ILE B 1 194 ? -10.68 -15.383 10.594 1 98.19 194 ILE B C 1
ATOM 3322 O O . ILE B 1 194 ? -10.734 -14.164 10.766 1 98.19 194 ILE B O 1
ATOM 3326 N N . GLU B 1 195 ? -9.758 -16.109 11.188 1 98.25 195 GLU B N 1
ATOM 3327 C CA . GLU B 1 195 ? -8.75 -15.5 12.055 1 98.25 195 GLU B CA 1
ATOM 3328 C C . GLU B 1 195 ? -7.801 -14.602 11.266 1 98.25 195 GLU B C 1
ATOM 3330 O O . GLU B 1 195 ? -7.184 -13.703 11.828 1 98.25 195 GLU B O 1
ATOM 3335 N N . TYR B 1 196 ? -7.742 -14.797 9.945 1 98.81 196 TYR B N 1
ATOM 3336 C CA . TYR B 1 196 ? -6.73 -14.109 9.156 1 98.81 196 TYR B CA 1
ATOM 3337 C C . TYR B 1 196 ? -7.352 -12.984 8.336 1 98.81 196 TYR B C 1
ATOM 3339 O O . TYR B 1 196 ? -6.664 -12.328 7.551 1 98.81 196 TYR B O 1
ATOM 3347 N N . THR B 1 197 ? -8.625 -12.773 8.5 1 98.75 197 THR B N 1
ATOM 3348 C CA . THR B 1 197 ? -9.297 -11.828 7.621 1 98.75 197 THR B CA 1
ATOM 3349 C C . THR B 1 197 ? -10.43 -11.125 8.359 1 98.75 197 THR B C 1
ATOM 3351 O O . THR B 1 197 ? -10.875 -11.578 9.414 1 98.75 197 THR B O 1
ATOM 3354 N N . ASN B 1 198 ? -10.828 -9.93 7.863 1 98.56 198 ASN B N 1
ATOM 3355 C CA . ASN B 1 198 ? -12 -9.242 8.398 1 98.56 198 ASN B CA 1
ATOM 3356 C C . ASN B 1 198 ? -13.016 -8.922 7.305 1 98.56 198 ASN B C 1
ATOM 3358 O O . ASN B 1 198 ? -13.945 -8.148 7.523 1 98.56 198 ASN B O 1
ATOM 3362 N N . ASP B 1 199 ? -12.711 -9.469 6.059 1 98.5 199 ASP B N 1
ATOM 3363 C CA . ASP B 1 199 ? -13.672 -9.227 4.988 1 98.5 199 ASP B CA 1
ATOM 3364 C C . ASP B 1 199 ? -13.805 -10.445 4.082 1 98.5 199 ASP B C 1
ATOM 3366 O O . ASP B 1 199 ? -14.461 -10.391 3.041 1 98.5 199 ASP B O 1
ATOM 3370 N N . GLY B 1 200 ? -13.055 -11.562 4.414 1 98.75 200 GLY B N 1
ATOM 3371 C CA . GLY B 1 200 ? -13.148 -12.828 3.699 1 98.75 200 GLY B CA 1
ATOM 3372 C C . GLY B 1 200 ? -12.227 -12.906 2.5 1 98.75 200 GLY B C 1
ATOM 3373 O O . GLY B 1 200 ? -12.164 -13.93 1.815 1 98.75 200 GLY B O 1
ATOM 3374 N N . LEU B 1 201 ? -11.508 -11.844 2.246 1 98.88 201 LEU B N 1
ATOM 3375 C CA . LEU B 1 201 ? -10.656 -11.766 1.061 1 98.88 201 LEU B CA 1
ATOM 3376 C C . LEU B 1 201 ? -9.25 -11.305 1.427 1 98.88 201 LEU B C 1
ATOM 3378 O O . LEU B 1 201 ? -8.266 -11.969 1.087 1 98.88 201 LEU B O 1
ATOM 3382 N N . HIS B 1 202 ? -9.125 -10.172 2.127 1 98.94 202 HIS B N 1
ATOM 3383 C CA . HIS B 1 202 ? -7.84 -9.562 2.447 1 98.94 202 HIS B CA 1
ATOM 3384 C C . HIS B 1 202 ? -7.34 -10.031 3.812 1 98.94 202 HIS B C 1
ATOM 3386 O O . HIS B 1 202 ? -8.117 -10.555 4.617 1 98.94 202 HIS B O 1
ATOM 3392 N N . LEU B 1 203 ? -6.07 -9.852 4.062 1 98.94 203 LEU B N 1
ATOM 3393 C CA . LEU B 1 203 ? -5.43 -10.383 5.266 1 98.94 203 LEU B CA 1
ATOM 3394 C C . LEU B 1 203 ? -5.324 -9.305 6.34 1 98.94 203 LEU B C 1
ATOM 3396 O O . LEU B 1 203 ? -5.141 -8.125 6.027 1 98.94 203 LEU B O 1
ATOM 3400 N N . LEU B 1 204 ? -5.422 -9.75 7.539 1 98.81 204 LEU B N 1
ATOM 3401 C CA . LEU B 1 204 ? -4.984 -8.992 8.711 1 98.81 204 LEU B CA 1
ATOM 3402 C C . LEU B 1 204 ? -3.506 -9.234 8.992 1 98.81 204 LEU B C 1
ATOM 3404 O O . LEU B 1 204 ? -2.877 -10.086 8.352 1 98.81 204 LEU B O 1
ATOM 3408 N N . GLY B 1 205 ? -2.969 -8.492 9.945 1 98.81 205 GLY B N 1
ATOM 3409 C CA . GLY B 1 205 ? -1.566 -8.641 10.305 1 98.81 205 GLY B CA 1
ATOM 3410 C C . GLY B 1 205 ? -1.163 -10.078 10.555 1 98.81 205 GLY B C 1
ATOM 3411 O O . GLY B 1 205 ? -0.125 -10.531 10.07 1 98.81 205 GLY B O 1
ATOM 3412 N N . LYS B 1 206 ? -2.029 -10.82 11.227 1 98.62 206 LYS B N 1
ATOM 3413 C CA . LYS B 1 206 ? -1.748 -12.219 11.539 1 98.62 206 LYS B CA 1
ATOM 3414 C C . LYS B 1 206 ? -1.604 -13.055 10.273 1 98.62 206 LYS B C 1
ATOM 3416 O O . LYS B 1 206 ? -0.812 -14 10.234 1 98.62 206 LYS B O 1
ATOM 3421 N N . GLY B 1 207 ? -2.375 -12.742 9.336 1 98.88 207 GLY B N 1
ATOM 3422 C CA . GLY B 1 207 ? -2.277 -13.438 8.062 1 98.88 207 GLY B CA 1
ATOM 3423 C C . GLY B 1 207 ? -0.955 -13.203 7.355 1 98.88 207 GLY B C 1
ATOM 3424 O O . GLY B 1 207 ? -0.369 -14.133 6.805 1 98.88 207 GLY B O 1
ATOM 3425 N N . TYR B 1 208 ? -0.483 -12.008 7.395 1 98.88 208 TYR B N 1
ATOM 3426 C CA . TYR B 1 208 ? 0.796 -11.703 6.762 1 98.88 208 TYR B CA 1
ATOM 3427 C C . TYR B 1 208 ? 1.944 -12.375 7.508 1 98.88 208 TYR B C 1
ATOM 3429 O O . TYR B 1 208 ? 2.91 -12.828 6.891 1 98.88 208 TYR B O 1
ATOM 3437 N N . LEU B 1 209 ? 1.846 -12.445 8.82 1 98.81 209 LEU B N 1
ATOM 3438 C CA . LEU B 1 209 ? 2.871 -13.156 9.578 1 98.81 209 LEU B CA 1
ATOM 3439 C C . LEU B 1 209 ? 2.893 -14.633 9.211 1 98.81 209 LEU B C 1
ATOM 3441 O O . LEU B 1 209 ? 3.963 -15.234 9.086 1 98.81 209 LEU B O 1
ATOM 3445 N N . LYS B 1 210 ? 1.724 -15.188 9.055 1 98.81 210 LYS B N 1
ATOM 3446 C CA . LYS B 1 210 ? 1.63 -16.578 8.625 1 98.81 210 LYS B CA 1
ATOM 3447 C C . LYS B 1 210 ? 2.252 -16.766 7.242 1 98.81 210 LYS B C 1
ATOM 3449 O O . LYS B 1 210 ? 2.977 -17.734 7.012 1 98.81 210 LYS B O 1
ATOM 3454 N N . TRP B 1 211 ? 1.978 -15.859 6.32 1 98.88 211 TRP B N 1
ATOM 3455 C CA . TRP B 1 211 ? 2.568 -15.875 4.984 1 98.88 211 TRP B CA 1
ATOM 3456 C C . TRP B 1 211 ? 4.09 -15.852 5.062 1 98.88 211 TRP B C 1
ATOM 3458 O O . TRP B 1 211 ? 4.762 -16.656 4.414 1 98.88 211 TRP B O 1
ATOM 3468 N N . VAL B 1 212 ? 4.641 -15.008 5.906 1 98.69 212 VAL B N 1
ATOM 3469 C CA . VAL B 1 212 ? 6.082 -14.867 6.086 1 98.69 212 VAL B CA 1
ATOM 3470 C C . VAL B 1 212 ? 6.664 -16.188 6.598 1 98.69 212 VAL B C 1
ATOM 3472 O O . VAL B 1 212 ? 7.691 -16.641 6.098 1 98.69 212 VAL B O 1
ATOM 3475 N N . GLU B 1 213 ? 5.961 -16.75 7.531 1 98.38 213 GLU B N 1
ATOM 3476 C CA . GLU B 1 213 ? 6.422 -18.031 8.086 1 98.38 213 GLU B CA 1
ATOM 3477 C C . GLU B 1 213 ? 6.559 -19.094 7.004 1 98.38 213 GLU B C 1
ATOM 3479 O O . GLU B 1 213 ? 7.527 -19.844 6.992 1 98.38 213 GLU B O 1
ATOM 3484 N N . ILE B 1 214 ? 5.684 -19.109 6.121 1 98.62 214 ILE B N 1
ATOM 3485 C CA . ILE B 1 214 ? 5.629 -20.156 5.094 1 98.62 214 ILE B CA 1
ATOM 3486 C C . ILE B 1 214 ? 6.723 -19.906 4.055 1 98.62 214 ILE B C 1
ATOM 3488 O O . ILE B 1 214 ? 7.359 -20.844 3.578 1 98.62 214 ILE B O 1
ATOM 3492 N N . VAL B 1 215 ? 6.996 -18.625 3.729 1 98.44 215 VAL B N 1
ATOM 3493 C CA . VAL B 1 215 ? 7.836 -18.359 2.562 1 98.44 215 VAL B CA 1
ATOM 3494 C C . VAL B 1 215 ? 9.266 -18.078 3.008 1 98.44 215 VAL B C 1
ATOM 3496 O O . VAL B 1 215 ? 10.188 -18.062 2.188 1 98.44 215 VAL B O 1
ATOM 3499 N N . LYS B 1 216 ? 9.531 -17.891 4.301 1 97.69 216 LYS B N 1
ATOM 3500 C CA . LYS B 1 216 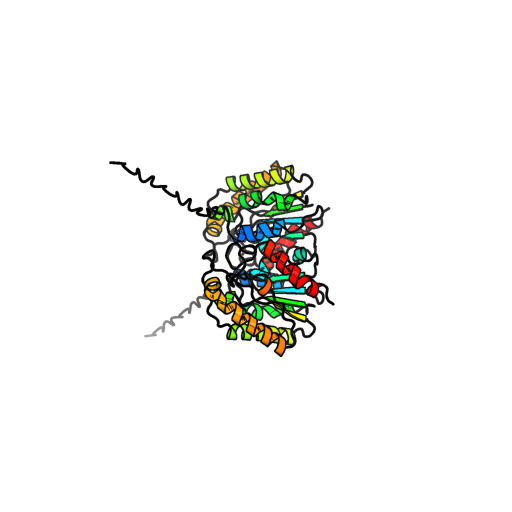? 10.828 -17.5 4.844 1 97.69 216 LYS B CA 1
ATOM 3501 C C . LYS B 1 216 ? 11.93 -18.438 4.375 1 97.69 216 LYS B C 1
ATOM 3503 O O . LYS B 1 216 ? 13.008 -18 3.98 1 97.69 216 LYS B O 1
ATOM 3508 N N . PRO B 1 217 ? 11.688 -19.766 4.305 1 97.06 217 PRO B N 1
ATOM 3509 C CA . PRO B 1 217 ? 12.75 -20.672 3.867 1 97.06 217 PRO B CA 1
ATOM 3510 C C . PRO B 1 217 ? 13.18 -20.422 2.424 1 97.06 217 PRO B C 1
ATOM 3512 O O . PRO B 1 217 ? 14.328 -20.703 2.062 1 97.06 217 PRO B O 1
ATOM 3515 N N . TYR B 1 218 ? 12.312 -19.906 1.624 1 97.38 218 TYR B N 1
ATOM 3516 C CA . TYR B 1 218 ? 12.609 -19.672 0.214 1 97.38 218 TYR B CA 1
ATOM 3517 C C . TYR B 1 218 ? 13.344 -18.359 0.016 1 97.38 218 TYR B C 1
ATOM 3519 O O . TYR B 1 218 ? 13.984 -18.141 -1.019 1 97.38 218 TYR B O 1
ATOM 3527 N N . ILE B 1 219 ? 13.203 -17.406 0.987 1 96.31 219 ILE B N 1
ATOM 3528 C CA . ILE B 1 219 ? 13.844 -16.109 0.901 1 96.31 219 ILE B CA 1
ATOM 3529 C C . ILE B 1 219 ? 15.336 -16.234 1.172 1 96.31 219 ILE B C 1
ATOM 3531 O O . ILE B 1 219 ? 16.156 -15.633 0.478 1 96.31 219 ILE B O 1
ATOM 3535 N N . SER B 1 220 ? 15.727 -17.016 2.135 1 87.5 220 SER B N 1
ATOM 3536 C CA . SER B 1 220 ? 17.109 -17.172 2.584 1 87.5 220 SER B CA 1
ATOM 3537 C C . SER B 1 220 ? 17.859 -18.156 1.707 1 87.5 220 SER B C 1
ATOM 3539 O O . SER B 1 220 ? 19.094 -18.172 1.705 1 87.5 220 SER B O 1
ATOM 3541 N N . LYS B 1 221 ? 17.094 -18.875 1.044 1 75.44 221 LYS B N 1
ATOM 3542 C CA . LYS B 1 221 ? 17.766 -19.875 0.219 1 75.44 221 LYS B CA 1
ATOM 3543 C C . LYS B 1 221 ? 18.453 -19.25 -0.982 1 75.44 221 LYS B C 1
ATOM 3545 O O . LYS B 1 221 ? 17.875 -18.391 -1.652 1 75.44 221 LYS B O 1
ATOM 3550 N N . LYS B 1 222 ? 19.797 -19.516 -1.108 1 69 222 LYS B N 1
ATOM 3551 C CA . LYS B 1 222 ? 20.578 -19.047 -2.25 1 69 222 LYS B CA 1
ATOM 3552 C C . LYS B 1 222 ? 20.328 -19.922 -3.477 1 69 222 LYS B C 1
ATOM 3554 O O . LYS B 1 222 ? 20.094 -21.125 -3.35 1 69 222 LYS B O 1
#

Nearest PDB structures (foldseek):
  7pzg-assembly1_AAA  TM=9.866E-01  e=4.020E-33  Phocaeicola vulgatus
  7pzh-assembly4_GGG  TM=9.773E-01  e=3.197E-31  Phocaeicola vulgatus
  2hsj-assembly1_D  TM=9.105E-01  e=1.940E-14  Streptococcus pneumoniae TIGR4
  4ppy-assembly2_C-2  TM=8.617E-01  e=6.655E-14  Bacteroides fragilis NCTC 9343
  4iyj-assembly1_B  TM=8.492E-01  e=8.516E-14  Bacteroides uniformis ATCC 8492

Secondary structure (DSSP, 8-state):
-----------------------SS-HHHHHHHHHHHHS---TT-EEEEESHHHHTS-HHHHTT-TTEEEEE-TT--HHHHHHTHHHHHTT--SEEEEE--HHHHHTT--HHHHHHHHHHHHHHHHHH-TTSEEEEEPPPP--GGG---HHHHTTHHHHHHHHHHHHHHHHHHTPEEE--HHHHB-TTTSSB-GGG-SSSSSPPHHHHHHHHHHHHHHHH--/-----------------------SS-HHHHHHHHHHHHS---TT-EEEEESHHHHTS-HHHHTT-TTEEEEE-TT--HHHHHHTHHHHHTT--SEEEEE--HHHHHTT--HHHHHHHHHHHHHHHHHH-TTSEEEEEPPPP--GGG---HHHHTTHHHHHHHHHHHHHHHHHHTPEEE--HHHHB-TTTSSB-GGG-SSSSSPPHHHHHHHHHHHHHHHH--